Protein 6TZC (pdb70)

Structure (mmCIF, N/CA/C/O backbone):
data_6TZC
#
_entry.id   6TZC
#
_cell.length_a   54.565
_cell.length_b   44.347
_cell.length_c   129.022
_cell.angle_alpha   90.000
_cell.angle_beta   94.532
_cell.angle_gamma   90.000
#
_symmetry.space_group_name_H-M   'P 1 21 1'
#
loop_
_entity.id
_entity.type
_entity.pdbx_description
1 polymer 'Maltose/maltodextrin-binding periplasmic protein'
2 polymer 'Apoptosis regulator Bcl-2 homolog'
3 polymer Beclin-1
4 branched alpha-D-glucopyranose-(1-4)-alpha-D-glucopyranose
5 water water
#
loop_
_atom_site.group_PDB
_atom_site.id
_atom_site.type_symbol
_atom_site.label_atom_id
_atom_site.label_alt_id
_atom_site.label_comp_id
_atom_site.label_asym_id
_atom_site.label_entity_id
_atom_site.label_seq_id
_atom_site.pdbx_PDB_ins_code
_atom_site.Cartn_x
_atom_site.Cartn_y
_atom_site.Cartn_z
_atom_site.occupancy
_atom_site.B_iso_or_equiv
_atom_site.auth_seq_id
_atom_site.auth_comp_id
_atom_site.auth_asym_id
_atom_site.auth_atom_id
_atom_site.pdbx_PDB_model_num
ATOM 1 N N . ILE A 1 3 ? -15.68557 -5.38113 -16.65726 1.000 73.37848 28 ILE A N 1
ATOM 2 C CA . ILE A 1 3 ? -15.76449 -4.19933 -15.80784 1.000 75.13133 28 ILE A CA 1
ATOM 3 C C . ILE A 1 3 ? -16.87901 -4.33381 -14.77423 1.000 75.81938 28 ILE A C 1
ATOM 4 O O . ILE A 1 3 ? -16.79247 -3.75909 -13.68658 1.000 77.27138 28 ILE A O 1
ATOM 19 N N . GLU A 1 4 ? -17.92715 -5.08594 -15.11145 1.000 45.42920 29 GLU A N 1
ATOM 20 C CA . GLU A 1 4 ? -19.08506 -5.23185 -14.23598 1.000 47.34471 29 GLU A CA 1
ATOM 21 C C . GLU A 1 4 ? -19.60839 -6.65808 -14.30436 1.000 41.50339 29 GLU A C 1
ATOM 22 O O . GLU A 1 4 ? -20.03362 -7.11445 -15.36836 1.000 44.48597 29 GLU A O 1
ATOM 34 N N . GLU A 1 5 ? -19.59246 -7.35468 -13.17139 1.000 48.01487 30 GLU A N 1
ATOM 35 C CA . GLU A 1 5 ? -20.17939 -8.68483 -13.11482 1.000 47.56707 30 GLU A CA 1
ATOM 36 C C . GLU A 1 5 ? -21.68452 -8.60151 -13.33492 1.000 51.17782 30 GLU A C 1
ATOM 37 O O . GLU A 1 5 ? -22.36528 -7.72143 -12.79966 1.000 49.96699 30 GLU A O 1
ATOM 49 N N . GLY A 1 6 ? -22.20110 -9.52244 -14.13540 1.000 28.60092 31 GLY A N 1
ATOM 50 C CA . GLY A 1 6 ? -23.59063 -9.48490 -14.51774 1.000 29.15010 31 GLY A CA 1
ATOM 51 C C . GLY A 1 6 ? -23.87269 -8.73929 -15.79861 1.000 28.99735 31 GLY A C 1
ATOM 52 O O . GLY A 1 6 ? -25.04529 -8.53884 -16.12876 1.000 29.71688 31 GLY A O 1
ATOM 56 N N . LYS A 1 7 ? -22.84046 -8.33618 -16.53618 1.000 45.25539 32 LYS A N 1
ATOM 57 C CA . LYS A 1 7 ? -23.00559 -7.54607 -17.74461 1.000 41.76263 32 LYS A CA 1
ATOM 58 C C . LYS A 1 7 ? -21.84819 -7.84800 -18.68134 1.000 39.38474 32 LYS A C 1
ATOM 59 O O . LYS A 1 7 ? -20.72216 -8.08896 -18.24023 1.000 43.06081 32 LYS A O 1
ATOM 78 N N . LEU A 1 8 ? -22.13255 -7.83302 -19.97767 1.000 30.03510 33 LEU A N 1
ATOM 79 C CA . LEU A 1 8 ? -21.12577 -8.07736 -20.99981 1.000 29.58293 33 LEU A CA 1
ATOM 80 C C . LEU A 1 8 ? -20.87994 -6.80912 -21.79901 1.000 34.47985 33 LEU A C 1
ATOM 81 O O . LEU A 1 8 ? -21.82713 -6.17420 -22.27437 1.000 31.67107 33 LEU A O 1
ATOM 97 N N . VAL A 1 9 ? -19.61005 -6.45559 -21.95751 1.000 31.84374 34 VAL A N 1
ATOM 98 C CA . VAL A 1 9 ? -19.19602 -5.35000 -22.80932 1.000 33.34842 34 VAL A CA 1
ATOM 99 C C . VAL A 1 9 ? -18.30330 -5.92256 -23.89940 1.000 32.87574 34 VAL A C 1
ATOM 100 O O . VAL A 1 9 ? -17.34869 -6.65161 -23.60458 1.000 28.13952 34 VAL A O 1
ATOM 113 N N . ILE A 1 10 ? -18.61469 -5.59562 -25.15282 1.000 26.65940 35 ILE A N 1
ATOM 114 C CA . ILE A 1 10 ? -17.95669 -6.18777 -26.30968 1.000 26.10407 35 ILE A CA 1
ATOM 115 C C . ILE A 1 10 ? -17.38747 -5.07507 -27.17636 1.000 27.05432 35 ILE A C 1
ATOM 116 O O . ILE A 1 10 ? -18.06899 -4.08297 -27.45399 1.000 28.27773 35 ILE A O 1
ATOM 132 N N . TRP A 1 11 ? -16.13447 -5.23562 -27.58770 1.000 30.58301 36 TRP A N 1
ATOM 133 C CA . TRP A 1 11 ? -15.46532 -4.29139 -28.46842 1.000 32.27514 36 TRP A CA 1
ATOM 134 C C . TRP A 1 11 ? -15.24500 -4.93981 -29.82664 1.000 31.77693 36 TRP A C 1
ATOM 135 O O . TRP A 1 11 ? -14.71829 -6.05419 -29.90840 1.000 32.43487 36 TRP A O 1
ATOM 156 N N . ILE A 1 12 ? -15.63678 -4.23424 -30.88525 1.000 28.74866 37 ILE A N 1
ATOM 157 C CA . ILE A 1 12 ? -15.38688 -4.66651 -32.25475 1.000 31.08418 37 ILE A CA 1
ATOM 158 C C . ILE A 1 12 ? -15.12065 -3.41869 -33.08725 1.000 32.17030 37 ILE A C 1
ATOM 159 O O . ILE A 1 12 ? -15.62435 -2.33527 -32.78522 1.000 31.80724 37 ILE A O 1
ATOM 175 N N . ASN A 1 13 ? -14.29689 -3.56165 -34.12172 1.000 37.24693 38 ASN A N 1
ATOM 176 C CA . ASN A 1 13 ? -13.89951 -2.39385 -34.89529 1.000 39.14531 38 ASN A CA 1
ATOM 177 C C . ASN A 1 13 ? -15.07973 -1.82333 -35.67582 1.000 41.06249 38 ASN A C 1
ATOM 178 O O . ASN A 1 13 ? -16.00730 -2.53892 -36.06049 1.000 42.31388 38 ASN A O 1
ATOM 189 N N . GLY A 1 14 ? -15.02720 -0.51218 -35.91988 1.000 36.18172 39 GLY A N 1
ATOM 190 C CA . GLY A 1 14 ? -16.18041 0.17964 -36.47054 1.000 37.82240 39 GLY A CA 1
ATOM 191 C C . GLY A 1 14 ? -16.60732 -0.31765 -37.83833 1.000 38.60839 39 GLY A C 1
ATOM 192 O O . GLY A 1 14 ? -17.78412 -0.21916 -38.19557 1.000 39.50423 39 GLY A O 1
ATOM 196 N N . ASP A 1 15 ? -15.67216 -0.85337 -38.62543 1.000 51.36404 40 ASP A N 1
ATOM 197 C CA . ASP A 1 15 ? -15.99950 -1.26139 -39.98926 1.000 49.23575 40 ASP A CA 1
ATOM 198 C C . ASP A 1 15 ? -16.70707 -2.61055 -40.05534 1.000 43.07424 40 ASP A C 1
ATOM 199 O O . ASP A 1 15 ? -16.98692 -3.09374 -41.15801 1.000 47.80962 40 ASP A O 1
ATOM 208 N N . LYS A 1 16 ? -17.00363 -3.22686 -38.91832 1.000 36.64541 41 LYS A N 1
ATOM 209 C CA . LYS A 1 16 ? -17.70284 -4.49921 -38.88813 1.000 35.72791 41 LYS A CA 1
ATOM 210 C C . LYS A 1 16 ? -19.17341 -4.28839 -38.52375 1.000 37.08206 41 LYS A C 1
ATOM 211 O O . LYS A 1 16 ? -19.63516 -3.16531 -38.30406 1.000 37.21417 41 LYS A O 1
ATOM 230 N N . GLY A 1 17 ? -19.91376 -5.39545 -38.45169 1.000 35.95847 42 GLY A N 1
ATOM 231 C CA . GLY A 1 17 ? -21.34065 -5.35191 -38.19063 1.000 36.23708 42 GLY A CA 1
ATOM 232 C C . GLY A 1 17 ? -21.68525 -5.32183 -36.71623 1.000 34.91023 42 GLY A C 1
ATOM 233 O O . GLY A 1 17 ? -22.30113 -6.25690 -36.19671 1.000 34.14692 42 GLY A O 1
ATOM 237 N N . TYR A 1 18 ? -21.30344 -4.24541 -36.02804 1.000 34.85849 43 TYR A N 1
ATOM 238 C CA . TYR A 1 18 ? -21.56527 -4.16460 -34.59617 1.000 33.80832 43 TYR A CA 1
ATOM 239 C C . TYR A 1 18 ? -23.05779 -4.09242 -34.29882 1.000 34.60694 43 TYR A C 1
ATOM 240 O O . TYR A 1 18 ? -23.48895 -4.47483 -33.20321 1.000 33.71772 43 TYR A O 1
ATOM 258 N N . ASN A 1 19 ? -23.86015 -3.60445 -35.24446 1.000 36.55358 44 ASN A N 1
ATOM 259 C CA . ASN A 1 19 ? -25.30286 -3.61911 -35.03495 1.000 37.54360 44 ASN A CA 1
ATOM 260 C C . ASN A 1 19 ? -25.85135 -5.03490 -35.13290 1.000 36.80701 44 ASN A C 1
ATOM 261 O O . ASN A 1 19 ? -26.69220 -5.43799 -34.32231 1.000 36.54767 44 ASN A O 1
ATOM 272 N N . GLY A 1 20 ? -25.38089 -5.80982 -36.10827 1.000 39.55119 45 GLY A N 1
ATOM 273 C CA . GLY A 1 20 ? -25.75440 -7.21225 -36.15216 1.000 40.82309 45 GLY A CA 1
ATOM 274 C C . GLY A 1 20 ? -25.34807 -7.96087 -34.89666 1.000 41.04814 45 GLY A C 1
ATOM 275 O O . GLY A 1 20 ? -26.11100 -8.77663 -34.37477 1.000 39.10275 45 GLY A O 1
ATOM 279 N N . LEU A 1 21 ? -24.13245 -7.70825 -34.40233 1.000 32.99019 46 LEU A N 1
ATOM 280 C CA . LEU A 1 21 ? -23.68954 -8.35690 -33.17316 1.000 31.28503 46 LEU A CA 1
ATOM 281 C C . LEU A 1 21 ? -24.52898 -7.92036 -31.97937 1.000 33.37588 46 LEU A C 1
ATOM 282 O O . LEU A 1 21 ? -24.74098 -8.70595 -31.04866 1.000 30.44885 46 LEU A O 1
ATOM 298 N N . ALA A 1 22 ? -25.00599 -6.67470 -31.98055 1.000 32.39256 47 ALA A N 1
ATOM 299 C CA . ALA A 1 22 ? -25.87832 -6.22035 -30.90400 1.000 32.71561 47 ALA A CA 1
ATOM 300 C C . ALA A 1 22 ? -27.20862 -6.96630 -30.91291 1.000 33.45889 47 ALA A C 1
ATOM 301 O O . ALA A 1 22 ? -27.79037 -7.21335 -29.84798 1.000 33.23618 47 ALA A O 1
ATOM 308 N N . GLU A 1 23 ? -27.69466 -7.34664 -32.09587 1.000 34.96121 48 GLU A N 1
ATOM 309 C CA . GLU A 1 23 ? -28.90785 -8.15078 -32.16549 1.000 36.99558 48 GLU A CA 1
ATOM 310 C C . GLU A 1 23 ? -28.68939 -9.52351 -31.55118 1.000 37.37222 48 GLU A C 1
ATOM 311 O O . GLU A 1 23 ? -29.58518 -10.06221 -30.89142 1.000 40.58647 48 GLU A O 1
ATOM 323 N N . VAL A 1 24 ? -27.50797 -10.10838 -31.76139 1.000 33.11058 49 VAL A N 1
ATOM 324 C CA . VAL A 1 24 ? -27.17222 -11.35421 -31.08039 1.000 35.07758 49 VAL A CA 1
ATOM 325 C C . VAL A 1 24 ? -27.04489 -11.12142 -29.58103 1.000 33.82758 49 VAL A C 1
ATOM 326 O O . VAL A 1 24 ? -27.31656 -12.02485 -28.77895 1.000 33.66872 49 VAL A O 1
ATOM 339 N N . GLY A 1 25 ? -26.63847 -9.91484 -29.17871 1.000 30.54789 50 GLY A N 1
ATOM 340 C CA . GLY A 1 25 ? -26.62175 -9.58072 -27.76605 1.000 29.99000 50 GLY A CA 1
ATOM 341 C C . GLY A 1 25 ? -28.01646 -9.49540 -27.18012 1.000 32.37051 50 GLY A C 1
ATOM 342 O O . GLY A 1 25 ? -28.25246 -9.93688 -26.05267 1.000 31.38338 50 GLY A O 1
ATOM 346 N N . LYS A 1 26 ? -28.96339 -8.93729 -27.93962 1.000 35.18762 51 LYS A N 1
ATOM 347 C CA . LYS A 1 26 ? -30.34511 -8.88560 -27.47278 1.000 33.93933 51 LYS A CA 1
ATOM 348 C C . LYS A 1 26 ? -30.89747 -10.28846 -27.24866 1.000 34.00596 51 LYS A C 1
ATOM 349 O O . LYS A 1 26 ? -31.55682 -10.55029 -26.23555 1.000 34.32850 51 LYS A O 1
ATOM 353 N N . LYS A 1 27 ? -30.62717 -11.21054 -28.17622 1.000 33.90501 52 LYS A N 1
ATOM 354 C CA . LYS A 1 27 ? -31.06674 -12.58722 -27.98344 1.000 34.16908 52 LYS A CA 1
ATOM 355 C C . LYS A 1 27 ? -30.44561 -13.18664 -26.72973 1.000 32.83806 52 LYS A C 1
ATOM 356 O O . LYS A 1 27 ? -31.12093 -13.89219 -25.96927 1.000 33.36605 52 LYS A O 1
ATOM 375 N N . PHE A 1 28 ? -29.15969 -12.91265 -26.49401 1.000 31.29999 53 PHE A N 1
ATOM 376 C CA . PHE A 1 28 ? -28.50276 -13.40703 -25.28732 1.000 30.18444 53 PHE A CA 1
ATOM 377 C C . PHE A 1 28 ? -29.16428 -12.82886 -24.04227 1.000 30.63657 53 PHE A C 1
ATOM 378 O O . PHE A 1 28 ? -29.44470 -13.55021 -23.08047 1.000 30.75236 53 PHE A O 1
ATOM 395 N N . GLU A 1 29 ? -29.42603 -11.52084 -24.04744 1.000 31.10913 54 GLU A N 1
ATOM 396 C CA . GLU A 1 29 ? -30.13795 -10.89660 -22.93657 1.000 32.25060 54 GLU A CA 1
ATOM 397 C C . GLU A 1 29 ? -31.53277 -11.48718 -22.74487 1.000 33.30963 54 GLU A C 1
ATOM 398 O O . GLU A 1 29 ? -32.02159 -11.56638 -21.61207 1.000 33.81453 54 GLU A O 1
ATOM 410 N N . LYS A 1 30 ? -32.19237 -11.89761 -23.82967 1.000 34.19140 55 LYS A N 1
ATOM 411 C CA . LYS A 1 30 ? -33.51867 -12.49331 -23.69605 1.000 35.79791 55 LYS A CA 1
ATOM 412 C C . LYS A 1 30 ? -33.46826 -13.78700 -22.88782 1.000 35.57340 55 LYS A C 1
ATOM 413 O O . LYS A 1 30 ? -34.34097 -14.03470 -22.04658 1.000 36.66409 55 LYS A O 1
ATOM 417 N N . ASP A 1 31 ? -32.44529 -14.62094 -23.12033 1.000 35.44113 56 ASP A N 1
ATOM 418 C CA . ASP A 1 31 ? -32.39276 -15.92880 -22.47243 1.000 36.56181 56 ASP A CA 1
ATOM 419 C C . ASP A 1 31 ? -31.77870 -15.86296 -21.08385 1.000 33.98403 56 ASP A C 1
ATOM 420 O O . ASP A 1 31 ? -32.15234 -16.65257 -20.21169 1.000 37.30253 56 ASP A O 1
ATOM 429 N N . THR A 1 32 ? -30.86782 -14.92534 -20.84700 1.000 32.29759 57 THR A N 1
ATOM 430 C CA . THR A 1 32 ? -30.10152 -14.90289 -19.61325 1.000 31.59445 57 THR A CA 1
ATOM 431 C C . THR A 1 32 ? -30.32592 -13.66734 -18.76205 1.000 31.89573 57 THR A C 1
ATOM 432 O O . THR A 1 32 ? -29.96515 -13.68507 -17.57913 1.000 31.80177 57 THR A O 1
ATOM 443 N N . GLY A 1 33 ? -30.88639 -12.59906 -19.32229 1.000 32.50521 58 GLY A N 1
ATOM 444 C CA . GLY A 1 33 ? -31.00561 -11.35495 -18.59262 1.000 33.01278 58 GLY A CA 1
ATOM 445 C C . GLY A 1 33 ? -29.71494 -10.58703 -18.43774 1.000 32.42182 58 GLY A C 1
ATOM 446 O O . GLY A 1 33 ? -29.66087 -9.64324 -17.64324 1.000 34.07617 58 GLY A O 1
ATOM 450 N N . ILE A 1 34 ? -28.67159 -10.95804 -19.16386 1.000 34.28545 59 ILE A N 1
ATOM 451 C CA A ILE A 1 34 ? -27.38214 -10.28001 -19.10856 0.770 32.84973 59 ILE A CA 1
ATOM 452 C CA B ILE A 1 34 ? -27.39117 -10.26949 -19.10036 0.230 32.86949 59 ILE A CA 1
ATOM 453 C C . ILE A 1 34 ? -27.34142 -9.24792 -20.22556 1.000 30.02620 59 ILE A C 1
ATOM 454 O O . ILE A 1 34 ? -27.38739 -9.60820 -21.40855 1.000 31.49703 59 ILE A O 1
ATOM 485 N N . LYS A 1 35 ? -27.26006 -7.96949 -19.86127 1.000 33.54109 60 LYS A N 1
ATOM 486 C CA . LYS A 1 35 ? -27.14145 -6.91465 -20.86020 1.000 31.71471 60 LYS A CA 1
ATOM 487 C C . LYS A 1 35 ? -25.83907 -7.07669 -21.63192 1.000 32.79428 60 LYS A C 1
ATOM 488 O O . LYS A 1 35 ? -24.78612 -7.35497 -21.05282 1.000 33.52269 60 LYS A O 1
ATOM 507 N N . VAL A 1 36 ? -25.91810 -6.91328 -22.94812 1.000 34.74115 61 VAL A N 1
ATOM 508 C CA . VAL A 1 36 ? -24.77360 -7.04683 -23.83992 1.000 28.90611 61 VAL A CA 1
ATOM 509 C C . VAL A 1 36 ? -24.61385 -5.72062 -24.56378 1.000 29.74029 61 VAL A C 1
ATOM 510 O O . VAL A 1 36 ? -25.45170 -5.36423 -25.40214 1.000 33.48430 61 VAL A O 1
ATOM 523 N N . THR A 1 37 ? -23.54884 -4.98795 -24.24583 1.000 29.58554 62 THR A N 1
ATOM 524 C CA . THR A 1 37 ? -23.27018 -3.70389 -24.87636 1.000 30.64884 62 THR A CA 1
ATOM 525 C C . THR A 1 37 ? -22.13838 -3.87628 -25.88108 1.000 29.96146 62 THR A C 1
ATOM 526 O O . THR A 1 37 ? -21.02601 -4.26475 -25.51051 1.000 28.94198 62 THR A O 1
ATOM 537 N N . VAL A 1 38 ? -22.42211 -3.58388 -27.14257 1.000 30.69613 63 VAL A N 1
ATOM 538 C CA . VAL A 1 38 ? -21.43299 -3.64433 -28.20950 1.000 30.99367 63 VAL A CA 1
ATOM 539 C C . VAL A 1 38 ? -20.93062 -2.23494 -28.48381 1.000 31.71523 63 VAL A C 1
ATOM 540 O O . VAL A 1 38 ? -21.72767 -1.31853 -28.71888 1.000 35.30311 63 VAL A O 1
ATOM 553 N N . GLU A 1 39 ? -19.61305 -2.06001 -28.46123 1.000 46.51431 64 GLU A N 1
ATOM 554 C CA . GLU A 1 39 ? -18.99138 -0.76923 -28.71307 1.000 45.76798 64 GLU A CA 1
ATOM 555 C C . GLU A 1 39 ? -17.93055 -0.92863 -29.78928 1.000 41.18574 64 GLU A C 1
ATOM 556 O O . GLU A 1 39 ? -17.36715 -2.01191 -29.96751 1.000 43.65632 64 GLU A O 1
ATOM 568 N N . HIS A 1 40 ? -17.66465 0.16121 -30.50775 1.000 34.18025 65 HIS A N 1
ATOM 569 C CA . HIS A 1 40 ? -16.63367 0.19625 -31.54572 1.000 34.46064 65 HIS A CA 1
ATOM 570 C C . HIS A 1 40 ? -15.74261 1.41500 -31.34700 1.000 35.89640 65 HIS A C 1
ATOM 571 O O . HIS A 1 40 ? -15.81141 2.38586 -32.11006 1.000 37.77144 65 HIS A O 1
ATOM 585 N N . PRO A 1 41 ? -14.88712 1.39175 -30.32671 1.000 43.66047 66 PRO A N 1
ATOM 586 C CA . PRO A 1 41 ? -14.02360 2.54895 -30.05861 1.000 40.84970 66 PRO A CA 1
ATOM 587 C C . PRO A 1 41 ? -13.02977 2.76884 -31.18417 1.000 43.44417 66 PRO A C 1
ATOM 588 O O . PRO A 1 41 ? -12.76192 1.88269 -31.99771 1.000 45.02232 66 PRO A O 1
ATOM 599 N N . ASP A 1 42 ? -12.47310 3.97677 -31.21132 1.000 53.58103 67 ASP A N 1
ATOM 600 C CA . ASP A 1 42 ? -11.40822 4.31070 -32.14418 1.000 51.37540 67 ASP A CA 1
ATOM 601 C C . ASP A 1 42 ? -10.07322 3.78812 -31.62726 1.000 48.57098 67 ASP A C 1
ATOM 602 O O . ASP A 1 42 ? -9.86776 3.64348 -30.41810 1.000 49.64368 67 ASP A O 1
ATOM 611 N N . LYS A 1 43 ? -9.15660 3.51694 -32.55942 1.000 44.47517 68 LYS A N 1
ATOM 612 C CA . LYS A 1 43 ? -7.85251 2.93678 -32.23370 1.000 42.08438 68 LYS A CA 1
ATOM 613 C C . LYS A 1 43 ? -8.03963 1.74545 -31.29533 1.000 46.47813 68 LYS A C 1
ATOM 614 O O . LYS A 1 43 ? -7.40843 1.63187 -30.24270 1.000 40.46234 68 LYS A O 1
ATOM 618 N N . LEU A 1 44 ? -8.95397 0.85810 -31.68698 1.000 47.10661 69 LEU A N 1
ATOM 619 C CA . LEU A 1 44 ? -9.37794 -0.22613 -30.80734 1.000 44.60365 69 LEU A CA 1
ATOM 620 C C . LEU A 1 44 ? -8.21975 -1.15339 -30.45916 1.000 46.99464 69 LEU A C 1
ATOM 621 O O . LEU A 1 44 ? -7.99288 -1.46793 -29.28473 1.000 42.43328 69 LEU A O 1
ATOM 637 N N . GLU A 1 45 ? -7.48224 -1.61652 -31.46929 1.000 41.25316 70 GLU A N 1
ATOM 638 C CA . GLU A 1 45 ? -6.40051 -2.56164 -31.21672 1.000 40.80318 70 GLU A CA 1
ATOM 639 C C . GLU A 1 45 ? -5.35239 -1.98708 -30.27269 1.000 42.24850 70 GLU A C 1
ATOM 640 O O . GLU A 1 45 ? -4.61830 -2.74912 -29.63420 1.000 39.69432 70 GLU A O 1
ATOM 652 N N . GLU A 1 46 ? -5.27085 -0.66502 -30.16419 1.000 45.96256 71 GLU A N 1
ATOM 653 C CA . GLU A 1 46 ? -4.30665 -0.04186 -29.27076 1.000 49.57795 71 GLU A CA 1
ATOM 654 C C . GLU A 1 46 ? -4.89843 0.26029 -27.90393 1.000 49.60652 71 GLU A C 1
ATOM 655 O O . GLU A 1 46 ? -4.18576 0.18343 -26.89629 1.000 47.75397 71 GLU A O 1
ATOM 667 N N . LYS A 1 47 ? -6.18637 0.60662 -27.84948 1.000 45.77261 72 LYS A N 1
ATOM 668 C CA . LYS A 1 47 ? -6.79173 0.99099 -26.58031 1.000 46.18154 72 LYS A CA 1
ATOM 669 C C . LYS A 1 47 ? -6.92410 -0.20695 -25.65167 1.000 43.05860 72 LYS A C 1
ATOM 670 O O . LYS A 1 47 ? -6.75919 -0.07652 -24.43323 1.000 40.47644 72 LYS A O 1
ATOM 689 N N . PHE A 1 48 ? -7.19763 -1.38588 -26.20654 1.000 36.47857 73 PHE A N 1
ATOM 690 C CA . PHE A 1 48 ? -7.41145 -2.55389 -25.35708 1.000 36.25632 73 PHE A CA 1
ATOM 691 C C . PHE A 1 48 ? -6.19397 -2.87951 -24.51177 1.000 38.00679 73 PHE A C 1
ATOM 692 O O . PHE A 1 48 ? -6.33886 -3.00951 -23.28454 1.000 38.46198 73 PHE A O 1
ATOM 709 N N . PRO A 1 49 ? -4.99332 -3.04070 -25.07256 1.000 38.83415 74 PRO A N 1
ATOM 710 C CA . PRO A 1 49 ? -3.82561 -3.28776 -24.20914 1.000 38.84148 74 PRO A CA 1
ATOM 711 C C . PRO A 1 49 ? -3.59599 -2.19601 -23.17185 1.000 38.66897 74 PRO A C 1
ATOM 712 O O . PRO A 1 49 ? -3.12196 -2.49312 -22.06934 1.000 36.59384 74 PRO A O 1
ATOM 723 N N . GLN A 1 50 ? -3.92927 -0.94226 -23.47425 1.000 48.56910 75 GLN A N 1
ATOM 724 C CA . GLN A 1 50 ? -3.79540 0.11338 -22.47522 1.000 49.49379 75 GLN A CA 1
ATOM 725 C C . GLN A 1 50 ? -4.73336 -0.12603 -21.29561 1.000 49.88514 75 GLN A C 1
ATOM 726 O O . GLN A 1 50 ? -4.29761 -0.24022 -20.14418 1.000 54.61784 75 GLN A O 1
ATOM 740 N N . VAL A 1 51 ? -6.03523 -0.20768 -21.56960 1.000 45.45582 76 VAL A N 1
ATOM 741 C CA . VAL A 1 51 ? -7.01528 -0.29329 -20.49306 1.000 44.68948 76 VAL A CA 1
ATOM 742 C C . VAL A 1 51 ? -7.05458 -1.68879 -19.87823 1.000 45.89829 76 VAL A C 1
ATOM 743 O O . VAL A 1 51 ? -7.29807 -1.83164 -18.67443 1.000 50.74219 76 VAL A O 1
ATOM 756 N N . ALA A 1 52 ? -6.83051 -2.73493 -20.67409 1.000 38.26841 77 ALA A N 1
ATOM 757 C CA . ALA A 1 52 ? -6.81296 -4.08147 -20.11567 1.000 36.65814 77 ALA A CA 1
ATOM 758 C C . ALA A 1 52 ? -5.64021 -4.28411 -19.16042 1.000 41.87739 77 ALA A C 1
ATOM 759 O O . ALA A 1 52 ? -5.76229 -5.03098 -18.18288 1.000 43.00264 77 ALA A O 1
ATOM 766 N N . ALA A 1 53 ? -4.50127 -3.63531 -19.41812 1.000 58.15621 78 ALA A N 1
ATOM 767 C CA . ALA A 1 53 ? -3.34528 -3.81607 -18.54496 1.000 59.02930 78 ALA A CA 1
ATOM 768 C C . ALA A 1 53 ? -3.62687 -3.31097 -17.13689 1.000 59.30626 78 ALA A C 1
ATOM 769 O O . ALA A 1 53 ? -3.01357 -3.78435 -16.17325 1.000 56.42980 78 ALA A O 1
ATOM 776 N N . THR A 1 54 ? -4.54506 -2.35480 -16.99443 1.000 68.82818 79 THR A N 1
ATOM 777 C CA . THR A 1 54 ? -4.93045 -1.83423 -15.69008 1.000 74.43233 79 THR A CA 1
ATOM 778 C C . THR A 1 54 ? -6.23030 -2.44939 -15.17921 1.000 73.93912 79 THR A C 1
ATOM 779 O O . THR A 1 54 ? -6.85006 -1.90001 -14.26150 1.000 79.26796 79 THR A O 1
ATOM 790 N N . GLY A 1 55 ? -6.66233 -3.56489 -15.76364 1.000 48.54853 80 GLY A N 1
ATOM 791 C CA . GLY A 1 55 ? -7.81430 -4.29126 -15.27023 1.000 45.10648 80 GLY A CA 1
ATOM 792 C C . GLY A 1 55 ? -9.15841 -3.81741 -15.77398 1.000 45.45392 80 GLY A C 1
ATOM 793 O O . GLY A 1 55 ? -10.18649 -4.30008 -15.28345 1.000 48.69328 80 GLY A O 1
ATOM 797 N N . ASP A 1 56 ? -9.18909 -2.89353 -16.73178 1.000 54.94918 81 ASP A N 1
ATOM 798 C CA . ASP A 1 56 ? -10.42053 -2.38704 -17.30480 1.000 59.32581 81 ASP A CA 1
ATOM 799 C C . ASP A 1 56 ? -10.57779 -2.91222 -18.73563 1.000 55.97642 81 ASP A C 1
ATOM 800 O O . ASP A 1 56 ? -9.94804 -3.90870 -19.12179 1.000 49.37002 81 ASP A O 1
ATOM 809 N N . GLY A 1 57 ? -11.42360 -2.24914 -19.51617 1.000 44.62156 82 GLY A N 1
ATOM 810 C CA . GLY A 1 57 ? -11.66590 -2.64985 -20.88006 1.000 41.94479 82 GLY A CA 1
ATOM 811 C C . GLY A 1 57 ? -12.89655 -3.52398 -21.02321 1.000 38.67858 82 GLY A C 1
ATOM 812 O O . GLY A 1 57 ? -13.67879 -3.69531 -20.08447 1.000 40.24366 82 GLY A O 1
ATOM 816 N N . PRO A 1 58 ? -13.08480 -4.10467 -22.20445 1.000 32.28413 83 PRO A N 1
ATOM 817 C CA . PRO A 1 58 ? -14.27627 -4.92464 -22.44619 1.000 31.64230 83 PRO A CA 1
ATOM 818 C C . PRO A 1 58 ? -14.13219 -6.33747 -21.89501 1.000 32.03541 83 PRO A C 1
ATOM 819 O O . PRO A 1 58 ? -13.03627 -6.82398 -21.61438 1.000 31.29230 83 PRO A O 1
ATOM 830 N N . ASP A 1 59 ? -15.28229 -6.99702 -21.74006 1.000 24.77172 84 ASP A N 1
ATOM 831 C CA . ASP A 1 59 ? -15.27044 -8.41910 -21.42066 1.000 23.78325 84 ASP A CA 1
ATOM 832 C C . ASP A 1 59 ? -14.77897 -9.22823 -22.61163 1.000 23.01873 84 ASP A C 1
ATOM 833 O O . ASP A 1 59 ? -14.12691 -10.26414 -22.43739 1.000 22.37182 84 ASP A O 1
ATOM 842 N N . ILE A 1 60 ? -15.07859 -8.76133 -23.82231 1.000 30.38602 85 ILE A N 1
ATOM 843 C CA . ILE A 1 60 ? -14.75441 -9.46321 -25.05641 1.000 29.48796 85 ILE A CA 1
ATOM 844 C C . ILE A 1 60 ? -14.19475 -8.45945 -26.05241 1.000 32.72223 85 ILE A C 1
ATOM 845 O O . ILE A 1 60 ? -14.73285 -7.35823 -26.21194 1.000 33.19282 85 ILE A O 1
ATOM 861 N N . ILE A 1 61 ? -13.12423 -8.85398 -26.73601 1.000 25.72748 86 ILE A N 1
ATOM 862 C CA . ILE A 1 61 ? -12.43074 -8.01538 -27.70412 1.000 25.27174 86 ILE A CA 1
ATOM 863 C C . ILE A 1 61 ? -12.41585 -8.74630 -29.04104 1.000 27.22088 86 ILE A C 1
ATOM 864 O O . ILE A 1 61 ? -12.06473 -9.93134 -29.10698 1.000 25.21803 86 ILE A O 1
ATOM 880 N N . PHE A 1 62 ? -12.81487 -8.04211 -30.09579 1.000 29.84977 87 PHE A N 1
ATOM 881 C CA . PHE A 1 62 ? -12.84649 -8.56981 -31.45145 1.000 29.77043 87 PHE A CA 1
ATOM 882 C C . PHE A 1 62 ? -11.75269 -7.90129 -32.26958 1.000 34.11818 87 PHE A C 1
ATOM 883 O O . PHE A 1 62 ? -11.60395 -6.67425 -32.23302 1.000 32.89418 87 PHE A O 1
ATOM 900 N N . TRP A 1 63 ? -10.99340 -8.70599 -33.00566 1.000 27.84589 88 TRP A N 1
ATOM 901 C CA . TRP A 1 63 ? -9.97116 -8.17557 -33.89623 1.000 26.80778 88 TRP A CA 1
ATOM 902 C C . TRP A 1 63 ? -9.37443 -9.32581 -34.68938 1.000 26.72091 88 TRP A C 1
ATOM 903 O O . TRP A 1 63 ? -9.49144 -10.49131 -34.30328 1.000 25.83800 88 TRP A O 1
ATOM 924 N N . ALA A 1 64 ? -8.73513 -8.98243 -35.80542 1.000 27.85750 89 ALA A N 1
ATOM 925 C CA . ALA A 1 64 ? -7.94822 -9.96323 -36.54017 1.000 28.04199 89 ALA A CA 1
ATOM 926 C C . ALA A 1 64 ? -6.97357 -10.66744 -35.60547 1.000 28.52353 89 ALA A C 1
ATOM 927 O O . ALA A 1 64 ? -6.50951 -10.10044 -34.61105 1.000 26.61340 89 ALA A O 1
ATOM 934 N N . HIS A 1 65 ? -6.65664 -11.91939 -35.94300 1.000 27.38705 90 HIS A N 1
ATOM 935 C CA . HIS A 1 65 ? -5.89583 -12.77370 -35.03847 1.000 28.18453 90 HIS A CA 1
ATOM 936 C C . HIS A 1 65 ? -4.48721 -12.25761 -34.77426 1.000 29.51157 90 HIS A C 1
ATOM 937 O O . HIS A 1 65 ? -3.89888 -12.60166 -33.74111 1.000 26.65629 90 HIS A O 1
ATOM 951 N N . ASP A 1 66 ? -3.93523 -11.43451 -35.66780 1.000 31.72665 91 ASP A N 1
ATOM 952 C CA . ASP A 1 66 ? -2.51358 -11.12387 -35.59024 1.000 33.24870 91 ASP A CA 1
ATOM 953 C C . ASP A 1 66 ? -2.13916 -10.39018 -34.31179 1.000 35.53876 91 ASP A C 1
ATOM 954 O O . ASP A 1 66 ? -0.97946 -10.46798 -33.89011 1.000 36.25706 91 ASP A O 1
ATOM 963 N N . ARG A 1 67 ? -3.08529 -9.70144 -33.67444 1.000 38.69260 92 ARG A N 1
ATOM 964 C CA . ARG A 1 67 ? -2.78434 -8.91604 -32.48561 1.000 37.85279 92 ARG A CA 1
ATOM 965 C C . ARG A 1 67 ? -2.94151 -9.69582 -31.18929 1.000 37.13183 92 ARG A C 1
ATOM 966 O O . ARG A 1 67 ? -2.56156 -9.18287 -30.13137 1.000 35.24203 92 ARG A O 1
ATOM 987 N N . PHE A 1 68 ? -3.47948 -10.91563 -31.23721 1.000 34.70896 93 PHE A N 1
ATOM 988 C CA A PHE A 1 68 ? -3.83029 -11.61613 -30.00594 0.810 32.87542 93 PHE A CA 1
ATOM 989 C CA B PHE A 1 68 ? -3.82877 -11.60152 -29.99818 0.190 32.90450 93 PHE A CA 1
ATOM 990 C C . PHE A 1 68 ? -2.61352 -12.24336 -29.34150 1.000 30.07686 93 PHE A C 1
ATOM 991 O O . PHE A 1 68 ? -2.51356 -12.25479 -28.10873 1.000 32.26701 93 PHE A O 1
ATOM 1024 N N . GLY A 1 69 ? -1.68393 -12.77869 -30.13303 1.000 28.50993 94 GLY A N 1
ATOM 1025 C CA . GLY A 1 69 ? -0.46521 -13.30637 -29.54536 1.000 27.34582 94 GLY A CA 1
ATOM 1026 C C . GLY A 1 69 ? 0.20959 -12.28697 -28.65289 1.000 25.49757 94 GLY A C 1
ATOM 1027 O O . GLY A 1 69 ? 0.71131 -12.61989 -27.57761 1.000 27.85643 94 GLY A O 1
ATOM 1031 N N . GLY A 1 70 ? 0.20658 -11.02398 -29.07686 1.000 31.58390 95 GLY A N 1
ATOM 1032 C CA . GLY A 1 70 ? 0.71991 -9.97004 -28.22161 1.000 31.14575 95 GLY A CA 1
ATOM 1033 C C . GLY A 1 70 ? -0.14281 -9.75044 -26.99511 1.000 32.23467 95 GLY A C 1
ATOM 1034 O O . GLY A 1 70 ? 0.36972 -9.58042 -25.88546 1.000 30.09127 95 GLY A O 1
ATOM 1038 N N . TYR A 1 71 ? -1.46333 -9.73941 -27.17455 1.000 25.73753 96 TYR A N 1
ATOM 1039 C CA . TYR A 1 71 ? -2.35246 -9.64278 -26.02462 1.000 25.09628 96 TYR A CA 1
ATOM 1040 C C . TYR A 1 71 ? -2.12067 -10.80035 -25.06050 1.000 24.48541 96 TYR A C 1
ATOM 1041 O O . TYR A 1 71 ? -2.06596 -10.60424 -23.83982 1.000 24.72232 96 TYR A O 1
ATOM 1059 N N . ALA A 1 72 ? -1.97965 -12.01693 -25.59425 1.000 23.92024 97 ALA A N 1
ATOM 1060 C CA . ALA A 1 72 ? -1.78135 -13.18748 -24.74586 1.000 23.53643 97 ALA A CA 1
ATOM 1061 C C . ALA A 1 72 ? -0.48252 -13.07858 -23.95949 1.000 24.40686 97 ALA A C 1
ATOM 1062 O O . ALA A 1 72 ? -0.44953 -13.33488 -22.74900 1.000 24.50939 97 ALA A O 1
ATOM 1069 N N . GLN A 1 73 ? 0.60141 -12.68900 -24.64140 1.000 28.64007 98 GLN A N 1
ATOM 1070 C CA . GLN A 1 73 ? 1.91062 -12.62745 -24.00196 1.000 26.62882 98 GLN A CA 1
ATOM 1071 C C . GLN A 1 73 ? 1.93817 -11.58334 -22.90366 1.000 27.07255 98 GLN A C 1
ATOM 1072 O O . GLN A 1 73 ? 2.66805 -11.74505 -21.92142 1.000 29.62300 98 GLN A O 1
ATOM 1086 N N . SER A 1 74 ? 1.16465 -10.50723 -23.05037 1.000 35.26167 99 SER A N 1
ATOM 1087 C CA . SER A 1 74 ? 1.06603 -9.48123 -22.01710 1.000 38.78936 99 SER A CA 1
ATOM 1088 C C . SER A 1 74 ? 0.15770 -9.88053 -20.86054 1.000 36.61518 99 SER A C 1
ATOM 1089 O O . SER A 1 74 ? -0.07939 -9.05625 -19.96821 1.000 37.45482 99 SER A O 1
ATOM 1097 N N . GLY A 1 75 ? -0.35652 -11.10568 -20.85950 1.000 33.86644 100 GLY A N 1
ATOM 1098 C CA . GLY A 1 75 ? -1.21216 -11.57106 -19.78506 1.000 35.20105 100 GLY A CA 1
ATOM 1099 C C . GLY A 1 75 ? -2.54348 -10.86218 -19.73255 1.000 30.69806 100 GLY A C 1
ATOM 1100 O O . GLY A 1 75 ? -3.06644 -10.61598 -18.63887 1.000 32.95091 100 GLY A O 1
ATOM 1104 N N . LEU A 1 76 ? -3.11211 -10.53433 -20.89025 1.000 28.46745 101 LEU A N 1
ATOM 1105 C CA . LEU A 1 76 ? -4.36952 -9.80747 -20.94979 1.000 26.66710 101 LEU A CA 1
ATOM 1106 C C . LEU A 1 76 ? -5.55422 -10.67612 -21.33530 1.000 28.21685 101 LEU A C 1
ATOM 1107 O O . LEU A 1 76 ? -6.69070 -10.20040 -21.25856 1.000 25.96768 101 LEU A O 1
ATOM 1123 N N . LEU A 1 77 ? -5.32731 -11.92550 -21.73729 1.000 26.91776 102 LEU A N 1
ATOM 1124 C CA . LEU A 1 77 ? -6.38424 -12.79977 -22.22386 1.000 26.64400 102 LEU A CA 1
ATOM 1125 C C . LEU A 1 77 ? -6.55723 -14.00114 -21.30663 1.000 27.75801 102 LEU A C 1
ATOM 1126 O O . LEU A 1 77 ? -5.57587 -14.60595 -20.86539 1.000 29.25999 102 LEU A O 1
ATOM 1142 N N . ALA A 1 78 ? -7.81085 -14.32679 -21.00702 1.000 33.98807 103 ALA A N 1
ATOM 1143 C CA . ALA A 1 78 ? -8.13117 -15.60368 -20.39347 1.000 33.17090 103 ALA A CA 1
ATOM 1144 C C . ALA A 1 78 ? -8.08694 -16.68688 -21.45917 1.000 35.42291 103 ALA A C 1
ATOM 1145 O O . ALA A 1 78 ? -8.31685 -16.42603 -22.64322 1.000 39.55556 103 ALA A O 1
ATOM 1152 N N . GLU A 1 79 ? -7.76158 -17.90403 -21.04402 1.000 35.68236 104 GLU A N 1
ATOM 1153 C CA . GLU A 1 79 ? -7.74695 -19.00884 -21.98719 1.000 37.90938 104 GLU A CA 1
ATOM 1154 C C . GLU A 1 79 ? -9.15547 -19.55639 -22.14445 1.000 34.23764 104 GLU A C 1
ATOM 1155 O O . GLU A 1 79 ? -9.89657 -19.69090 -21.16916 1.000 39.13717 104 GLU A O 1
ATOM 1167 N N . ILE A 1 80 ? -9.52410 -19.85948 -23.37457 1.000 39.10700 105 ILE A N 1
ATOM 1168 C CA . ILE A 1 80 ? -10.84956 -20.37384 -23.66219 1.000 34.49722 105 ILE A CA 1
ATOM 1169 C C . ILE A 1 80 ? -10.83801 -21.88360 -23.48046 1.000 40.15185 105 ILE A C 1
ATOM 1170 O O . ILE A 1 80 ? -9.79199 -22.53577 -23.54740 1.000 39.34016 105 ILE A O 1
ATOM 1186 N N . THR A 1 81 ? -12.02667 -22.44432 -23.23756 1.000 47.71706 106 THR A N 1
ATOM 1187 C CA . THR A 1 81 ? -12.16700 -23.86212 -22.90674 1.000 47.45041 106 THR A CA 1
ATOM 1188 C C . THR A 1 81 ? -13.24575 -24.53664 -23.76005 1.000 47.58249 106 THR A C 1
ATOM 1189 O O . THR A 1 81 ? -14.15674 -25.17072 -23.24023 1.000 45.40060 106 THR A O 1
ATOM 1200 N N . PRO A 1 82 ? -13.15576 -24.41375 -25.08133 1.000 38.26801 107 PRO A N 1
ATOM 1201 C CA . PRO A 1 82 ? -14.10676 -25.13868 -25.93523 1.000 37.09323 107 PRO A CA 1
ATOM 1202 C C . PRO A 1 82 ? -13.76540 -26.61710 -25.97802 1.000 42.32376 107 PRO A C 1
ATOM 1203 O O . PRO A 1 82 ? -12.59770 -26.99745 -26.08461 1.000 41.09751 107 PRO A O 1
ATOM 1214 N N . ASP A 1 83 ? -14.79505 -27.45346 -25.88116 1.000 48.26205 108 ASP A N 1
ATOM 1215 C CA . ASP A 1 83 ? -14.59488 -28.89049 -25.96250 1.000 46.00215 108 ASP A CA 1
ATOM 1216 C C . ASP A 1 83 ? -14.37520 -29.30560 -27.41434 1.000 48.58554 108 ASP A C 1
ATOM 1217 O O . ASP A 1 83 ? -14.68230 -28.56351 -28.35181 1.000 48.94153 108 ASP A O 1
ATOM 1226 N N . LYS A 1 84 ? -13.80004 -30.49983 -27.58933 1.000 56.29751 109 LYS A N 1
ATOM 1227 C CA . LYS A 1 84 ? -13.57516 -31.03020 -28.93231 1.000 59.81177 109 LYS A CA 1
ATOM 1228 C C . LYS A 1 84 ? -14.85558 -30.95918 -29.75641 1.000 55.87203 109 LYS A C 1
ATOM 1229 O O . LYS A 1 84 ? -14.83002 -30.55627 -30.92521 1.000 55.90274 109 LYS A O 1
ATOM 1248 N N . ALA A 1 85 ? -15.99510 -31.29383 -29.14859 1.000 49.37241 110 ALA A N 1
ATOM 1249 C CA . ALA A 1 85 ? -17.26563 -31.19606 -29.85966 1.000 47.32080 110 ALA A CA 1
ATOM 1250 C C . ALA A 1 85 ? -17.41581 -29.83419 -30.53105 1.000 48.51742 110 ALA A C 1
ATOM 1251 O O . ALA A 1 85 ? -17.66749 -29.74726 -31.73817 1.000 45.98592 110 ALA A O 1
ATOM 1258 N N . PHE A 1 86 ? -17.23660 -28.75405 -29.76678 1.000 44.44022 111 PHE A N 1
ATOM 1259 C CA . PHE A 1 86 ? -17.40253 -27.41879 -30.33418 1.000 41.27804 111 PHE A CA 1
ATOM 1260 C C . PHE A 1 86 ? -16.28380 -27.08617 -31.31517 1.000 41.08225 111 PHE A C 1
ATOM 1261 O O . PHE A 1 86 ? -16.52326 -26.43820 -32.34117 1.000 42.47907 111 PHE A O 1
ATOM 1278 N N . GLN A 1 87 ? -15.05305 -27.51020 -31.01684 1.000 49.79775 112 GLN A N 1
ATOM 1279 C CA . GLN A 1 87 ? -13.95117 -27.25149 -31.93684 1.000 46.79421 112 GLN A CA 1
ATOM 1280 C C . GLN A 1 87 ? -14.21897 -27.84751 -33.31002 1.000 49.14174 112 GLN A C 1
ATOM 1281 O O . GLN A 1 87 ? -13.74257 -27.31612 -34.31911 1.000 49.89923 112 GLN A O 1
ATOM 1295 N N . ASP A 1 88 ? -14.97328 -28.94881 -33.37005 1.000 57.44421 113 ASP A N 1
ATOM 1296 C CA . ASP A 1 88 ? -15.23267 -29.61143 -34.64268 1.000 60.60919 113 ASP A CA 1
ATOM 1297 C C . ASP A 1 88 ? -16.14753 -28.80057 -35.54992 1.000 55.54670 113 ASP A C 1
ATOM 1298 O O . ASP A 1 88 ? -16.22378 -29.09162 -36.74771 1.000 55.94262 113 ASP A O 1
ATOM 1307 N N . LYS A 1 89 ? -16.84458 -27.79871 -35.01569 1.000 47.23178 114 LYS A N 1
ATOM 1308 C CA . LYS A 1 89 ? -17.74639 -27.00006 -35.83404 1.000 44.53077 114 LYS A CA 1
ATOM 1309 C C . LYS A 1 89 ? -17.02571 -25.91315 -36.62075 1.000 41.18119 114 LYS A C 1
ATOM 1310 O O . LYS A 1 89 ? -17.61364 -25.35026 -37.54999 1.000 40.46631 114 LYS A O 1
ATOM 1329 N N . LEU A 1 90 ? -15.78021 -25.60572 -36.27826 1.000 43.95937 115 LEU A N 1
ATOM 1330 C CA . LEU A 1 90 ? -14.99178 -24.60659 -36.98008 1.000 42.67560 115 LEU A CA 1
ATOM 1331 C C . LEU A 1 90 ? -13.83091 -25.27126 -37.70742 1.000 42.60019 115 LEU A C 1
ATOM 1332 O O . LEU A 1 90 ? -13.30015 -26.29107 -37.25936 1.000 45.10470 115 LEU A O 1
ATOM 1348 N N . TYR A 1 91 ? -13.44381 -24.68211 -38.83569 1.000 45.41275 116 TYR A N 1
ATOM 1349 C CA . TYR A 1 91 ? -12.37153 -25.24610 -39.64233 1.000 44.79311 116 TYR A CA 1
ATOM 1350 C C . TYR A 1 91 ? -11.07818 -25.28234 -38.83575 1.000 45.76127 116 TYR A C 1
ATOM 1351 O O . TYR A 1 91 ? -10.73344 -24.28788 -38.18246 1.000 42.77944 116 TYR A O 1
ATOM 1369 N N . PRO A 1 92 ? -10.33837 -26.39254 -38.85273 1.000 50.24793 117 PRO A N 1
ATOM 1370 C CA . PRO A 1 92 ? -9.07491 -26.43866 -38.09384 1.000 51.56868 117 PRO A CA 1
ATOM 1371 C C . PRO A 1 92 ? -8.11363 -25.29797 -38.39536 1.000 49.14670 117 PRO A C 1
ATOM 1372 O O . PRO A 1 92 ? -7.45773 -24.80017 -37.47279 1.000 47.43211 117 PRO A O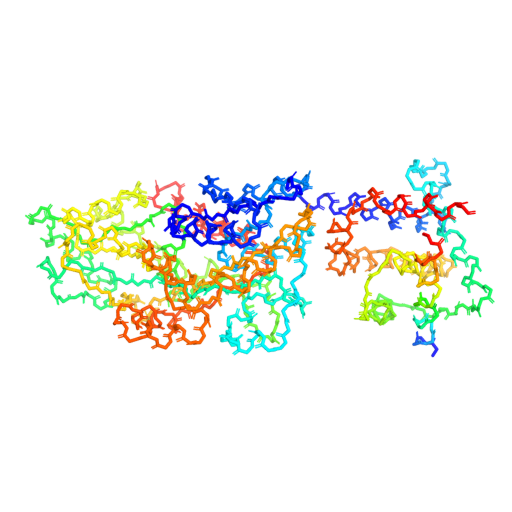 1
ATOM 1383 N N . PHE A 1 93 ? -7.99222 -24.87599 -39.65752 1.000 38.49333 118 PHE A N 1
ATOM 1384 C CA . PHE A 1 93 ? -7.02841 -23.82832 -39.97990 1.000 37.49483 118 PHE A CA 1
ATOM 1385 C C . PHE A 1 93 ? -7.37843 -22.51870 -39.28135 1.000 36.45402 118 PHE A C 1
ATOM 1386 O O . PHE A 1 93 ? -6.49057 -21.69917 -39.01728 1.000 35.32087 118 PHE A O 1
ATOM 1403 N N . THR A 1 94 ? -8.65737 -22.30225 -38.96353 1.000 36.13981 119 THR A N 1
ATOM 1404 C CA . THR A 1 94 ? -9.01811 -21.10345 -38.21719 1.000 32.97294 119 THR A CA 1
ATOM 1405 C C . THR A 1 94 ? -8.63346 -21.23365 -36.75317 1.000 33.27014 119 THR A C 1
ATOM 1406 O O . THR A 1 94 ? -8.28364 -20.23376 -36.11425 1.000 32.25146 119 THR A O 1
ATOM 1417 N N . TRP A 1 95 ? -8.67871 -22.45189 -36.21230 1.000 34.12014 120 TRP A N 1
ATOM 1418 C CA . TRP A 1 95 ? -8.14527 -22.66951 -34.87497 1.000 34.87160 120 TRP A CA 1
ATOM 1419 C C . TRP A 1 95 ? -6.64186 -22.43095 -34.84433 1.000 35.44853 120 TRP A C 1
ATOM 1420 O O . TRP A 1 95 ? -6.10307 -21.99380 -33.82190 1.000 35.30659 120 TRP A O 1
ATOM 1441 N N . ASP A 1 96 ? -5.95503 -22.70232 -35.95835 1.000 38.40629 121 ASP A N 1
ATOM 1442 C CA . ASP A 1 96 ? -4.50629 -22.54602 -35.99716 1.000 42.09280 121 ASP A CA 1
ATOM 1443 C C . ASP A 1 96 ? -4.10294 -21.08457 -35.89856 1.000 38.98474 121 ASP A C 1
ATOM 1444 O O . ASP A 1 96 ? -3.01657 -20.77832 -35.39888 1.000 36.78311 121 ASP A O 1
ATOM 1453 N N . ALA A 1 97 ? -4.96484 -20.17073 -36.35070 1.000 41.01531 122 ALA A N 1
ATOM 1454 C CA . ALA A 1 97 ? -4.63315 -18.75331 -36.28466 1.000 38.79304 122 ALA A CA 1
ATOM 1455 C C . ALA A 1 97 ? -4.75491 -18.20385 -34.87246 1.000 35.31567 122 ALA A C 1
ATOM 1456 O O . ALA A 1 97 ? -4.15827 -17.16481 -34.56862 1.000 36.74712 122 ALA A O 1
ATOM 1463 N N . VAL A 1 98 ? -5.50862 -18.87699 -34.00748 1.000 32.46764 123 VAL A N 1
ATOM 1464 C CA . VAL A 1 98 ? -5.69950 -18.44468 -32.63278 1.000 33.87105 123 VAL A CA 1
ATOM 1465 C C . VAL A 1 98 ? -4.95935 -19.34118 -31.65607 1.000 33.29373 123 VAL A C 1
ATOM 1466 O O . VAL A 1 98 ? -5.20884 -19.26815 -30.45151 1.000 35.08993 123 VAL A O 1
ATOM 1479 N N . ARG A 1 99 ? -4.06770 -20.20307 -32.14609 1.000 45.19298 124 ARG A N 1
ATOM 1480 C CA . ARG A 1 99 ? -3.21755 -21.01593 -31.28568 1.000 47.54378 124 ARG A CA 1
ATOM 1481 C C . ARG A 1 99 ? -1.91177 -20.26998 -31.04352 1.000 45.34956 124 ARG A C 1
ATOM 1482 O O . ARG A 1 99 ? -1.30787 -19.73680 -31.98156 1.000 39.82066 124 ARG A O 1
ATOM 1503 N N . TYR A 1 100 ? -1.49282 -20.21487 -29.78242 1.000 40.21848 125 TYR A N 1
ATOM 1504 C CA . TYR A 1 100 ? -0.31124 -19.45065 -29.40178 1.000 37.95083 125 TYR A CA 1
ATOM 1505 C C . TYR A 1 100 ? 0.35914 -20.14135 -28.22585 1.000 43.14445 125 TYR A C 1
ATOM 1506 O O . TYR A 1 100 ? -0.26958 -20.33315 -27.18082 1.000 42.77310 125 TYR A O 1
ATOM 1524 N N . ASN A 1 101 ? 1.62855 -20.51664 -28.40207 1.000 43.05848 126 ASN A N 1
ATOM 1525 C CA . ASN A 1 101 ? 2.38759 -21.21903 -27.36937 1.000 43.07943 126 ASN A CA 1
ATOM 1526 C C . ASN A 1 101 ? 1.61668 -22.43660 -26.86288 1.000 43.65358 126 ASN A C 1
ATOM 1527 O O . ASN A 1 101 ? 1.53719 -22.70180 -25.66196 1.000 46.29755 126 ASN A O 1
ATOM 1538 N N . GLY A 1 102 ? 1.03222 -23.18168 -27.79720 1.000 44.56356 127 GLY A N 1
ATOM 1539 C CA . GLY A 1 102 ? 0.36329 -24.42224 -27.48703 1.000 49.34626 127 GLY A CA 1
ATOM 1540 C C . GLY A 1 102 ? -1.09443 -24.30698 -27.09134 1.000 54.78221 127 GLY A C 1
ATOM 1541 O O . GLY A 1 102 ? -1.79544 -25.32606 -27.08922 1.000 57.91564 127 GLY A O 1
ATOM 1545 N N . LYS A 1 103 ? -1.58174 -23.11347 -26.76388 1.000 48.26127 128 LYS A N 1
ATOM 1546 C CA . LYS A 1 103 ? -2.91919 -22.95350 -26.21157 1.000 48.82171 128 LYS A CA 1
ATOM 1547 C C . LYS A 1 103 ? -3.78152 -22.08146 -27.11225 1.000 45.41527 128 LYS A C 1
ATOM 1548 O O . LYS A 1 103 ? -3.30732 -21.09653 -27.68795 1.000 41.55229 128 LYS A O 1
ATOM 1567 N N . LEU A 1 104 ? -5.05137 -22.45712 -27.22786 1.000 38.19792 129 LEU A N 1
ATOM 1568 C CA . LEU A 1 104 ? -6.02868 -21.60119 -27.88088 1.000 40.65235 129 LEU A CA 1
ATOM 1569 C C . LEU A 1 104 ? -6.29286 -20.38939 -27.00239 1.000 35.16874 129 LEU A C 1
ATOM 1570 O O . LEU A 1 104 ? -6.60833 -20.52856 -25.81643 1.000 34.64774 129 LEU A O 1
ATOM 1586 N N . ILE A 1 105 ? -6.16763 -19.19643 -27.58229 1.000 35.56156 130 ILE A N 1
ATOM 1587 C CA A ILE A 1 105 ? -6.32540 -17.95500 -26.84256 0.030 41.97755 130 ILE A CA 1
ATOM 1588 C CA B ILE A 1 105 ? -6.30590 -17.94262 -26.86114 0.970 41.75300 130 ILE A CA 1
ATOM 1589 C C . ILE A 1 105 ? -7.48572 -17.11072 -27.34125 1.000 29.09249 130 ILE A C 1
ATOM 1590 O O . ILE A 1 105 ? -7.69949 -16.01185 -26.82880 1.000 27.89189 130 ILE A O 1
ATOM 1621 N N . ALA A 1 106 ? -8.24540 -17.59213 -28.32412 1.000 32.36447 131 ALA A N 1
ATOM 1622 C CA . ALA A 1 106 ? -9.39633 -16.83987 -28.81021 1.000 29.00121 131 ALA A CA 1
ATOM 1623 C C . ALA A 1 106 ? -10.23839 -17.74261 -29.69900 1.000 28.56877 131 ALA A C 1
ATOM 1624 O O . ALA A 1 106 ? -9.76958 -18.77424 -30.18738 1.000 32.49794 131 ALA A O 1
ATOM 1631 N N . TYR A 1 107 ? -11.50539 -17.33231 -29.90185 1.000 31.55735 132 TYR A N 1
ATOM 1632 C CA . TYR A 1 107 ? -12.40727 -18.04481 -30.79861 1.000 32.92757 132 TYR A CA 1
ATOM 1633 C C . TYR A 1 107 ? -12.30116 -17.45105 -32.19697 1.000 32.36630 132 TYR A C 1
ATOM 1634 O O . TYR A 1 107 ? -12.43373 -16.23134 -32.35154 1.000 33.49305 132 TYR A O 1
ATOM 1652 N N . PRO A 1 108 ? -12.05500 -18.25268 -33.23041 1.000 29.37962 133 PRO A N 1
ATOM 1653 C CA . PRO A 1 108 ? -12.04742 -17.70174 -34.59068 1.000 30.03339 133 PRO A CA 1
ATOM 1654 C C . PRO A 1 108 ? -13.46312 -17.45450 -35.08102 1.000 30.43140 133 PRO A C 1
ATOM 1655 O O . PRO A 1 108 ? -14.38850 -18.20768 -34.77337 1.000 30.46069 133 PRO A O 1
ATOM 1666 N N . ILE A 1 109 ? -13.62323 -16.39262 -35.86353 1.000 34.49887 134 ILE A N 1
ATOM 1667 C CA . ILE A 1 109 ? -14.92116 -15.97960 -36.38469 1.000 37.27911 134 ILE A CA 1
ATOM 1668 C C . ILE A 1 109 ? -14.99779 -16.18092 -37.89872 1.000 40.50293 134 ILE A C 1
ATOM 1669 O O . ILE A 1 109 ? -15.84721 -16.91957 -38.39191 1.000 40.22967 134 ILE A O 1
ATOM 1685 N N . ALA A 1 110 ? -14.11162 -15.52363 -38.64534 1.000 32.74147 135 ALA A N 1
ATOM 1686 C CA . ALA A 1 110 ? -14.21044 -15.55951 -40.09948 1.000 33.87542 135 ALA A CA 1
ATOM 1687 C C . ALA A 1 110 ? -12.89271 -15.13240 -40.72956 1.000 34.00664 135 ALA A C 1
ATOM 1688 O O . ALA A 1 110 ? -12.12065 -14.37065 -40.14207 1.000 33.32649 135 ALA A O 1
ATOM 1695 N N . VAL A 1 111 ? -12.65658 -15.63390 -41.94277 1.000 36.74911 136 VAL A N 1
ATOM 1696 C CA . VAL A 1 111 ? -11.44430 -15.34653 -42.70288 1.000 35.41011 136 VAL A CA 1
ATOM 1697 C C . VAL A 1 111 ? -11.67849 -14.11354 -43.56334 1.000 36.01591 136 VAL A C 1
ATOM 1698 O O . VAL A 1 111 ? -12.73617 -13.96695 -44.18814 1.000 39.49530 136 VAL A O 1
ATOM 1711 N N . GLU A 1 112 ? -10.68787 -13.22119 -43.59763 1.000 36.46193 137 GLU A N 1
ATOM 1712 C CA . GLU A 1 112 ? -10.79275 -11.95299 -44.30778 1.000 38.13242 137 GLU A CA 1
ATOM 1713 C C . GLU A 1 112 ? -9.56315 -11.74283 -45.18072 1.000 36.77826 137 GLU A C 1
ATOM 1714 O O . GLU A 1 112 ? -8.43255 -11.94623 -44.72698 1.000 38.84001 137 GLU A O 1
ATOM 1726 N N . ALA A 1 113 ? -9.78571 -11.32362 -46.42535 1.000 37.91213 138 ALA A N 1
ATOM 1727 C CA . ALA A 1 113 ? -8.69868 -11.04249 -47.35133 1.000 38.58890 138 ALA A CA 1
ATOM 1728 C C . ALA A 1 113 ? -9.12459 -9.92108 -48.28603 1.000 39.43705 138 ALA A C 1
ATOM 1729 O O . ALA A 1 113 ? -10.30424 -9.78291 -48.62487 1.000 40.02808 138 ALA A O 1
ATOM 1736 N N . LEU A 1 114 ? -8.15254 -9.11153 -48.68457 1.000 43.84972 139 LEU A N 1
ATOM 1737 C CA . LEU A 1 114 ? -8.41123 -8.02334 -49.61188 1.000 46.05999 139 LEU A CA 1
ATOM 1738 C C . LEU A 1 114 ? -8.55700 -8.55789 -51.03048 1.000 48.66698 139 LEU A C 1
ATOM 1739 O O . LEU A 1 114 ? -7.81120 -9.44324 -51.45915 1.000 46.77431 139 LEU A O 1
ATOM 1755 N N . SER A 1 115 ? -9.52895 -8.01403 -51.75553 1.000 43.01657 140 SER A N 1
ATOM 1756 C CA . SER A 1 115 ? -9.73627 -8.32383 -53.15967 1.000 44.76353 140 SER A CA 1
ATOM 1757 C C . SER A 1 115 ? -9.83596 -7.01945 -53.93309 1.000 45.56285 140 SER A C 1
ATOM 1758 O O . SER A 1 115 ? -9.89722 -5.93073 -53.35551 1.000 44.79682 140 SER A O 1
ATOM 1766 N N . LEU A 1 116 ? -9.85366 -7.13773 -55.25504 1.000 47.24439 141 LEU A N 1
ATOM 1767 C CA . LEU A 1 116 ? -10.04210 -5.98518 -56.12144 1.000 48.28531 141 LEU A CA 1
ATOM 1768 C C . LEU A 1 116 ? -11.52951 -5.80100 -56.38625 1.000 49.25864 141 LEU A C 1
ATOM 1769 O O . LEU A 1 116 ? -12.21220 -6.73922 -56.81080 1.000 50.28801 141 LEU A O 1
ATOM 1785 N N . ILE A 1 117 ? -12.02174 -4.59149 -56.13431 1.000 49.07593 142 ILE A N 1
ATOM 1786 C CA . ILE A 1 117 ? -13.42093 -4.23425 -56.33074 1.000 50.80906 142 ILE A CA 1
ATOM 1787 C C . ILE A 1 117 ? -13.46855 -3.18150 -57.42562 1.000 52.05755 142 ILE A C 1
ATOM 1788 O O . ILE A 1 117 ? -12.74264 -2.18233 -57.35799 1.000 51.79009 142 ILE A O 1
ATOM 1804 N N . TYR A 1 118 ? -14.30501 -3.41222 -58.43930 1.000 54.56704 143 TYR A N 1
ATOM 1805 C CA . TYR A 1 118 ? -14.33230 -2.55982 -59.61995 1.000 57.64113 143 TYR A CA 1
ATOM 1806 C C . TYR A 1 118 ? -15.76860 -2.28287 -60.04869 1.000 57.31958 143 TYR A C 1
ATOM 1807 O O . TYR A 1 118 ? -16.65246 -3.13529 -59.92987 1.000 57.48150 143 TYR A O 1
ATOM 1825 N N . ASN A 1 119 ? -15.98560 -1.06692 -60.54657 1.000 66.71800 144 ASN A N 1
ATOM 1826 C CA . ASN A 1 119 ? -17.26169 -0.67257 -61.13127 1.000 69.50966 144 ASN A CA 1
ATOM 1827 C C . ASN A 1 119 ? -17.37403 -1.27794 -62.52589 1.000 72.55619 144 ASN A C 1
ATOM 1828 O O . ASN A 1 119 ? -16.60235 -0.92604 -63.42370 1.000 69.45329 144 ASN A O 1
ATOM 1839 N N . LYS A 1 120 ? -18.33704 -2.18571 -62.70991 1.000 63.61707 145 LYS A N 1
ATOM 1840 C CA . LYS A 1 120 ? -18.45162 -2.89182 -63.98302 1.000 65.72136 145 LYS A CA 1
ATOM 1841 C C . LYS A 1 120 ? -18.81761 -1.94244 -65.11683 1.000 68.01893 145 LYS A C 1
ATOM 1842 O O . LYS A 1 120 ? -18.28158 -2.05706 -66.22491 1.000 69.49453 145 LYS A O 1
ATOM 1861 N N . ASP A 1 121 ? -19.73166 -1.00291 -64.86539 1.000 71.30729 146 ASP A N 1
ATOM 1862 C CA . ASP A 1 121 ? -20.10705 -0.04610 -65.90225 1.000 71.85440 146 ASP A CA 1
ATOM 1863 C C . ASP A 1 121 ? -18.90669 0.78511 -66.33741 1.000 78.13327 146 ASP A C 1
ATOM 1864 O O . ASP A 1 121 ? -18.62859 0.91737 -67.53486 1.000 81.00496 146 ASP A O 1
ATOM 1873 N N . LEU A 1 122 ? -18.17780 1.35531 -65.37585 1.000 67.80750 147 LEU A N 1
ATOM 1874 C CA . LEU A 1 122 ? -16.99488 2.13013 -65.72862 1.000 67.25504 147 LEU A CA 1
ATOM 1875 C C . LEU A 1 122 ? -15.91721 1.25403 -66.34897 1.000 67.27544 147 LEU A C 1
ATOM 1876 O O . LEU A 1 122 ? -15.11385 1.73768 -67.15556 1.000 67.95340 147 LEU A O 1
ATOM 1892 N N . LEU A 1 123 ? -15.87813 -0.02726 -65.98763 1.000 68.60642 148 LEU A N 1
ATOM 1893 C CA . LEU A 1 123 ? -14.80225 -0.89289 -66.45041 1.000 72.71529 148 LEU A CA 1
ATOM 1894 C C . LEU A 1 123 ? -15.21786 -2.35594 -66.42251 1.000 72.32564 148 LEU A C 1
ATOM 1895 O O . LEU A 1 123 ? -15.20347 -2.99271 -65.36167 1.000 72.24439 148 LEU A O 1
ATOM 1911 N N . PRO A 1 124 ? -15.58896 -2.93143 -67.57324 1.000 69.59599 149 PRO A N 1
ATOM 1912 C CA . PRO A 1 124 ? -16.02780 -4.33057 -67.59185 1.000 71.62762 149 PRO A CA 1
ATOM 1913 C C . PRO A 1 124 ? -14.89415 -5.33710 -67.69769 1.000 74.24251 149 PRO A C 1
ATOM 1914 O O . PRO A 1 124 ? -15.16497 -6.54272 -67.70036 1.000 72.79617 149 PRO A O 1
ATOM 1925 N N . ASN A 1 125 ? -13.64289 -4.88203 -67.78516 1.000 86.28446 150 ASN A N 1
ATOM 1926 C CA . ASN A 1 125 ? -12.48079 -5.76200 -67.90719 1.000 90.41128 150 ASN A CA 1
ATOM 1927 C C . ASN A 1 125 ? -11.40678 -5.28950 -66.93463 1.000 86.05144 150 ASN A C 1
ATOM 1928 O O . ASN A 1 125 ? -10.53384 -4.48774 -67.29390 1.000 84.95031 150 ASN A O 1
ATOM 1939 N N . PRO A 1 126 ? -11.43684 -5.76645 -65.69419 1.000 89.77562 151 PRO A N 1
ATOM 1940 C CA . PRO A 1 126 ? -10.43414 -5.32853 -64.71041 1.000 83.65676 151 PRO A CA 1
ATOM 1941 C C . PRO A 1 126 ? -9.02679 -5.64086 -65.18389 1.000 83.48394 151 PRO A C 1
ATOM 1942 O O . PRO A 1 126 ? -8.77579 -6.71109 -65.76061 1.000 86.45666 151 PRO A O 1
ATOM 1953 N N . PRO A 1 127 ? -8.07349 -4.73283 -64.96378 1.000 77.63471 152 PRO A N 1
ATOM 1954 C CA . PRO A 1 127 ? -6.69173 -4.99709 -65.39375 1.000 73.73607 152 PRO A CA 1
ATOM 1955 C C . PRO A 1 127 ? -6.07205 -6.13895 -64.60048 1.000 71.81719 152 PRO A C 1
ATOM 1956 O O . PRO A 1 127 ? -6.14704 -6.17483 -63.36987 1.000 70.97924 152 PRO A O 1
ATOM 1967 N N . LYS A 1 128 ? -5.44527 -7.07177 -65.32055 1.000 63.41590 153 LYS A N 1
ATOM 1968 C CA . LYS A 1 128 ? -4.83357 -8.21766 -64.66080 1.000 63.12321 153 LYS A CA 1
ATOM 1969 C C . LYS A 1 128 ? -3.57581 -7.81746 -63.90350 1.000 60.01443 153 LYS A C 1
ATOM 1970 O O . LYS A 1 128 ? -3.23645 -8.44649 -62.89557 1.000 57.08210 153 LYS A O 1
ATOM 1974 N N . THR A 1 129 ? -2.88663 -6.77229 -64.35289 1.000 58.68251 154 THR A N 1
ATOM 1975 C CA . THR A 1 129 ? -1.60871 -6.37999 -63.78123 1.000 57.49015 154 THR A CA 1
ATOM 1976 C C . THR A 1 129 ? -1.69297 -4.97902 -63.19444 1.000 56.09601 154 THR A C 1
ATOM 1977 O O . THR A 1 129 ? -2.46756 -4.13782 -63.65704 1.000 56.75983 154 THR A O 1
ATOM 1988 N N . TRP A 1 130 ? -0.87770 -4.73746 -62.16641 1.000 54.46609 155 TRP A N 1
ATOM 1989 C CA . TRP A 1 130 ? -0.74587 -3.39027 -61.62326 1.000 53.33696 155 TRP A CA 1
ATOM 1990 C C . TRP A 1 130 ? -0.17205 -2.42061 -62.65200 1.000 54.54108 155 TRP A C 1
ATOM 1991 O O . TRP A 1 130 ? -0.44043 -1.21442 -62.58922 1.000 54.21944 155 TRP A O 1
ATOM 2012 N N . GLU A 1 131 ? 0.61992 -2.92516 -63.60208 1.000 57.29844 156 GLU A N 1
ATOM 2013 C CA . GLU A 1 131 ? 1.41713 -2.04235 -64.44780 1.000 60.32090 156 GLU A CA 1
ATOM 2014 C C . GLU A 1 131 ? 0.56523 -1.27734 -65.45231 1.000 62.61779 156 GLU A C 1
ATOM 2015 O O . GLU A 1 131 ? 0.95986 -0.19190 -65.89356 1.000 60.53784 156 GLU A O 1
ATOM 2027 N N . GLU A 1 132 ? -0.58604 -1.81854 -65.83781 1.000 64.50283 157 GLU A N 1
ATOM 2028 C CA . GLU A 1 132 ? -1.42863 -1.17913 -66.83657 1.000 62.56516 157 GLU A CA 1
ATOM 2029 C C . GLU A 1 132 ? -2.37577 -0.15739 -66.22837 1.000 59.68425 157 GLU A C 1
ATOM 2030 O O . GLU A 1 132 ? -3.22433 0.38215 -66.94448 1.000 60.84779 157 GLU A O 1
ATOM 2042 N N . ILE A 1 133 ? -2.23894 0.13302 -64.93766 1.000 63.42257 158 ILE A N 1
ATOM 2043 C CA . ILE A 1 133 ? -3.15972 1.03126 -64.24555 1.000 63.05606 158 ILE A CA 1
ATOM 2044 C C . ILE A 1 133 ? -2.85377 2.48029 -64.60627 1.000 64.07218 158 ILE A C 1
ATOM 2045 O O . ILE A 1 133 ? -3.78176 3.23443 -64.93655 1.000 62.74837 158 ILE A O 1
ATOM 2061 N N . PRO A 1 134 ? -1.59308 2.92621 -64.53001 1.000 56.58989 159 PRO A N 1
ATOM 2062 C CA . PRO A 1 134 ? -1.30519 4.33504 -64.85831 1.000 56.96826 159 PRO A CA 1
ATOM 2063 C C . PRO A 1 134 ? -1.91965 4.77865 -66.17338 1.000 58.95385 159 PRO A C 1
ATOM 2064 O O . PRO A 1 134 ? -2.48244 5.87766 -66.25033 1.000 59.22730 159 PRO A O 1
ATOM 2075 N N . ALA A 1 135 ? -1.83538 3.94344 -67.21194 1.000 64.04360 160 ALA A N 1
ATOM 2076 C CA . ALA A 1 135 ? -2.44705 4.28467 -68.49197 1.000 68.37119 160 ALA A CA 1
ATOM 2077 C C . ALA A 1 135 ? -3.96698 4.32000 -68.37855 1.000 68.60210 160 ALA A C 1
ATOM 2078 O O . ALA A 1 135 ? -4.60999 5.29381 -68.78746 1.000 71.46915 160 ALA A O 1
ATOM 2085 N N . LEU A 1 136 ? -4.56083 3.26817 -67.81580 1.000 68.93004 161 LEU A N 1
ATOM 2086 C CA . LEU A 1 136 ? -6.00752 3.24583 -67.64666 1.000 69.78748 161 LEU A CA 1
ATOM 2087 C C . LEU A 1 136 ? -6.50467 4.40331 -66.79458 1.000 69.32598 161 LEU A C 1
ATOM 2088 O O . LEU A 1 136 ? -7.69044 4.74445 -66.86436 1.000 69.43605 161 LEU A O 1
ATOM 2104 N N . ASP A 1 137 ? -5.63246 5.01008 -65.98895 1.000 59.89528 162 ASP A N 1
ATOM 2105 C CA . ASP A 1 137 ? -6.04648 6.15796 -65.19284 1.000 59.00501 162 ASP A CA 1
ATOM 2106 C C . ASP A 1 137 ? -6.14469 7.41686 -66.04451 1.000 61.23914 162 ASP A C 1
ATOM 2107 O O . ASP A 1 137 ? -7.09674 8.19210 -65.89884 1.000 60.83428 162 ASP A O 1
ATOM 2116 N N . LYS A 1 138 ? -5.16929 7.64290 -66.93125 1.000 66.85673 163 LYS A N 1
ATOM 2117 C CA . LYS A 1 138 ? -5.26213 8.78282 -67.83752 1.000 66.33615 163 LYS A CA 1
ATOM 2118 C C . LYS A 1 138 ? -6.44169 8.63171 -68.78382 1.000 64.87444 163 LYS A C 1
ATOM 2119 O O . LYS A 1 138 ? -7.03923 9.63124 -69.19591 1.000 68.56301 163 LYS A O 1
ATOM 2138 N N . GLU A 1 139 ? -6.78620 7.39486 -69.14338 1.000 69.18265 164 GLU A N 1
ATOM 2139 C CA . GLU A 1 139 ? -8.03119 7.14580 -69.85842 1.000 72.58210 164 GLU A CA 1
ATOM 2140 C C . GLU A 1 139 ? -9.21638 7.70294 -69.08096 1.000 75.49214 164 GLU A C 1
ATOM 2141 O O . GLU A 1 139 ? -9.98545 8.52670 -69.58632 1.000 77.04544 164 GLU A O 1
ATOM 2153 N N . LEU A 1 140 ? -9.36993 7.25871 -67.83213 1.000 73.57228 165 LEU A N 1
ATOM 2154 C CA . LEU A 1 140 ? -10.54290 7.63142 -67.05122 1.000 72.87725 165 LEU A CA 1
ATOM 2155 C C . LEU A 1 140 ? -10.52006 9.10252 -66.65685 1.000 71.84127 165 LEU A C 1
ATOM 2156 O O . LEU A 1 140 ? -11.58071 9.73343 -66.57388 1.000 69.38431 165 LEU A O 1
ATOM 2172 N N . LYS A 1 141 ? -9.33524 9.66802 -66.41348 1.000 71.68957 166 LYS A N 1
ATOM 2173 C CA . LYS A 1 141 ? -9.25853 11.06333 -65.99778 1.000 73.15393 166 LYS A CA 1
ATOM 2174 C C . LYS A 1 141 ? -9.62351 12.02194 -67.11958 1.000 75.98791 166 LYS A C 1
ATOM 2175 O O . LYS A 1 141 ? -9.87233 13.19944 -66.84350 1.000 75.91944 166 LYS A O 1
ATOM 2194 N N . ALA A 1 142 ? -9.66838 11.55067 -68.36775 1.000 69.54969 167 ALA A N 1
ATOM 2195 C CA . ALA A 1 142 ? -10.25431 12.34599 -69.44197 1.000 72.84348 167 ALA A CA 1
ATOM 2196 C C . ALA A 1 142 ? -11.77735 12.27927 -69.41810 1.000 70.81763 167 ALA A C 1
ATOM 2197 O O . ALA A 1 142 ? -12.44645 13.22834 -69.84335 1.000 72.52464 167 ALA A O 1
ATOM 2204 N N . LYS A 1 143 ? -12.33481 11.16931 -68.93277 1.000 69.82391 168 LYS A N 1
ATOM 2205 C CA . LYS A 1 143 ? -13.77306 11.03452 -68.75197 1.000 70.80139 168 LYS A CA 1
ATOM 2206 C C . LYS A 1 143 ? -14.28326 11.77962 -67.52839 1.000 69.60846 168 LYS A C 1
ATOM 2207 O O . LYS A 1 143 ? -15.49359 11.99185 -67.41110 1.000 73.31150 168 LYS A O 1
ATOM 2226 N N . GLY A 1 144 ? -13.39667 12.19064 -66.62842 1.000 67.57801 169 GLY A N 1
ATOM 2227 C CA . GLY A 1 144 ? -13.79404 12.79651 -65.37989 1.000 66.39241 169 GLY A CA 1
ATOM 2228 C C . GLY A 1 144 ? -13.65737 11.88545 -64.18583 1.000 64.20806 169 GLY A C 1
ATOM 2229 O O . GLY A 1 144 ? -13.91509 12.32833 -63.06058 1.000 63.13223 169 GLY A O 1
ATOM 2233 N N . LYS A 1 145 ? -13.25052 10.63369 -64.39210 1.000 74.73286 170 LYS A N 1
ATOM 2234 C CA . LYS A 1 145 ? -13.16662 9.63495 -63.33998 1.000 75.85492 170 LYS A CA 1
ATOM 2235 C C . LYS A 1 145 ? -11.70302 9.36447 -62.99887 1.000 73.96256 170 LYS A C 1
ATOM 2236 O O . LYS A 1 145 ? -10.79361 10.05726 -63.46530 1.000 72.78694 170 LYS A O 1
ATOM 2255 N N . SER A 1 146 ? -11.47644 8.34446 -62.17458 1.000 63.16111 171 SER A N 1
ATOM 2256 C CA . SER A 1 146 ? -10.13499 7.87434 -61.86655 1.000 59.65900 171 SER A CA 1
ATOM 2257 C C . SER A 1 146 ? -10.16286 6.35418 -61.83774 1.000 56.61496 171 SER A C 1
ATOM 2258 O O . SER A 1 146 ? -11.22567 5.73089 -61.78409 1.000 58.83990 171 SER A O 1
ATOM 2266 N N . ALA A 1 147 ? -8.97685 5.75374 -61.88652 1.000 55.83507 172 ALA A N 1
ATOM 2267 C CA . ALA A 1 147 ? -8.87967 4.30099 -61.95075 1.000 55.62170 172 ALA A CA 1
ATOM 2268 C C . ALA A 1 147 ? -9.00062 3.63745 -60.58062 1.000 53.76785 172 ALA A C 1
ATOM 2269 O O . ALA A 1 147 ? -9.84867 2.75956 -60.38912 1.000 53.83642 172 ALA A O 1
ATOM 2276 N N . LEU A 1 148 ? -8.16697 4.03969 -59.62171 1.000 53.36610 173 LEU A N 1
ATOM 2277 C CA . LEU A 1 148 ? -8.03693 3.31529 -58.36552 1.000 55.63550 173 LEU A CA 1
ATOM 2278 C C . LEU A 1 148 ? -7.91977 4.27905 -57.19688 1.000 53.81972 173 LEU A C 1
ATOM 2279 O O . LEU A 1 148 ? -7.09658 5.19886 -57.22215 1.000 51.79818 173 LEU A O 1
ATOM 2295 N N . MET A 1 149 ? -8.73470 4.04628 -56.17010 1.000 61.36506 174 MET A N 1
ATOM 2296 C CA . MET A 1 149 ? -8.62515 4.75069 -54.89834 1.000 60.27390 174 MET A CA 1
ATOM 2297 C C . MET A 1 149 ? -8.82566 3.73953 -53.78120 1.000 59.29406 174 MET A C 1
ATOM 2298 O O . MET A 1 149 ? -9.87192 3.08764 -53.71378 1.000 62.04969 174 MET A O 1
ATOM 2312 N N . PHE A 1 150 ? -7.82628 3.60349 -52.91462 1.000 44.77407 175 PHE A N 1
ATOM 2313 C CA . PHE A 1 150 ? -7.93082 2.72261 -51.76169 1.000 43.51552 175 PHE A CA 1
ATOM 2314 C C . PHE A 1 150 ? -7.13435 3.33003 -50.61511 1.000 42.51796 175 PHE A C 1
ATOM 2315 O O . PHE A 1 150 ? -6.33062 4.24637 -50.80443 1.000 42.78509 175 PHE A O 1
ATOM 2332 N N . ASN A 1 151 ? -7.36205 2.79790 -49.41688 1.000 41.52661 176 ASN A N 1
ATOM 2333 C CA . ASN A 1 151 ? -6.80382 3.38932 -48.20591 1.000 42.27244 176 ASN A CA 1
ATOM 2334 C C . ASN A 1 151 ? -5.27732 3.35023 -48.22535 1.000 42.76977 176 ASN A C 1
ATOM 2335 O O . ASN A 1 151 ? -4.66886 2.27642 -48.26234 1.000 41.68442 176 ASN A O 1
ATOM 2346 N N . LEU A 1 152 ? -4.66013 4.53064 -48.19596 1.000 41.12949 177 LEU A N 1
ATOM 2347 C CA . LEU A 1 152 ? -3.21013 4.64838 -48.15922 1.000 40.72172 177 LEU A CA 1
ATOM 2348 C C . LEU A 1 152 ? -2.66884 4.87251 -46.75694 1.000 40.03524 177 LEU A C 1
ATOM 2349 O O . LEU A 1 152 ? -1.45293 4.79252 -46.56190 1.000 40.93205 177 LEU A O 1
ATOM 2365 N N . GLN A 1 153 ? -3.53354 5.14584 -45.78496 1.000 48.32283 178 GLN A N 1
ATOM 2366 C CA . GLN A 1 153 ? -3.10273 5.47041 -44.43322 1.000 48.14743 178 GLN A CA 1
ATOM 2367 C C . GLN A 1 153 ? -2.89557 4.24039 -43.55694 1.000 46.27982 178 GLN A C 1
ATOM 2368 O O . GLN A 1 153 ? -2.41126 4.37895 -42.42901 1.000 43.86957 178 GLN A O 1
ATOM 2382 N N . GLU A 1 154 ? -3.24339 3.04926 -44.04158 1.000 39.17851 179 GLU A N 1
ATOM 2383 C CA . GLU A 1 154 ? -3.06002 1.81730 -43.29183 1.000 37.45368 179 GLU A CA 1
ATOM 2384 C C . GLU A 1 154 ? -2.28456 0.83619 -44.16178 1.000 38.88977 179 GLU A C 1
ATOM 2385 O O . GLU A 1 154 ? -2.70309 0.55244 -45.30045 1.000 40.69074 179 GLU A O 1
ATOM 2397 N N . PRO A 1 155 ? -1.16372 0.29721 -43.67694 1.000 37.52641 180 PRO A N 1
ATOM 2398 C CA . PRO A 1 155 ? -0.33822 -0.55873 -44.54181 1.000 37.39676 180 PRO A CA 1
ATOM 2399 C C . PRO A 1 155 ? -1.03157 -1.83532 -44.95819 1.000 37.19340 180 PRO A C 1
ATOM 2400 O O . PRO A 1 155 ? -0.56625 -2.49248 -45.89641 1.000 37.71664 180 PRO A O 1
ATOM 2411 N N . TYR A 1 156 ? -2.12585 -2.20894 -44.29146 1.000 36.62288 181 TYR A N 1
ATOM 2412 C CA . TYR A 1 156 ? -2.84086 -3.42720 -44.65988 1.000 36.46724 181 TYR A CA 1
ATOM 2413 C C . TYR A 1 156 ? -3.24577 -3.41279 -46.12448 1.000 37.35003 181 TYR A C 1
ATOM 2414 O O . TYR A 1 156 ? -3.23632 -4.45598 -46.78624 1.000 37.70920 181 TYR A O 1
ATOM 2432 N N . PHE A 1 157 ? -3.58708 -2.23812 -46.65389 1.000 40.63625 182 PHE A N 1
ATOM 2433 C CA . PHE A 1 157 ? -4.09362 -2.13238 -48.01395 1.000 42.35388 182 PHE A CA 1
ATOM 2434 C C . PHE A 1 157 ? -2.98951 -1.98486 -49.04550 1.000 45.24406 182 PHE A C 1
ATOM 2435 O O . PHE A 1 157 ? -3.24461 -2.18203 -50.23822 1.000 43.79014 182 PHE A O 1
ATOM 2452 N N . THR A 1 158 ? -1.77486 -1.65084 -48.61865 1.000 42.45102 183 THR A N 1
ATOM 2453 C CA . THR A 1 158 ? -0.64737 -1.54869 -49.53016 1.000 41.64318 183 THR A CA 1
ATOM 2454 C C . THR A 1 158 ? 0.2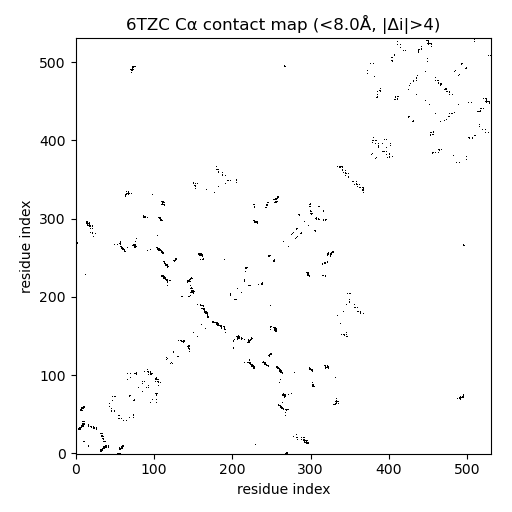4662 -2.77899 -49.51397 1.000 41.70710 183 THR A C 1
ATOM 2455 O O . THR A 1 158 ? 0.99615 -2.99177 -50.47303 1.000 41.24488 183 THR A O 1
ATOM 2466 N N . TRP A 1 159 ? 0.15974 -3.60204 -48.46954 1.000 39.71567 184 TRP A N 1
ATOM 2467 C CA . TRP A 1 159 ? 1.05952 -4.74540 -48.34982 1.000 39.62946 184 TRP A CA 1
ATOM 2468 C C . TRP A 1 159 ? 0.94186 -5.72620 -49.50748 1.000 40.55134 184 TRP A C 1
ATOM 2469 O O . TRP A 1 159 ? 1.98397 -6.23366 -49.95669 1.000 41.28510 184 TRP A O 1
ATOM 2490 N N . PRO A 1 160 ? -0.24599 -6.05569 -50.01593 1.000 46.28438 185 PRO A N 1
ATOM 2491 C CA . PRO A 1 160 ? -0.30339 -7.02972 -51.12219 1.000 48.58817 185 PRO A CA 1
ATOM 2492 C C . PRO A 1 160 ? 0.64069 -6.68892 -52.26502 1.000 50.33867 185 PRO A C 1
ATOM 2493 O O . PRO A 1 160 ? 1.28456 -7.58534 -52.82719 1.000 49.84671 185 PRO A O 1
ATOM 2504 N N . LEU A 1 161 ? 0.73638 -5.40503 -52.62432 1.000 48.70891 186 LEU A N 1
ATOM 2505 C CA . LEU A 1 161 ? 1.66386 -4.98748 -53.67012 1.000 49.07785 186 LEU A CA 1
ATOM 2506 C C . LEU A 1 161 ? 3.10534 -5.02934 -53.18483 1.000 50.67266 186 LEU A C 1
ATOM 2507 O O . LEU A 1 161 ? 4.02358 -5.20054 -53.99282 1.000 54.72888 186 LEU A O 1
ATOM 2523 N N . ILE A 1 162 ? 3.32248 -4.88212 -51.87681 1.000 43.22326 187 ILE A N 1
ATOM 2524 C CA . ILE A 1 162 ? 4.67933 -4.88883 -51.34450 1.000 43.29405 187 ILE A CA 1
ATOM 2525 C C . ILE A 1 162 ? 5.24474 -6.30166 -51.34157 1.000 43.76885 187 ILE A C 1
ATOM 2526 O O . ILE A 1 162 ? 6.41182 -6.51771 -51.69040 1.000 44.69801 187 ILE A O 1
ATOM 2542 N N . ALA A 1 163 ? 4.43261 -7.28498 -50.95035 1.000 43.25201 188 ALA A N 1
ATOM 2543 C CA . ALA A 1 163 ? 4.89634 -8.66451 -50.90593 1.000 43.75697 188 ALA A CA 1
ATOM 2544 C C . ALA A 1 163 ? 4.92023 -9.31498 -52.27924 1.000 45.24449 188 ALA A C 1
ATOM 2545 O O . ALA A 1 163 ? 5.59551 -10.33363 -52.45264 1.000 46.10283 188 ALA A O 1
ATOM 2552 N N . ALA A 1 164 ? 4.21382 -8.74437 -53.25588 1.000 48.66590 189 ALA A N 1
ATOM 2553 C CA . ALA A 1 164 ? 4.11943 -9.36893 -54.57034 1.000 52.68236 189 ALA A CA 1
ATOM 2554 C C . ALA A 1 164 ? 5.48282 -9.83194 -55.07423 1.000 49.80407 189 ALA A C 1
ATOM 2555 O O . ALA A 1 164 ? 5.64920 -10.98864 -55.47987 1.000 51.52970 189 ALA A O 1
ATOM 2562 N N . ASP A 1 165 ? 6.47436 -8.94285 -55.05378 1.000 55.93795 190 ASP A N 1
ATOM 2563 C CA . ASP A 1 165 ? 7.76669 -9.21987 -55.66502 1.000 60.01038 190 ASP A CA 1
ATOM 2564 C C . ASP A 1 165 ? 8.78195 -9.77741 -54.67419 1.000 57.74930 190 ASP A C 1
ATOM 2565 O O . ASP A 1 165 ? 9.98250 -9.79231 -54.96999 1.000 59.81313 190 ASP A O 1
ATOM 2574 N N . GLY A 1 166 ? 8.33401 -10.23197 -53.50858 1.000 51.36142 191 GLY A N 1
ATOM 2575 C CA . GLY A 1 166 ? 9.23175 -10.90016 -52.58676 1.000 48.68743 191 GLY A CA 1
ATOM 2576 C C . GLY A 1 166 ? 9.22509 -10.36658 -51.17012 1.000 47.15854 191 GLY A C 1
ATOM 2577 O O . GLY A 1 166 ? 9.86169 -10.94282 -50.28074 1.000 47.09252 191 GLY A O 1
ATOM 2581 N N . GLY A 1 167 ? 8.52335 -9.26083 -50.94729 1.000 56.80048 192 GLY A N 1
ATOM 2582 C CA . GLY A 1 167 ? 8.46655 -8.70224 -49.60846 1.000 55.92792 192 GLY A CA 1
ATOM 2583 C C . GLY A 1 167 ? 7.83350 -9.67657 -48.63103 1.000 53.27212 192 GLY A C 1
ATOM 2584 O O . GLY A 1 167 ? 6.90248 -10.41225 -48.96818 1.000 58.55646 192 GLY A O 1
ATOM 2588 N N . TYR A 1 168 ? 8.35317 -9.68327 -47.40475 1.000 43.33478 193 TYR A N 1
ATOM 2589 C CA . TYR A 1 168 ? 7.79912 -10.51122 -46.34283 1.000 42.43066 193 TYR A CA 1
ATOM 2590 C C . TYR A 1 168 ? 8.03995 -9.82577 -45.00321 1.000 41.59817 193 TYR A C 1
ATOM 2591 O O . TYR A 1 168 ? 8.81891 -8.87601 -44.89311 1.000 41.93767 193 TYR A O 1
ATOM 2609 N N . ALA A 1 169 ? 7.34287 -10.30977 -43.97869 1.000 40.60018 194 ALA A N 1
ATOM 2610 C CA . ALA A 1 169 ? 7.47336 -9.74322 -42.63185 1.000 39.89652 194 ALA A CA 1
ATOM 2611 C C . ALA A 1 169 ? 8.57088 -10.47023 -41.85603 1.000 40.52749 194 ALA A C 1
ATOM 2612 O O . ALA A 1 169 ? 9.64485 -9.91702 -41.61685 1.000 41.24734 194 ALA A O 1
ATOM 2619 N N . PHE A 1 170 ? 8.29894 -11.70897 -41.45377 1.000 40.36827 195 PHE A N 1
ATOM 2620 C CA . PHE A 1 170 ? 9.25801 -12.52193 -40.71782 1.000 41.06372 195 PHE A CA 1
ATOM 2621 C C . PHE A 1 170 ? 9.39585 -13.86521 -41.41661 1.000 43.59987 195 PHE A C 1
ATOM 2622 O O . PHE A 1 170 ? 8.39268 -14.47687 -41.79698 1.000 43.40111 195 PHE A O 1
ATOM 2639 N N . LYS A 1 171 ? 10.63746 -14.32023 -41.58105 1.000 43.27203 196 LYS A N 1
ATOM 2640 C CA . LYS A 1 171 ? 10.89109 -15.58504 -42.25900 1.000 49.60618 196 LYS A CA 1
ATOM 2641 C C . LYS A 1 171 ? 10.31493 -16.74658 -41.45369 1.000 51.46296 196 LYS A C 1
ATOM 2642 O O . LYS A 1 171 ? 10.52131 -16.84072 -40.23952 1.000 44.49569 196 LYS A O 1
ATOM 2646 N N . TYR A 1 172 ? 9.58388 -17.62584 -42.13483 1.000 87.12669 197 TYR A N 1
ATOM 2647 C CA . TYR A 1 172 ? 8.99379 -18.81936 -41.54089 1.000 86.79863 197 TYR A CA 1
ATOM 2648 C C . TYR A 1 172 ? 9.73529 -20.03027 -42.09078 1.000 88.49881 197 TYR A C 1
ATOM 2649 O O . TYR A 1 172 ? 9.72948 -20.26747 -43.30495 1.000 89.44877 197 TYR A O 1
ATOM 2667 N N . GLU A 1 173 ? 10.37667 -20.78741 -41.20045 1.000 104.04973 198 GLU A N 1
ATOM 2668 C CA . GLU A 1 173 ? 11.19200 -21.91821 -41.62630 1.000 105.87401 198 GLU A CA 1
ATOM 2669 C C . GLU A 1 173 ? 10.71078 -23.24334 -41.04406 1.000 105.85882 198 GLU A C 1
ATOM 2670 O O . GLU A 1 173 ? 9.99693 -23.99365 -41.71684 1.000 106.07959 198 GLU A O 1
ATOM 2682 N N . ASN A 1 174 ? 11.10462 -23.55180 -39.80773 1.000 89.19789 199 ASN A N 1
ATOM 2683 C CA . ASN A 1 174 ? 10.91602 -24.88054 -39.23746 1.000 90.51848 199 ASN A CA 1
ATOM 2684 C C . ASN A 1 174 ? 9.75872 -24.95015 -38.25372 1.000 90.06048 199 ASN A C 1
ATOM 2685 O O . ASN A 1 174 ? 9.60371 -25.96427 -37.56528 1.000 91.23448 199 ASN A O 1
ATOM 2696 N N . GLY A 1 175 ? 8.94027 -23.90705 -38.17670 1.000 89.27369 200 GLY A N 1
ATOM 2697 C CA . GLY A 1 175 ? 7.93863 -23.78844 -37.13858 1.000 88.92561 200 GLY A CA 1
ATOM 2698 C C . GLY A 1 175 ? 8.19195 -22.64708 -36.18702 1.000 88.49172 200 GLY A C 1
ATOM 2699 O O . GLY A 1 175 ? 7.38844 -22.43650 -35.27230 1.000 88.27427 200 GLY A O 1
ATOM 2703 N N . LYS A 1 176 ? 9.28647 -21.91366 -36.36529 1.000 99.20272 201 LYS A N 1
ATOM 2704 C CA . LYS A 1 176 ? 9.60611 -20.74111 -35.56886 1.000 98.82445 201 LYS A CA 1
ATOM 2705 C C . LYS A 1 176 ? 9.74256 -19.54219 -36.49569 1.000 97.46781 201 LYS A C 1
ATOM 2706 O O . LYS A 1 176 ? 10.28163 -19.65736 -37.60108 1.000 97.43997 201 LYS A O 1
ATOM 2710 N N . TYR A 1 177 ? 9.23008 -18.39944 -36.05460 1.000 74.43494 202 TYR A N 1
ATOM 2711 C CA . TYR A 1 177 ? 9.35115 -17.15870 -36.80601 1.000 72.21555 202 TYR A CA 1
ATOM 2712 C C . TYR A 1 177 ? 10.62720 -16.43322 -36.39516 1.000 73.99247 202 TYR A C 1
ATOM 2713 O O . TYR A 1 177 ? 10.91658 -16.29197 -35.20425 1.000 73.52735 202 TYR A O 1
ATOM 2731 N N . ASP A 1 178 ? 11.38385 -15.97389 -37.38166 1.000 71.77444 203 ASP A N 1
ATOM 2732 C CA . ASP A 1 178 ? 12.66980 -15.33044 -37.14170 1.000 69.00300 203 ASP A CA 1
ATOM 2733 C C . ASP A 1 178 ? 12.47206 -13.81887 -37.08285 1.000 60.84378 203 ASP A C 1
ATOM 2734 O O . ASP A 1 178 ? 12.30611 -13.16110 -38.11375 1.000 60.63811 203 ASP A O 1
ATOM 2743 N N . ILE A 1 179 ? 12.53137 -13.25125 -35.87713 1.000 62.70555 204 ILE A N 1
ATOM 2744 C CA . ILE A 1 179 ? 12.32774 -11.81304 -35.72686 1.000 60.89033 204 ILE A CA 1
ATOM 2745 C C . ILE A 1 179 ? 13.60344 -11.07783 -36.11744 1.000 58.05351 204 ILE A C 1
ATOM 2746 O O . ILE A 1 179 ? 13.67253 -9.84465 -36.03511 1.000 56.48872 204 ILE A O 1
ATOM 2762 N N . LYS A 1 180 ? 14.62982 -11.82480 -36.52186 1.000 72.65328 205 LYS A N 1
ATOM 2763 C CA . LYS A 1 180 ? 15.85270 -11.21655 -37.03048 1.000 70.53250 205 LYS A CA 1
ATOM 2764 C C . LYS A 1 180 ? 15.84149 -11.12239 -38.54695 1.000 67.60656 205 LYS A C 1
ATOM 2765 O O . LYS A 1 180 ? 16.36620 -10.15780 -39.10832 1.000 58.29800 205 LYS A O 1
ATOM 2769 N N . ASP A 1 181 ? 15.25713 -12.11130 -39.21709 1.000 64.25484 206 ASP A N 1
ATOM 2770 C CA . ASP A 1 181 ? 15.12396 -12.10709 -40.67087 1.000 60.74330 206 ASP A CA 1
ATOM 2771 C C . ASP A 1 181 ? 13.80311 -11.43289 -41.03092 1.000 60.38546 206 ASP A C 1
ATOM 2772 O O . ASP A 1 181 ? 12.72786 -12.00992 -40.83817 1.000 57.59181 206 ASP A O 1
ATOM 2781 N N . VAL A 1 182 ? 13.88800 -10.21377 -41.55695 1.000 54.76578 207 VAL A N 1
ATOM 2782 C CA . VAL A 1 182 ? 12.72552 -9.41048 -41.90875 1.000 53.38048 207 VAL A CA 1
ATOM 2783 C C . VAL A 1 182 ? 12.85163 -8.98358 -43.36398 1.000 53.02208 207 VAL A C 1
ATOM 2784 O O . VAL A 1 182 ? 13.92067 -8.53583 -43.79570 1.000 53.57862 207 VAL A O 1
ATOM 2797 N N . GLY A 1 183 ? 11.76208 -9.11881 -44.11565 1.000 52.22054 208 GLY A N 1
ATOM 2798 C CA . GLY A 1 183 ? 11.79353 -8.85285 -45.53899 1.000 52.04757 208 GLY A CA 1
ATOM 2799 C C . GLY A 1 183 ? 11.11093 -7.55787 -45.91261 1.000 51.01276 208 GLY A C 1
ATOM 2800 O O . GLY A 1 183 ? 10.47616 -7.46675 -46.96420 1.000 50.61239 208 GLY A O 1
ATOM 2804 N N . VAL A 1 184 ? 11.24147 -6.54635 -45.05744 1.000 50.70123 209 VAL A N 1
ATOM 2805 C CA . VAL A 1 184 ? 10.59293 -5.26705 -45.30000 1.000 49.81960 209 VAL A CA 1
ATOM 2806 C C . VAL A 1 184 ? 11.43650 -4.35365 -46.17675 1.000 50.04465 209 VAL A C 1
ATOM 2807 O O . VAL A 1 184 ? 10.89287 -3.43292 -46.80320 1.000 49.45159 209 VAL A O 1
ATOM 2820 N N . ASP A 1 185 ? 12.74617 -4.57893 -46.24344 1.000 62.92595 210 ASP A N 1
ATOM 2821 C CA . ASP A 1 185 ? 13.64394 -3.71921 -47.00171 1.000 64.62899 210 ASP A CA 1
ATOM 2822 C C . ASP A 1 185 ? 14.43748 -4.51779 -48.03065 1.000 62.11332 210 ASP A C 1
ATOM 2823 O O . ASP A 1 185 ? 15.54460 -4.13163 -48.40600 1.000 58.35011 210 ASP A O 1
ATOM 2832 N N . ASN A 1 186 ? 13.88307 -5.63290 -48.50196 1.000 53.46105 211 ASN A N 1
ATOM 2833 C CA . ASN A 1 186 ? 14.55131 -6.42241 -49.52169 1.000 53.39697 211 ASN A CA 1
ATOM 2834 C C . ASN A 1 186 ? 14.04171 -6.00535 -50.89912 1.000 57.89701 211 ASN A C 1
ATOM 2835 O O . ASN A 1 186 ? 13.11462 -5.20202 -51.03077 1.000 55.83754 211 ASN A O 1
ATOM 2846 N N . ALA A 1 187 ? 14.64340 -6.58519 -51.94012 1.000 54.17533 212 ALA A N 1
ATOM 2847 C CA . ALA A 1 187 ? 14.39992 -6.12858 -53.30482 1.000 54.29349 212 ALA A CA 1
ATOM 2848 C C . ALA A 1 187 ? 12.91224 -5.99035 -53.60012 1.000 53.25423 212 ALA A C 1
ATOM 2849 O O . ALA A 1 187 ? 12.45983 -4.95203 -54.09258 1.000 52.76604 212 ALA A O 1
ATOM 2856 N N . GLY A 1 188 ? 12.13479 -7.03357 -53.31396 1.000 54.71179 213 GLY A N 1
ATOM 2857 C CA . GLY A 1 188 ? 10.72837 -7.01122 -53.68796 1.000 58.61770 213 GLY A CA 1
ATOM 2858 C C . GLY A 1 188 ? 9.95996 -5.87286 -53.04150 1.000 54.38982 213 GLY A C 1
ATOM 2859 O O . GLY A 1 188 ? 9.19104 -5.17190 -53.70295 1.000 53.05760 213 GLY A O 1
ATOM 2863 N N . ALA A 1 189 ? 10.15151 -5.68113 -51.73341 1.000 51.91795 214 ALA A N 1
ATOM 2864 C CA . ALA A 1 189 ? 9.40492 -4.65697 -51.00742 1.000 51.69678 214 ALA A CA 1
ATOM 2865 C C . ALA A 1 189 ? 9.60502 -3.27621 -51.62224 1.000 50.94313 214 ALA A C 1
ATOM 2866 O O . ALA A 1 189 ? 8.63719 -2.54677 -51.86737 1.000 49.44425 214 ALA A O 1
ATOM 2873 N N . LYS A 1 190 ? 10.85703 -2.89461 -51.87848 1.000 51.68119 215 LYS A N 1
ATOM 2874 C CA . LYS A 1 190 ? 11.10885 -1.56031 -52.41476 1.000 51.17581 215 LYS A CA 1
ATOM 2875 C C . LYS A 1 190 ? 10.63252 -1.43867 -53.85847 1.000 53.88227 215 LYS A C 1
ATOM 2876 O O . LYS A 1 190 ? 10.28750 -0.33818 -54.30476 1.000 51.21029 215 LYS A O 1
ATOM 2895 N N . ALA A 1 191 ? 10.57140 -2.55000 -54.59243 1.000 51.07342 216 ALA A N 1
ATOM 2896 C CA . ALA A 1 191 ? 9.97922 -2.51151 -55.92494 1.000 52.53596 216 ALA A CA 1
ATOM 2897 C C . ALA A 1 191 ? 8.48509 -2.22911 -55.84423 1.000 51.19783 216 ALA A C 1
ATOM 2898 O O . ALA A 1 191 ? 7.95940 -1.38441 -56.57875 1.000 52.31535 216 ALA A O 1
ATOM 2905 N N . GLY A 1 192 ? 7.78441 -2.92565 -54.94877 1.000 50.04639 217 GLY A N 1
ATOM 2906 C CA . GLY A 1 192 ? 6.35132 -2.72362 -54.83274 1.000 49.22035 217 GLY A CA 1
ATOM 2907 C C . GLY A 1 192 ? 5.99685 -1.34244 -54.31893 1.000 48.55133 217 GLY A C 1
ATOM 2908 O O . GLY A 1 192 ? 5.08102 -0.69454 -54.83309 1.000 48.38325 217 GLY A O 1
ATOM 2912 N N . LEU A 1 193 ? 6.71066 -0.87230 -53.29598 1.000 48.28369 218 LEU A N 1
ATOM 2913 C CA . LEU A 1 193 ? 6.40058 0.43543 -52.73263 1.000 47.74882 218 LEU A CA 1
ATOM 2914 C C . LEU A 1 193 ? 6.72134 1.54884 -53.71870 1.000 48.13909 218 LEU A C 1
ATOM 2915 O O . LEU A 1 193 ? 5.94765 2.50309 -53.85991 1.000 47.86029 218 LEU A O 1
ATOM 2931 N N . THR A 1 194 ? 7.86477 1.45450 -54.40134 1.000 53.41613 219 THR A N 1
ATOM 2932 C CA . THR A 1 194 ? 8.20523 2.47698 -55.38313 1.000 53.66773 219 THR A CA 1
ATOM 2933 C C . THR A 1 194 ? 7.10376 2.60573 -56.42457 1.000 50.63584 219 THR A C 1
ATOM 2934 O O . THR A 1 194 ? 6.73623 3.71877 -56.81791 1.000 49.59635 219 THR A O 1
ATOM 2945 N N . PHE A 1 195 ? 6.55215 1.47712 -56.87208 1.000 49.70464 220 PHE A N 1
ATOM 2946 C CA . PHE A 1 195 ? 5.47947 1.53943 -57.85584 1.000 49.96229 220 PHE A CA 1
ATOM 2947 C C . PHE A 1 195 ? 4.31057 2.35595 -57.32560 1.000 49.24299 220 PHE A C 1
ATOM 2948 O O . PHE A 1 195 ? 3.66062 3.09039 -58.07956 1.000 49.55441 220 PHE A O 1
ATOM 2965 N N . LEU A 1 196 ? 4.04320 2.25573 -56.02246 1.000 51.84383 221 LEU A N 1
ATOM 2966 C CA . LEU A 1 196 ? 2.97302 3.04281 -55.42184 1.000 49.06083 221 LEU A CA 1
ATOM 2967 C C . LEU A 1 196 ? 3.31968 4.52468 -55.42206 1.000 47.90836 221 LEU A C 1
ATOM 2968 O O . LEU A 1 196 ? 2.51386 5.35889 -55.84569 1.000 48.03972 221 LEU A O 1
ATOM 2984 N N . VAL A 1 197 ? 4.51652 4.87409 -54.94499 1.000 53.40547 222 VAL A N 1
ATOM 2985 C CA . VAL A 1 197 ? 4.92272 6.27751 -54.93202 1.000 55.43266 222 VAL A CA 1
ATOM 2986 C C . VAL A 1 197 ? 4.85504 6.87036 -56.33739 1.000 54.30779 222 VAL A C 1
ATOM 2987 O O . VAL A 1 197 ? 4.34974 7.98230 -56.53408 1.000 52.12857 222 VAL A O 1
ATOM 3000 N N . ASP A 1 198 ? 5.35868 6.14306 -57.33613 1.000 59.69587 223 ASP A N 1
ATOM 3001 C CA . ASP A 1 198 ? 5.30167 6.64503 -58.70651 1.000 64.24771 223 ASP A CA 1
ATOM 3002 C C . ASP A 1 198 ? 3.86049 6.88498 -59.14941 1.000 63.96671 223 ASP A C 1
ATOM 3003 O O . ASP A 1 198 ? 3.57243 7.86452 -59.84925 1.000 59.59456 223 ASP A O 1
ATOM 3012 N N . LEU A 1 199 ? 2.93809 6.00479 -58.74897 1.000 61.39138 224 LEU A N 1
ATOM 3013 C CA . LEU A 1 199 ? 1.52586 6.26291 -59.00927 1.000 59.23997 224 LEU A CA 1
ATOM 3014 C C . LEU A 1 199 ? 1.07067 7.54957 -58.33855 1.000 59.32620 224 LEU A C 1
ATOM 3015 O O . LEU A 1 199 ? 0.20540 8.25464 -58.86930 1.000 59.03881 224 LEU A O 1
ATOM 3031 N N . ILE A 1 200 ? 1.64043 7.87142 -57.17791 1.000 55.80177 225 ILE A N 1
ATOM 3032 C CA . ILE A 1 200 ? 1.30932 9.12153 -56.50400 1.000 59.02697 225 ILE A CA 1
ATOM 3033 C C . ILE A 1 200 ? 1.98504 10.29480 -57.19914 1.000 59.91199 225 ILE A C 1
ATOM 3034 O O . ILE A 1 200 ? 1.33269 11.28259 -57.55958 1.000 61.95221 225 ILE A O 1
ATOM 3050 N N A LYS A 1 201 ? 3.30894 10.21157 -57.35461 0.630 52.58007 226 LYS A N 1
ATOM 3051 N N B LYS A 1 201 ? 3.29375 10.20380 -57.43158 0.370 52.83923 226 LYS A N 1
ATOM 3052 C CA A LYS A 1 201 ? 4.05706 11.25865 -58.03891 0.630 52.89816 226 LYS A CA 1
ATOM 3053 C CA B LYS A 1 201 ? 4.00535 11.34143 -58.00497 0.370 53.00748 226 LYS A CA 1
ATOM 3054 C C A LYS A 1 201 ? 3.38535 11.63063 -59.34908 0.630 51.94953 226 LYS A C 1
ATOM 3055 C C B LYS A 1 201 ? 3.55030 11.63747 -59.43020 0.370 52.25969 226 LYS A C 1
ATOM 3056 O O A LYS A 1 201 ? 3.13757 12.80893 -59.62631 0.630 53.86345 226 LYS A O 1
ATOM 3057 O O B LYS A 1 201 ? 3.63243 12.78828 -59.87330 0.370 54.30127 226 LYS A O 1
ATOM 3094 N N . ASN A 1 202 ? 3.06933 10.62997 -60.15974 1.000 52.75657 227 ASN A N 1
ATOM 3095 C CA . ASN A 1 202 ? 2.49761 10.84293 -61.48534 1.000 54.35670 227 ASN A CA 1
ATOM 3096 C C . ASN A 1 202 ? 1.04198 11.29181 -61.43385 1.000 54.62291 227 ASN A C 1
ATOM 3097 O O . ASN A 1 202 ? 0.37680 11.30756 -62.47652 1.000 55.88841 227 ASN A O 1
ATOM 3109 N N . LYS A 1 203 ? 0.53097 11.64586 -60.25536 1.000 53.60495 228 LYS A N 1
ATOM 3110 C CA . LYS A 1 203 ? -0.77992 12.26421 -60.09040 1.000 54.05613 228 LYS A CA 1
ATOM 3111 C C . LYS A 1 203 ? -1.93505 11.28960 -60.30206 1.000 53.48094 228 LYS A C 1
ATOM 3112 O O . LYS A 1 203 ? -3.07882 11.71650 -60.48567 1.000 54.26768 228 LYS A O 1
ATOM 3116 N N . HIS A 1 204 ? -1.67753 9.98187 -60.26495 1.000 58.68830 229 HIS A N 1
ATOM 3117 C CA . HIS A 1 204 ? -2.76090 9.01979 -60.43675 1.000 58.02546 229 HIS A CA 1
ATOM 3118 C C . HIS A 1 204 ? -3.55079 8.85069 -59.14485 1.000 60.24655 229 HIS A C 1
ATOM 3119 O O . HIS A 1 204 ? -4.78592 8.87495 -59.15694 1.000 63.81870 229 HIS A O 1
ATOM 3133 N N . MET A 1 205 ? -2.85635 8.68336 -58.02415 1.000 63.27785 230 MET A N 1
ATOM 3134 C CA . MET A 1 205 ? -3.48311 8.57148 -56.71702 1.000 58.68219 230 MET A CA 1
ATOM 3135 C C . MET A 1 205 ? -3.05526 9.74220 -55.84087 1.000 59.61694 230 MET A C 1
ATOM 3136 O O . MET A 1 205 ? -2.15381 10.51228 -56.18337 1.000 65.50470 230 MET A O 1
ATOM 3150 N N . ASN A 1 206 ? -3.71340 9.86401 -54.69126 1.000 61.47614 231 ASN A N 1
ATOM 3151 C CA . ASN A 1 206 ? -3.49512 10.96654 -53.76408 1.000 66.77090 231 ASN A CA 1
ATOM 3152 C C . ASN A 1 206 ? -3.00900 10.41291 -52.43310 1.000 67.37562 231 ASN A C 1
ATOM 3153 O O . ASN A 1 206 ? -3.66310 9.54975 -51.83632 1.000 67.28610 231 ASN A O 1
ATOM 3164 N N . ALA A 1 207 ? -1.86355 10.91712 -51.96977 1.000 45.10605 232 ALA A N 1
ATOM 3165 C CA . ALA A 1 207 ? -1.28689 10.42148 -50.72826 1.000 46.81837 232 ALA A CA 1
ATOM 3166 C C . ALA A 1 207 ? -2.20204 10.65081 -49.53492 1.000 43.73839 232 ALA A C 1
ATOM 3167 O O . ALA A 1 207 ? -2.07361 9.94399 -48.53179 1.000 41.71471 232 ALA A O 1
ATOM 3174 N N . ASP A 1 208 ? -3.11419 11.62244 -49.61478 1.000 50.65724 233 ASP A N 1
ATOM 3175 C CA . ASP A 1 208 ? -4.03443 11.88649 -48.51590 1.000 50.13911 233 ASP A CA 1
ATOM 3176 C C . ASP A 1 208 ? -5.16663 10.87228 -48.44171 1.000 49.29516 233 ASP A C 1
ATOM 3177 O O . ASP A 1 208 ? -5.84548 10.79893 -47.41364 1.000 54.06960 233 ASP A O 1
ATOM 3186 N N . THR A 1 209 ? -5.39129 10.10388 -49.50492 1.000 55.19687 234 THR A N 1
ATOM 3187 C CA . THR A 1 209 ? -6.52905 9.19502 -49.55671 1.000 53.49225 234 THR A CA 1
ATOM 3188 C C . THR A 1 209 ? -6.53782 8.25765 -48.35749 1.000 49.13096 234 THR A C 1
ATOM 3189 O O . THR A 1 209 ? -5.54278 7.58789 -48.06774 1.000 48.02385 234 THR A O 1
ATOM 3200 N N . ASP A 1 210 ? -7.67453 8.21671 -47.66073 1.000 44.96553 235 ASP A N 1
ATOM 3201 C CA . ASP A 1 210 ? -7.85215 7.30743 -46.53503 1.000 44.51588 235 ASP A CA 1
ATOM 3202 C C . ASP A 1 210 ? -9.01767 6.36637 -46.81423 1.000 37.92320 235 ASP A C 1
ATOM 3203 O O . ASP A 1 210 ? -9.44457 6.22906 -47.96618 1.000 39.90857 235 ASP A O 1
ATOM 3212 N N . TYR A 1 211 ? -9.54078 5.71984 -45.76755 1.000 39.59649 236 TYR A N 1
ATOM 3213 C CA . TYR A 1 211 ? -10.60886 4.74156 -45.95582 1.000 43.74313 236 TYR A CA 1
ATOM 3214 C C . TYR A 1 211 ? -11.90594 5.41720 -46.38891 1.000 41.54226 236 TYR A C 1
ATOM 3215 O O . TYR A 1 211 ? -12.50498 5.03770 -47.40202 1.000 38.77052 236 TYR A O 1
ATOM 3233 N N . SER A 1 212 ? -12.36056 6.41581 -45.62472 1.000 38.19834 237 SER A N 1
ATOM 3234 C CA A SER A 1 212 ? -13.60659 7.09902 -45.96396 0.590 39.85819 237 SER A CA 1
ATOM 3235 C CA B SER A 1 212 ? -13.60668 7.09674 -45.96433 0.410 39.93061 237 SER A CA 1
ATOM 3236 C C . SER A 1 212 ? -13.52569 7.74810 -47.34103 1.000 41.19070 237 SER A C 1
ATOM 3237 O O . SER A 1 212 ? -14.48252 7.68934 -48.12040 1.000 42.24011 237 SER A O 1
ATOM 3252 N N . ILE A 1 213 ? -12.39211 8.37477 -47.65848 1.000 49.27227 238 ILE A N 1
ATOM 3253 C CA . ILE A 1 213 ? -12.23898 9.02117 -48.96051 1.000 46.58306 238 ILE A CA 1
ATOM 3254 C C . ILE A 1 213 ? -12.40235 8.00350 -50.08529 1.000 44.75988 238 ILE A C 1
ATOM 3255 O O . ILE A 1 213 ? -13.17163 8.21193 -51.03190 1.000 46.73288 238 ILE A O 1
ATOM 3271 N N . ALA A 1 214 ? -11.67649 6.88690 -50.00058 1.000 41.76320 239 ALA A N 1
ATOM 3272 C CA . ALA A 1 214 ? -11.74013 5.88884 -51.06294 1.000 41.93639 239 ALA A CA 1
ATOM 3273 C C . ALA A 1 214 ? -13.11409 5.23390 -51.13392 1.000 42.14279 239 ALA A C 1
ATOM 3274 O O . ALA A 1 214 ? -13.56242 4.85192 -52.22076 1.000 43.18475 239 ALA A O 1
ATOM 3281 N N . GLU A 1 215 ? -13.79959 5.10608 -49.99725 1.000 48.98294 240 GLU A N 1
ATOM 3282 C CA . GLU A 1 215 ? -15.12256 4.48865 -49.99706 1.000 55.15013 240 GLU A CA 1
ATOM 3283 C C . GLU A 1 215 ? -16.13319 5.35242 -50.74177 1.000 52.04278 240 GLU A C 1
ATOM 3284 O O . GLU A 1 215 ? -16.85644 4.86418 -51.61885 1.000 50.59342 240 GLU A O 1
ATOM 3296 N N . ALA A 1 216 ? -16.20615 6.64021 -50.39443 1.000 44.33783 241 ALA A N 1
ATOM 3297 C CA . ALA A 1 216 ? -17.16829 7.52406 -51.04227 1.000 46.94229 241 ALA A CA 1
ATOM 3298 C C . ALA A 1 216 ? -16.87082 7.65536 -52.52725 1.000 47.84448 241 ALA A C 1
ATOM 3299 O O . ALA A 1 216 ? -17.78546 7.61178 -53.35771 1.000 49.38807 241 ALA A O 1
ATOM 3306 N N . ALA A 1 217 ? -15.59362 7.81232 -52.88085 1.000 54.65461 242 ALA A N 1
ATOM 3307 C CA . ALA A 1 217 ? -15.22444 7.95638 -54.28439 1.000 55.06373 242 ALA A CA 1
ATOM 3308 C C . ALA A 1 217 ? -15.75612 6.79395 -55.11197 1.000 50.33755 242 ALA A C 1
ATOM 3309 O O . ALA A 1 217 ? -16.30751 6.98923 -56.20056 1.000 53.42823 242 ALA A O 1
ATOM 3316 N N . PHE A 1 218 ? -15.60042 5.57006 -54.60732 1.000 52.99150 243 PHE A N 1
ATOM 3317 C CA . PHE A 1 218 ? -16.04469 4.40346 -55.35976 1.000 52.83057 243 PHE A CA 1
ATOM 3318 C C . PHE A 1 218 ? -17.56277 4.31064 -55.37065 1.000 59.98715 243 PHE A C 1
ATOM 3319 O O . PHE A 1 218 ? -18.19121 4.28057 -56.43549 1.000 62.55491 243 PHE A O 1
ATOM 3336 N N . ASN A 1 219 ? -18.16980 4.26676 -54.18367 1.000 62.92767 244 ASN A N 1
ATOM 3337 C CA . ASN A 1 219 ? -19.61797 4.13987 -54.09510 1.000 65.48249 244 ASN A CA 1
ATOM 3338 C C . ASN A 1 219 ? -20.32740 5.21520 -54.90319 1.000 66.94088 244 ASN A C 1
ATOM 3339 O O . ASN A 1 219 ? -21.39802 4.96043 -55.46517 1.000 67.92219 244 ASN A O 1
ATOM 3350 N N . LYS A 1 220 ? -19.75161 6.41535 -54.97790 1.000 61.38048 245 LYS A N 1
ATOM 3351 C CA . LYS A 1 220 ? -20.32327 7.50836 -55.75384 1.000 58.12575 245 LYS A CA 1
ATOM 3352 C C . LYS A 1 220 ? -19.92926 7.45005 -57.21674 1.000 60.58293 245 LYS A C 1
ATOM 3353 O O . LYS A 1 220 ? -20.22494 8.38994 -57.95945 1.000 63.90611 245 LYS A O 1
ATOM 3372 N N . GLY A 1 221 ? -19.26263 6.37950 -57.64101 1.000 54.86448 246 GLY A N 1
ATOM 3373 C CA . GLY A 1 221 ? -18.88205 6.24078 -59.03116 1.000 58.35103 246 GLY A CA 1
ATOM 3374 C C . GLY A 1 221 ? -17.84991 7.23113 -59.51635 1.000 59.13663 246 GLY A C 1
ATOM 3375 O O . GLY A 1 221 ? -17.72225 7.43450 -60.72754 1.000 60.97663 246 GLY A O 1
ATOM 3379 N N . GLU A 1 222 ? -17.10838 7.86040 -58.60487 1.000 68.02512 247 GLU A N 1
ATOM 3380 C CA . GLU A 1 222 ? -16.05914 8.78854 -58.99928 1.000 67.10207 247 GLU A CA 1
ATOM 3381 C C . GLU A 1 222 ? -14.78045 8.07299 -59.40908 1.000 66.95609 247 GLU A C 1
ATOM 3382 O O . GLU A 1 222 ? -13.93542 8.67609 -60.07972 1.000 70.06110 247 GLU A O 1
ATOM 3394 N N . THR A 1 223 ? -14.62354 6.80744 -59.02541 1.000 58.41721 248 THR A N 1
ATOM 3395 C CA . THR A 1 223 ? -13.43035 6.03359 -59.33620 1.000 59.59454 248 THR A CA 1
ATOM 3396 C C . THR A 1 223 ? -13.84503 4.62454 -59.73127 1.000 59.98188 248 THR A C 1
ATOM 3397 O O . THR A 1 223 ? -14.88434 4.11975 -59.29661 1.000 57.73350 248 THR A O 1
ATOM 3408 N N . ALA A 1 224 ? -13.01036 3.98906 -60.55164 1.000 55.08108 249 ALA A N 1
ATOM 3409 C CA . ALA A 1 224 ? -13.37328 2.71643 -61.15647 1.000 54.33666 249 ALA A CA 1
ATOM 3410 C C . ALA A 1 224 ? -13.05158 1.52098 -60.27842 1.000 53.20519 249 ALA A C 1
ATOM 3411 O O . ALA A 1 224 ? -13.70543 0.48128 -60.41367 1.000 57.13512 249 ALA A O 1
ATOM 3418 N N . MET A 1 225 ? -12.06669 1.63177 -59.38679 1.000 54.89241 250 MET A N 1
ATOM 3419 C CA . MET A 1 225 ? -11.61905 0.48481 -58.61007 1.000 56.84038 250 MET A CA 1
ATOM 3420 C C . MET A 1 225 ? -11.26784 0.89684 -57.18810 1.000 56.32977 250 MET A C 1
ATOM 3421 O O . MET A 1 225 ? -10.93903 2.05307 -56.91119 1.000 54.10329 250 MET A O 1
ATOM 3435 N N . THR A 1 226 ? -11.33004 -0.08731 -56.29202 1.000 50.85734 251 THR A N 1
ATOM 3436 C CA . THR A 1 226 ? -10.89939 0.05859 -54.91030 1.000 47.05289 251 THR A CA 1
ATOM 3437 C C . THR A 1 226 ? -10.45117 -1.31099 -54.42199 1.000 44.66419 251 THR A C 1
ATOM 3438 O O . THR A 1 226 ? -10.79876 -2.34158 -55.00502 1.000 43.22723 251 THR A O 1
ATOM 3449 N N . ILE A 1 227 ? -9.66493 -1.30963 -53.34903 1.000 39.56384 252 ILE A N 1
ATOM 3450 C CA . ILE A 1 227 ? -9.16119 -2.52617 -52.72395 1.000 38.70149 252 ILE A CA 1
ATOM 3451 C C . ILE A 1 227 ? -9.72601 -2.58178 -51.31256 1.000 40.69961 252 ILE A C 1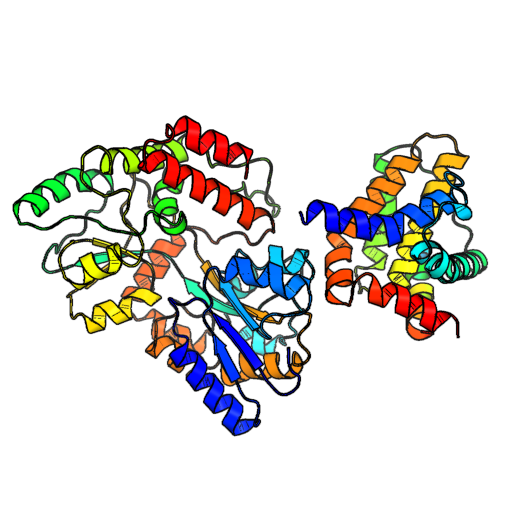
ATOM 3452 O O . ILE A 1 227 ? -9.48493 -1.67201 -50.50896 1.000 44.33496 252 ILE A O 1
ATOM 3468 N N . ASN A 1 228 ? -10.47660 -3.63778 -51.00777 1.000 41.71255 253 ASN A N 1
ATOM 3469 C CA . ASN A 1 228 ? -11.17317 -3.71181 -49.72887 1.000 38.97197 253 ASN A CA 1
ATOM 3470 C C . ASN A 1 228 ? -11.54522 -5.16121 -49.43885 1.000 37.90149 253 ASN A C 1
ATOM 3471 O O . ASN A 1 228 ? -11.31160 -6.06284 -50.25001 1.000 40.17911 253 ASN A O 1
ATOM 3482 N N . GLY A 1 229 ? -12.12420 -5.37358 -48.25744 1.000 46.52195 254 GLY A N 1
ATOM 3483 C CA . GLY A 1 229 ? -12.54878 -6.68286 -47.82448 1.000 48.00530 254 GLY A CA 1
ATOM 3484 C C . GLY A 1 229 ? -14.05837 -6.82199 -47.78010 1.000 45.24442 254 GLY A C 1
ATOM 3485 O O . GLY A 1 229 ? -14.80141 -5.91603 -48.16846 1.000 49.81933 254 GLY A O 1
ATOM 3489 N N . PRO A 1 230 ? -14.54224 -7.97051 -47.29721 1.000 41.58728 255 PRO A N 1
ATOM 3490 C CA . PRO A 1 230 ? -15.99436 -8.23747 -47.37498 1.000 42.68937 255 PRO A CA 1
ATOM 3491 C C . PRO A 1 230 ? -16.86048 -7.24283 -46.61878 1.000 45.16801 255 PRO A C 1
ATOM 3492 O O . PRO A 1 230 ? -17.97806 -6.93896 -47.05652 1.000 44.29684 255 PRO A O 1
ATOM 3503 N N . TRP A 1 231 ? -16.38200 -6.72931 -45.48729 1.000 47.80617 256 TRP A N 1
ATOM 3504 C CA . TRP A 1 231 ? -17.19247 -5.81192 -44.69524 1.000 47.15677 256 TRP A CA 1
ATOM 3505 C C . TRP A 1 231 ? -17.69356 -4.63283 -45.51584 1.000 47.43866 256 TRP A C 1
ATOM 3506 O O . TRP A 1 231 ? -18.74949 -4.06813 -45.21311 1.000 49.16242 256 TRP A O 1
ATOM 3527 N N . ALA A 1 232 ? -16.95631 -4.24389 -46.55258 1.000 38.18016 257 ALA A N 1
ATOM 3528 C CA . ALA A 1 232 ? -17.26533 -3.01776 -47.27478 1.000 42.73160 257 ALA A CA 1
ATOM 3529 C C . ALA A 1 232 ? -18.32283 -3.19673 -48.35454 1.000 38.05542 257 ALA A C 1
ATOM 3530 O O . ALA A 1 232 ? -18.72734 -2.19975 -48.96270 1.000 39.12288 257 ALA A O 1
ATOM 3537 N N . TRP A 1 233 ? -18.77726 -4.42692 -48.60891 1.000 44.08489 258 TRP A N 1
ATOM 3538 C CA . TRP A 1 233 ? -19.71154 -4.65076 -49.70778 1.000 46.66937 258 TRP A CA 1
ATOM 3539 C C . TRP A 1 233 ? -21.08377 -4.05426 -49.42110 1.000 52.10420 258 TRP A C 1
ATOM 3540 O O . TRP A 1 233 ? -21.76237 -3.61101 -50.35330 1.000 53.90536 258 TRP A O 1
ATOM 3561 N N . SER A 1 234 ? -21.50610 -4.02912 -48.15191 1.000 52.77054 259 SER A N 1
ATOM 3562 C CA . SER A 1 234 ? -22.84147 -3.54425 -47.80902 1.000 55.31893 259 SER A CA 1
ATOM 3563 C C . SER A 1 234 ? -23.08464 -2.14819 -48.36591 1.000 53.85572 259 SER A C 1
ATOM 3564 O O . SER A 1 234 ? -24.01158 -1.92896 -49.15195 1.000 52.05130 259 SER A O 1
ATOM 3572 N N . ASN A 1 235 ? -22.25617 -1.18498 -47.95700 1.000 48.15754 260 ASN A N 1
ATOM 3573 C CA . ASN A 1 235 ? -22.42181 0.18470 -48.43042 1.000 49.82486 260 ASN A CA 1
ATOM 3574 C C . ASN A 1 235 ? -22.39421 0.26392 -49.95226 1.000 53.46148 260 ASN A C 1
ATOM 3575 O O . ASN 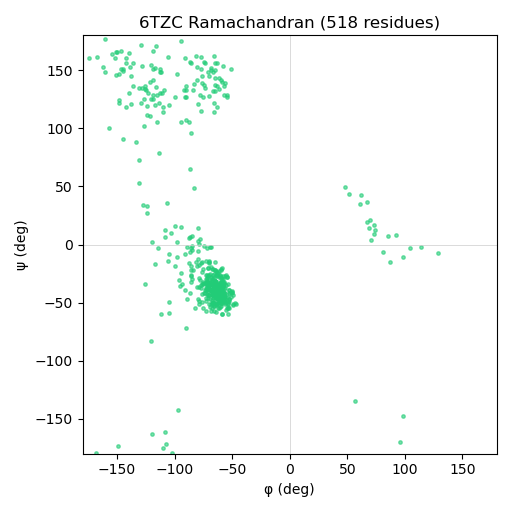A 1 235 ? -22.99584 1.17239 -50.53757 1.000 57.37798 260 ASN A O 1
ATOM 3586 N N . ILE A 1 236 ? -21.71604 -0.67562 -50.61208 1.000 50.51842 261 ILE A N 1
ATOM 3587 C CA . ILE A 1 236 ? -21.72886 -0.69628 -52.07096 1.000 57.20195 261 ILE A CA 1
ATOM 3588 C C . ILE A 1 236 ? -23.07324 -1.19869 -52.58224 1.000 58.87583 261 ILE A C 1
ATOM 3589 O O . ILE A 1 236 ? -23.59421 -0.70182 -53.58818 1.000 59.98603 261 ILE A O 1
ATOM 3605 N N . ASP A 1 237 ? -23.64576 -2.20479 -51.91610 1.000 46.67198 262 ASP A N 1
ATOM 3606 C CA . ASP A 1 237 ? -25.02117 -2.59541 -52.21057 1.000 48.30907 262 ASP A CA 1
ATOM 3607 C C . ASP A 1 237 ? -25.96193 -1.41265 -52.02235 1.000 49.52636 262 ASP A C 1
ATOM 3608 O O . ASP A 1 237 ? -26.79183 -1.11605 -52.88930 1.000 51.72828 262 ASP A O 1
ATOM 3617 N N . THR A 1 238 ? -25.82806 -0.71359 -50.89149 1.000 56.46795 263 THR A N 1
ATOM 3618 C CA . THR A 1 238 ? -26.66407 0.45225 -50.62891 1.000 54.66317 263 THR A CA 1
ATOM 3619 C C . THR A 1 238 ? -26.48819 1.50804 -51.71189 1.000 58.35201 263 THR A C 1
ATOM 3620 O O . THR A 1 238 ? -27.46191 2.13844 -52.13938 1.000 58.47542 263 THR A O 1
ATOM 3631 N N . SER A 1 239 ? -25.25094 1.71655 -52.16932 1.000 60.62284 264 SER A N 1
ATOM 3632 C CA . SER A 1 239 ? -25.00485 2.71018 -53.20644 1.000 58.43653 264 SER A CA 1
ATOM 3633 C C . SER A 1 239 ? -25.55143 2.27880 -54.55790 1.000 57.62051 264 SER A C 1
ATOM 3634 O O . SER A 1 239 ? -25.73442 3.12744 -55.43608 1.000 56.24644 264 SER A O 1
ATOM 3642 N N . LYS A 1 240 ? -25.79314 0.98330 -54.75063 1.000 64.58363 265 LYS A N 1
ATOM 3643 C CA . LYS A 1 240 ? -26.35152 0.41330 -55.97325 1.000 67.13992 265 LYS A CA 1
ATOM 3644 C C . LYS A 1 240 ? -25.36331 0.39018 -57.13424 1.000 73.57866 265 LYS A C 1
ATOM 3645 O O . LYS A 1 240 ? -25.76262 0.08688 -58.26734 1.000 74.19582 265 LYS A O 1
ATOM 3649 N N . VAL A 1 241 ? -24.08671 0.70446 -56.89447 1.000 64.88975 266 VAL A N 1
ATOM 3650 C CA . VAL A 1 241 ? -23.08007 0.56678 -57.93935 1.000 56.88314 266 VAL A CA 1
ATOM 3651 C C . VAL A 1 241 ? -23.02422 -0.88407 -58.39868 1.000 61.11958 266 VAL A C 1
ATOM 3652 O O . VAL A 1 241 ? -23.13427 -1.81845 -57.59422 1.000 63.16457 266 VAL A O 1
ATOM 3665 N N . ASN A 1 242 ? -22.85353 -1.07866 -59.70341 1.000 73.14979 267 ASN A N 1
ATOM 3666 C CA . ASN A 1 242 ? -22.73049 -2.41274 -60.28721 1.000 74.37493 267 ASN A CA 1
ATOM 3667 C C . ASN A 1 242 ? -21.26878 -2.82707 -60.19241 1.000 72.53917 267 ASN A C 1
ATOM 3668 O O . ASN A 1 242 ? -20.45379 -2.47061 -61.04647 1.000 77.47205 267 ASN A O 1
ATOM 3679 N N . TYR A 1 243 ? -20.93519 -3.58748 -59.15202 1.000 56.44792 268 TYR A N 1
ATOM 3680 C CA . TYR A 1 243 ? -19.55541 -3.89940 -58.81907 1.000 53.21119 268 TYR A CA 1
ATOM 3681 C C . TYR A 1 243 ? -19.28101 -5.39695 -58.92131 1.000 53.34020 268 TYR A C 1
ATOM 3682 O O . TYR A 1 243 ? -20.17128 -6.22619 -58.73303 1.000 52.40169 268 TYR A O 1
ATOM 3700 N N . GLY A 1 244 ? -18.02209 -5.71256 -59.21881 1.000 57.30244 269 GLY A N 1
ATOM 3701 C CA . GLY A 1 244 ? -17.54607 -7.07820 -59.16035 1.000 55.27640 269 GLY A CA 1
ATOM 3702 C C . GLY A 1 244 ? -16.38901 -7.18489 -58.16249 1.000 54.81524 269 GLY A C 1
ATOM 3703 O O . GLY A 1 244 ? -15.70585 -6.20274 -57.89825 1.000 56.36514 269 GLY A O 1
ATOM 3707 N N . VAL A 1 245 ? -16.21568 -8.38268 -57.62350 1.000 52.16858 270 VAL A N 1
ATOM 3708 C CA . VAL A 1 245 ? -15.12745 -8.67761 -56.69672 1.000 53.78534 270 VAL A CA 1
ATOM 3709 C C . VAL A 1 245 ? -14.29398 -9.79507 -57.30495 1.000 53.43181 270 VAL A C 1
ATOM 3710 O O . VAL A 1 245 ? -14.82082 -10.86582 -57.62898 1.000 55.33133 270 VAL A O 1
ATOM 3723 N N . THR A 1 246 ? -12.99333 -9.55137 -57.44771 1.000 53.62054 271 THR A N 1
ATOM 3724 C CA . THR A 1 246 ? -12.15877 -10.40968 -58.28124 1.000 57.26245 271 THR A CA 1
ATOM 3725 C C . THR A 1 246 ? -10.73529 -10.44783 -57.72927 1.000 55.45485 271 THR A C 1
ATOM 3726 O O . THR A 1 246 ? -10.44573 -9.92364 -56.64845 1.000 46.61990 271 THR A O 1
ATOM 3737 N N . VAL A 1 247 ? -9.84370 -11.08550 -58.49080 1.000 50.26463 272 VAL A N 1
ATOM 3738 C CA . VAL A 1 247 ? -8.46314 -11.26264 -58.06663 1.000 47.45602 272 VAL A CA 1
ATOM 3739 C C . VAL A 1 247 ? -7.73407 -9.92641 -58.09695 1.000 51.42393 272 VAL A C 1
ATOM 3740 O O . VAL A 1 247 ? -7.98144 -9.07147 -58.95829 1.000 47.87775 272 VAL A O 1
ATOM 3753 N N . LEU A 1 248 ? -6.81756 -9.75003 -57.15012 1.000 46.37373 273 LEU A N 1
ATOM 3754 C CA . LEU A 1 248 ? -5.98531 -8.56307 -57.12816 1.000 47.36068 273 LEU A CA 1
ATOM 3755 C C . LEU A 1 248 ? -5.04610 -8.55591 -58.33428 1.000 47.12706 273 LEU A C 1
ATOM 3756 O O . LEU A 1 248 ? -4.63066 -9.61453 -58.81336 1.000 47.04681 273 LEU A O 1
ATOM 3772 N N . PRO A 1 249 ? -4.69606 -7.37425 -58.84378 1.000 44.85830 274 PRO A N 1
ATOM 3773 C CA . PRO A 1 249 ? -3.76006 -7.31514 -59.97469 1.000 51.40897 274 PRO A CA 1
ATOM 3774 C C . PRO A 1 249 ? -2.39131 -7.84099 -59.57741 1.000 45.79848 274 PRO A C 1
ATOM 3775 O O . PRO A 1 249 ? -1.97604 -7.74141 -58.42170 1.000 46.89281 274 PRO A O 1
ATOM 3786 N N . THR A 1 250 ? -1.68754 -8.39817 -60.55591 1.000 47.58351 275 THR A N 1
ATOM 3787 C CA . THR A 1 250 ? -0.33270 -8.88415 -60.35232 1.000 47.42710 275 THR A CA 1
ATOM 3788 C C . THR A 1 250 ? 0.66178 -7.74697 -60.54860 1.000 47.27676 275 THR A C 1
ATOM 3789 O O . THR A 1 250 ? 0.38284 -6.75795 -61.22886 1.000 47.99071 275 THR A O 1
ATOM 3800 N N . PHE A 1 251 ? 1.83373 -7.89997 -59.93214 1.000 53.06240 276 PHE A N 1
ATOM 3801 C CA . PHE A 1 251 ? 2.92261 -6.93036 -60.02000 1.000 50.79494 276 PHE A CA 1
ATOM 3802 C C . PHE A 1 251 ? 4.15320 -7.66701 -60.53289 1.000 51.71564 276 PHE A C 1
ATOM 3803 O O . PHE A 1 251 ? 4.69924 -8.53271 -59.84015 1.000 47.43377 276 PHE A O 1
ATOM 3820 N N . LYS A 1 252 ? 4.56990 -7.33895 -61.75558 1.000 64.27774 277 LYS A N 1
ATOM 3821 C CA . LYS A 1 252 ? 5.71370 -7.98649 -62.39460 1.000 64.08397 277 LYS A CA 1
ATOM 3822 C C . LYS A 1 252 ? 5.46580 -9.48189 -62.57710 1.000 61.49601 277 LYS A C 1
ATOM 3823 O O . LYS A 1 252 ? 6.34665 -10.31355 -62.35201 1.000 62.13522 277 LYS A O 1
ATOM 3842 N N . GLY A 1 253 ? 4.25068 -9.82615 -62.99555 1.000 62.26498 278 GLY A N 1
ATOM 3843 C CA . GLY A 1 253 ? 3.91243 -11.19309 -63.31452 1.000 67.10522 278 GLY A CA 1
ATOM 3844 C C . GLY A 1 253 ? 3.57502 -12.07722 -62.13763 1.000 65.34299 278 GLY A C 1
ATOM 3845 O O . GLY A 1 253 ? 3.16251 -13.22347 -62.35053 1.000 66.10143 278 GLY A O 1
ATOM 3849 N N . GLN A 1 254 ? 3.73272 -11.59799 -60.91115 1.000 61.67529 279 GLN A N 1
ATOM 3850 C CA . GLN A 1 254 ? 3.43545 -12.40191 -59.73891 1.000 61.20224 279 GLN A CA 1
ATOM 3851 C C . GLN A 1 254 ? 2.21494 -11.85637 -59.00411 1.000 57.35500 279 GLN A C 1
ATOM 3852 O O . GLN A 1 254 ? 1.97907 -10.64376 -58.99756 1.000 54.77790 279 GLN A O 1
ATOM 3866 N N . PRO A 1 255 ? 1.42891 -12.72163 -58.36190 1.000 62.59102 280 PRO A N 1
ATOM 3867 C CA . PRO A 1 255 ? 0.16027 -12.26494 -57.78168 1.000 57.04966 280 PRO A CA 1
ATOM 3868 C C . PRO A 1 255 ? 0.39741 -11.38795 -56.56743 1.000 53.41503 280 PRO A C 1
ATOM 3869 O O . PRO A 1 255 ? 1.37522 -11.55705 -55.83717 1.000 57.64216 280 PRO A O 1
ATOM 3880 N N . SER A 1 256 ? -0.50714 -10.43350 -56.36210 1.000 48.38023 281 SER A N 1
ATOM 3881 C CA . SER A 1 256 ? -0.54149 -9.71638 -55.09747 1.000 50.04612 281 SER A CA 1
ATOM 3882 C C . SER A 1 256 ? -0.70657 -10.71724 -53.96031 1.000 48.98144 281 SER A C 1
ATOM 3883 O O . SER A 1 256 ? -1.48702 -11.66821 -54.05522 1.000 46.08420 281 SER A O 1
ATOM 3891 N N . LYS A 1 257 ? 0.06185 -10.52329 -52.89591 1.000 46.81621 282 LYS A N 1
ATOM 3892 C CA . LYS A 1 257 ? 0.06482 -11.45028 -51.77070 1.000 47.54272 282 LYS A CA 1
ATOM 3893 C C . LYS A 1 257 ? -0.50548 -10.75713 -50.53936 1.000 45.51832 282 LYS A C 1
ATOM 3894 O O . LYS A 1 257 ? 0.24713 -10.30405 -49.66870 1.000 47.26036 282 LYS A O 1
ATOM 3913 N N . PRO A 1 258 ? -1.82612 -10.64150 -50.43813 1.000 36.68633 283 PRO A N 1
ATOM 3914 C CA . PRO A 1 258 ? -2.41714 -9.97810 -49.27113 1.000 38.64275 283 PRO A CA 1
ATOM 3915 C C . PRO A 1 258 ? -2.22329 -10.79241 -48.00137 1.000 33.59462 283 PRO A C 1
ATOM 3916 O O . PRO A 1 258 ? -2.14040 -12.02173 -48.03174 1.000 33.64114 283 PRO A O 1
ATOM 3927 N N . PHE A 1 259 ? -2.13784 -10.08513 -46.87495 1.000 35.52776 284 PHE A N 1
ATOM 3928 C CA . PHE A 1 259 ? -2.07512 -10.72992 -45.56936 1.000 36.47822 284 PHE A CA 1
ATOM 3929 C C . PHE A 1 259 ? -3.48285 -11.15219 -45.16207 1.000 37.05830 284 PHE A C 1
ATOM 3930 O O . PHE A 1 259 ? -4.38770 -10.31750 -45.06768 1.000 36.85682 284 PHE A O 1
ATOM 3947 N N . VAL A 1 260 ? -3.67228 -12.44358 -44.93962 1.000 38.27826 285 VAL A N 1
ATOM 3948 C CA . VAL A 1 260 ? -4.98944 -12.98077 -44.61793 1.000 38.22150 285 VAL A CA 1
ATOM 3949 C C . VAL A 1 260 ? -5.26248 -12.82649 -43.12567 1.000 39.40318 285 VAL A C 1
ATOM 3950 O O . VAL A 1 260 ? -4.42143 -13.16784 -42.28522 1.000 36.06475 285 VAL A O 1
ATOM 3963 N N . GLY A 1 261 ? -6.45502 -12.33669 -42.79066 1.000 38.41589 286 GLY A N 1
ATOM 3964 C CA . GLY A 1 261 ? -6.85206 -12.11703 -41.41235 1.000 38.08416 286 GLY A CA 1
ATOM 3965 C C . GLY A 1 261 ? -7.96878 -13.06002 -41.00892 1.000 39.47908 286 GLY A C 1
ATOM 3966 O O . GLY A 1 261 ? -8.76536 -13.49032 -41.84358 1.000 41.39682 286 GLY A O 1
ATOM 3970 N N . VAL A 1 262 ? -8.01995 -13.38851 -39.72189 1.000 29.90090 287 VAL A N 1
ATOM 3971 C CA . VAL A 1 262 ? -9.06997 -14.22892 -39.15827 1.000 27.13239 287 VAL A CA 1
ATOM 3972 C C . VAL A 1 262 ? -9.65899 -13.46040 -37.98381 1.000 33.98352 287 VAL A C 1
ATOM 3973 O O . VAL A 1 262 ? -9.06109 -13.42361 -36.90185 1.000 26.47726 287 VAL A O 1
ATOM 3986 N N . LEU A 1 263 ? -10.82631 -12.84433 -38.18894 1.000 27.28750 288 LEU A N 1
ATOM 3987 C CA . LEU A 1 263 ? -11.50504 -12.13971 -37.10943 1.000 25.97394 288 LEU A CA 1
ATOM 3988 C C . LEU A 1 263 ? -11.70054 -13.08016 -35.92924 1.000 26.90690 288 LEU A C 1
ATOM 3989 O O . LEU A 1 263 ? -12.19900 -14.19830 -36.08390 1.000 25.58640 288 LEU A O 1
ATOM 4005 N N . SER A 1 264 ? -11.27940 -12.62884 -34.75217 1.000 32.74890 289 SER A N 1
ATOM 4006 C CA . SER A 1 264 ? -11.21860 -13.48125 -33.57765 1.000 32.32962 289 SER A CA 1
ATOM 4007 C C . SER A 1 264 ? -11.77311 -12.72756 -32.37905 1.000 33.11364 289 SER A C 1
ATOM 4008 O O . SER A 1 264 ? -11.78025 -11.49437 -32.33877 1.000 31.71313 289 SER A O 1
ATOM 4016 N N . ALA A 1 265 ? -12.23244 -13.49102 -31.39338 1.000 23.20364 290 ALA A N 1
ATOM 4017 C CA . ALA A 1 265 ? -12.83224 -12.94276 -30.18687 1.000 22.86716 290 ALA A CA 1
ATOM 4018 C C . ALA A 1 265 ? -12.08179 -13.48059 -28.98338 1.000 22.60083 290 ALA A C 1
ATOM 4019 O O . ALA A 1 265 ? -12.05232 -14.69681 -28.75916 1.000 22.68376 290 ALA A O 1
ATOM 4026 N N . GLY A 1 266 ? -11.48906 -12.57532 -28.21306 1.000 22.47825 291 GLY A N 1
ATOM 4027 C CA . GLY A 1 266 ? -10.82053 -12.93640 -26.98282 1.000 22.76682 291 GLY A CA 1
ATOM 4028 C C . GLY A 1 266 ? -11.61266 -12.52821 -25.7602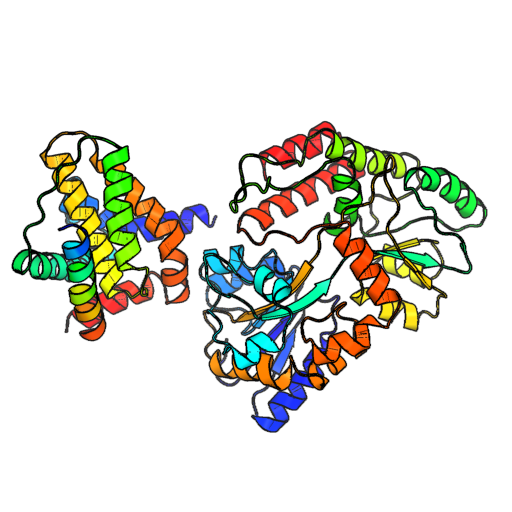4 1.000 25.04076 291 GLY A C 1
ATOM 4029 O O . GLY A 1 266 ? -12.51321 -11.68743 -25.84890 1.000 26.32293 291 GLY A O 1
ATOM 4033 N N . ILE A 1 267 ? -11.30034 -13.12342 -24.61485 1.000 23.48264 292 ILE A N 1
ATOM 4034 C CA . ILE A 1 267 ? -11.97178 -12.82734 -23.35526 1.000 23.63997 292 ILE A CA 1
ATOM 4035 C C . ILE A 1 267 ? -10.95791 -12.15968 -22.44165 1.000 24.05560 292 ILE A C 1
ATOM 4036 O O . ILE A 1 267 ? -9.89489 -12.72999 -22.16126 1.000 26.88684 292 ILE A O 1
ATOM 4052 N N . ASN A 1 268 ? -11.28040 -10.94784 -21.99466 1.000 24.43578 293 ASN A N 1
ATOM 4053 C CA . ASN A 1 268 ? -10.39289 -10.19941 -21.11736 1.000 23.97514 293 ASN A CA 1
ATOM 4054 C C . ASN A 1 268 ? -10.10193 -11.01253 -19.86943 1.000 25.42472 293 ASN A C 1
ATOM 4055 O O . ASN A 1 268 ? -11.02265 -11.49900 -19.20409 1.000 28.13661 293 ASN A O 1
ATOM 4066 N N . ALA A 1 269 ? -8.81098 -11.15790 -19.55708 1.000 26.67398 294 ALA A N 1
ATOM 4067 C CA . ALA A 1 269 ? -8.40848 -11.92595 -18.38485 1.000 27.27130 294 ALA A CA 1
ATOM 4068 C C . ALA A 1 269 ? -8.99002 -11.34241 -17.10885 1.000 28.99160 294 ALA A C 1
ATOM 4069 O O . ALA A 1 269 ? -9.21433 -12.07383 -16.13799 1.000 26.68015 294 ALA A O 1
ATOM 4076 N N . ALA A 1 270 ? -9.24461 -10.03825 -17.08998 1.000 31.89044 295 ALA A N 1
ATOM 4077 C CA . ALA A 1 270 ? -9.81192 -9.37117 -15.92840 1.000 32.11967 295 ALA A CA 1
ATOM 4078 C C . ALA A 1 270 ? -11.33702 -9.40068 -15.90362 1.000 30.64088 295 ALA A C 1
ATOM 4079 O O . ALA A 1 270 ? -11.94058 -8.79057 -15.01531 1.000 34.71946 295 ALA A O 1
ATOM 4086 N N . SER A 1 271 ? -11.97056 -10.10317 -16.82878 1.000 29.72498 296 SER A N 1
ATOM 4087 C CA . SER A 1 271 ? -13.42643 -10.11255 -16.87162 1.000 29.85581 296 SER A CA 1
ATOM 4088 C C . SER A 1 271 ? -13.98631 -10.99262 -15.76244 1.000 31.84290 296 SER A C 1
ATOM 4089 O O . SER A 1 271 ? -13.59919 -12.16292 -15.64614 1.000 31.34768 296 SER A O 1
ATOM 4097 N N . PRO A 1 272 ? -14.90274 -10.48659 -14.93818 1.000 33.09726 297 PRO A N 1
ATOM 4098 C CA . PRO A 1 272 ? -15.63724 -11.35785 -14.01786 1.000 30.04333 297 PRO A CA 1
ATOM 4099 C C . PRO A 1 272 ? -16.78698 -12.11359 -14.66234 1.000 29.94462 297 PRO A C 1
ATOM 4100 O O . PRO A 1 272 ? -17.62334 -12.66416 -13.94296 1.000 33.66837 297 PRO A O 1
ATOM 4111 N N . ASN A 1 273 ? -16.84407 -12.16082 -15.98986 1.000 29.86878 298 ASN A N 1
ATOM 4112 C CA . ASN A 1 273 ? -17.95254 -12.77875 -16.69975 1.000 28.26016 298 ASN A CA 1
ATOM 4113 C C . ASN A 1 273 ? -17.46259 -13.79610 -17.71757 1.000 30.56538 298 ASN A C 1
ATOM 4114 O O . ASN A 1 273 ? -18.07806 -13.96475 -18.77046 1.000 32.37455 298 ASN A O 1
ATOM 4125 N N . LYS A 1 274 ? -16.36246 -14.48939 -17.41792 1.000 28.25383 299 LYS A N 1
ATOM 4126 C CA . LYS A 1 274 ? -15.78474 -15.40329 -18.39782 1.000 33.17961 299 LYS A CA 1
ATOM 4127 C C . LYS A 1 274 ? -16.75661 -16.51987 -18.75888 1.000 28.39547 299 LYS A C 1
ATOM 4128 O O . LYS A 1 274 ? -16.89856 -16.87473 -19.93506 1.000 27.88675 299 LYS A O 1
ATOM 4147 N N . GLU A 1 275 ? -17.42682 -17.09381 -17.75953 1.000 30.34019 300 GLU A N 1
ATOM 4148 C CA . GLU A 1 275 ? -18.32364 -18.21471 -18.02018 1.000 35.88371 300 GLU A CA 1
ATOM 4149 C C . GLU A 1 275 ? -19.47155 -17.80245 -18.93439 1.000 33.83118 300 GLU A C 1
ATOM 4150 O O . GLU A 1 275 ? -19.90355 -18.57909 -19.79487 1.000 32.98487 300 GLU A O 1
ATOM 4162 N N . LEU A 1 276 ? -19.97465 -16.58034 -18.76491 1.000 25.33767 301 LEU A N 1
ATOM 4163 C CA . LEU A 1 276 ? -21.03282 -16.08131 -19.63040 1.000 25.98491 301 LEU A CA 1
ATOM 4164 C C . LEU A 1 276 ? -20.50393 -15.63380 -20.98498 1.000 27.49391 301 LEU A C 1
ATOM 4165 O O . LEU A 1 276 ? -21.23819 -15.70167 -21.97858 1.000 25.28469 301 LEU A O 1
ATOM 4181 N N . ALA A 1 277 ? -19.25802 -15.14321 -21.03472 1.000 24.82691 302 ALA A N 1
ATOM 4182 C CA . ALA A 1 277 ? -18.61989 -14.85466 -22.31477 1.000 23.28570 302 ALA A CA 1
ATOM 4183 C C . ALA A 1 277 ? -18.52993 -16.11210 -23.16879 1.000 23.57358 302 ALA A C 1
ATOM 4184 O O . ALA A 1 277 ? -18.76613 -16.06733 -24.38202 1.000 23.26951 302 ALA A O 1
ATOM 4191 N N . LYS A 1 278 ? -18.19977 -17.24736 -22.54937 1.000 26.57673 303 LYS A N 1
ATOM 4192 C CA . LYS A 1 278 ? -18.15432 -18.50447 -23.28609 1.000 26.63932 303 LYS A CA 1
ATOM 4193 C C . LYS A 1 278 ? -19.52746 -18.84934 -23.84811 1.000 29.80274 303 LYS A C 1
ATOM 4194 O O . LYS A 1 278 ? -19.66047 -19.18378 -25.03115 1.000 28.19753 303 LYS A O 1
ATOM 4213 N N . GLU A 1 279 ? -20.56602 -18.76564 -23.01248 1.000 24.84375 304 GLU A N 1
ATOM 4214 C CA . GLU A 1 279 ? -21.92139 -19.04452 -23.47738 1.000 24.54941 304 GLU A CA 1
ATOM 4215 C C . GLU A 1 279 ? -22.25820 -18.20446 -24.70408 1.000 27.36844 304 GLU A C 1
ATOM 4216 O O . GLU A 1 279 ? -22.64708 -18.73110 -25.75189 1.000 25.42661 304 GLU A O 1
ATOM 4228 N N . PHE A 1 280 ? -22.10478 -16.88286 -24.58611 1.000 26.26837 305 PHE A N 1
ATOM 4229 C CA . PHE A 1 280 ? -22.45389 -15.99056 -25.68488 1.000 26.14433 305 PHE A CA 1
ATOM 4230 C C . PHE A 1 280 ? -21.70811 -16.36709 -26.95670 1.000 25.87129 305 PHE A C 1
ATOM 4231 O O . PHE A 1 280 ? -22.30864 -16.50216 -28.02880 1.000 28.53538 305 PHE A O 1
ATOM 4248 N N . LEU A 1 281 ? -20.39172 -16.54709 -26.85571 1.000 31.14649 306 LEU A N 1
ATOM 4249 C CA . LEU A 1 281 ? -19.58587 -16.74630 -28.05425 1.000 27.29235 306 LEU A CA 1
ATOM 4250 C C . LEU A 1 281 ? -19.84644 -18.10779 -28.68912 1.000 27.30811 306 LEU A C 1
ATOM 4251 O O . LEU A 1 281 ? -19.97701 -18.20983 -29.91357 1.000 30.56599 306 LEU A O 1
ATOM 4267 N N . GLU A 1 282 ? -19.92764 -19.16679 -27.88607 1.000 36.49615 307 GLU A N 1
ATOM 4268 C CA . GLU A 1 282 ? -20.08744 -20.49993 -28.46221 1.000 41.38328 307 GLU A CA 1
ATOM 4269 C C . GLU A 1 282 ? -21.53068 -20.77405 -28.88640 1.000 44.75724 307 GLU A C 1
ATOM 4270 O O . GLU A 1 282 ? -21.78337 -21.22630 -30.00994 1.000 46.18067 307 GLU A O 1
ATOM 4282 N N . ASN A 1 283 ? -22.49140 -20.50543 -28.00551 1.000 33.82121 308 ASN A N 1
ATOM 4283 C CA . ASN A 1 283 ? -23.85906 -20.96831 -28.21261 1.000 36.44910 308 ASN A CA 1
ATOM 4284 C C . ASN A 1 283 ? -24.76736 -19.94793 -28.88990 1.000 32.75996 308 ASN A C 1
ATOM 4285 O O . ASN A 1 283 ? -25.76104 -20.33471 -29.51634 1.000 37.28296 308 ASN A O 1
ATOM 4296 N N . TYR A 1 284 ? -24.46153 -18.66117 -28.78664 1.000 32.38952 309 TYR A N 1
ATOM 4297 C CA . TYR A 1 284 ? -25.25450 -17.62332 -29.43000 1.000 31.41217 309 TYR A CA 1
ATOM 4298 C C . TYR A 1 284 ? -24.58746 -17.03042 -30.66175 1.000 29.84938 309 TYR A C 1
ATOM 4299 O O . TYR A 1 284 ? -25.22039 -16.92762 -31.71377 1.000 30.76008 309 TYR A O 1
ATOM 4317 N N . LEU A 1 285 ? -23.31993 -16.63414 -30.58089 1.000 32.20272 310 LEU A N 1
ATOM 4318 C CA . LEU A 1 285 ? -22.68590 -16.01443 -31.74152 1.000 32.50721 310 LEU A CA 1
ATOM 4319 C C . LEU A 1 285 ? -22.32818 -17.05081 -32.80019 1.000 33.21252 310 LEU A C 1
ATOM 4320 O O . LEU A 1 285 ? -22.71452 -16.92915 -33.96977 1.000 32.68558 310 LEU A O 1
ATOM 4336 N N . LEU A 1 286 ? -21.57838 -18.07628 -32.40833 1.000 37.13769 311 LEU A N 1
ATOM 4337 C CA . LEU A 1 286 ? -21.07374 -19.05194 -33.36372 1.000 35.99389 311 LEU A CA 1
ATOM 4338 C C . LEU A 1 286 ? -22.10800 -20.12247 -33.68257 1.000 36.18582 311 LEU A C 1
ATOM 4339 O O . LEU A 1 286 ? -21.80890 -21.31911 -33.65367 1.000 36.47640 311 LEU A O 1
ATOM 4355 N N . THR A 1 287 ? -23.32356 -19.69714 -33.99396 1.000 50.79497 312 THR A N 1
ATOM 4356 C CA . THR A 1 287 ? -24.34471 -20.55414 -34.56912 1.000 52.49913 312 THR A CA 1
ATOM 4357 C C . THR A 1 287 ? -24.72366 -20.00548 -35.93591 1.000 58.49548 312 THR A C 1
ATOM 4358 O O . THR A 1 287 ? -24.38572 -18.87325 -36.29159 1.000 55.14457 312 THR A O 1
ATOM 4369 N N . ASP A 1 288 ? -25.43562 -20.82767 -36.70813 1.000 42.38974 313 ASP A N 1
ATOM 4370 C CA . ASP A 1 288 ? -25.89762 -20.37868 -38.01496 1.000 41.94509 313 ASP A CA 1
ATOM 4371 C C . ASP A 1 288 ? -26.70651 -19.09286 -37.90522 1.000 40.33959 313 ASP A C 1
ATOM 4372 O O . ASP A 1 288 ? -26.75138 -18.30428 -38.85501 1.000 44.09185 313 ASP A O 1
ATOM 4381 N N . GLU A 1 289 ? -27.33524 -18.85548 -36.75498 1.000 40.82309 314 GLU A N 1
ATOM 4382 C CA . GLU A 1 289 ? -28.18591 -17.68310 -36.59323 1.000 40.18468 314 GLU A CA 1
ATOM 4383 C C . GLU A 1 289 ? -27.38448 -16.46393 -36.16203 1.000 41.83827 314 GLU A C 1
ATOM 4384 O O . GLU A 1 289 ? -27.63378 -15.35204 -36.64058 1.000 40.72680 314 GLU A O 1
ATOM 4396 N N . GLY A 1 290 ? -26.44188 -16.64869 -35.23832 1.000 40.35990 315 GLY A N 1
ATOM 4397 C CA . GLY A 1 290 ? -25.63540 -15.52630 -34.79316 1.000 38.64035 315 GLY A CA 1
ATOM 4398 C C . GLY A 1 290 ? -24.79198 -14.94663 -35.91123 1.000 39.72065 315 GLY A C 1
ATOM 4399 O O . GLY A 1 290 ? -24.72938 -13.72880 -36.09404 1.000 32.77891 315 GLY A O 1
ATOM 4403 N N . LEU A 1 291 ? -24.13296 -15.81586 -36.67941 1.000 34.99865 316 LEU A N 1
ATOM 4404 C CA . LEU A 1 291 ? -23.29999 -15.33114 -37.77440 1.000 37.33336 316 LEU A CA 1
ATOM 4405 C C . LEU A 1 291 ? -24.14205 -14.66009 -38.85097 1.000 37.06381 316 LEU A C 1
ATOM 4406 O O . LEU A 1 291 ? -23.71367 -13.66451 -39.44517 1.000 34.47677 316 LEU A O 1
ATOM 4422 N N . GLU A 1 292 ? -25.34481 -15.18032 -39.11117 1.000 39.66303 317 GLU A N 1
ATOM 4423 C CA . GLU A 1 292 ? -26.22768 -14.53111 -40.07501 1.000 42.68263 317 GLU A CA 1
ATOM 4424 C C . GLU A 1 292 ? -26.57741 -13.11857 -39.62345 1.000 40.86751 317 GLU A C 1
ATOM 4425 O O . GLU A 1 292 ? -26.59482 -12.18263 -40.43275 1.000 40.62919 317 GLU A O 1
ATOM 4437 N N . ALA A 1 293 ? -26.86107 -12.94209 -38.33479 1.000 39.64355 318 ALA A N 1
ATOM 4438 C CA . ALA A 1 293 ? -27.20418 -11.61226 -37.84992 1.000 38.84564 318 ALA A CA 1
ATOM 4439 C C . ALA A 1 293 ? -26.06608 -10.63846 -38.10710 1.000 42.14489 318 ALA A C 1
ATOM 4440 O O . ALA A 1 293 ? -26.28913 -9.50621 -38.55246 1.000 43.30696 318 ALA A O 1
ATOM 4447 N N . VAL A 1 294 ? -24.83377 -11.06870 -37.84550 1.000 39.24859 319 VAL A N 1
ATOM 4448 C CA . VAL A 1 294 ? -23.69501 -10.19417 -38.07553 1.000 41.58229 319 VAL A CA 1
ATOM 4449 C C . VAL A 1 294 ? -23.44075 -10.04323 -39.56659 1.000 41.39148 319 VAL A C 1
ATOM 4450 O O . VAL A 1 294 ? -23.11901 -8.95065 -40.04722 1.000 39.38749 319 VAL A O 1
ATOM 4463 N N . ASN A 1 295 ? -23.59134 -11.13092 -40.32452 1.000 33.09531 320 ASN A N 1
ATOM 4464 C CA . ASN A 1 295 ? -23.29124 -11.07697 -41.74988 1.000 33.86519 320 ASN A CA 1
ATOM 4465 C C . ASN A 1 295 ? -24.27308 -10.18642 -42.49879 1.000 35.33310 320 ASN A C 1
ATOM 4466 O O . ASN A 1 295 ? -23.90421 -9.57986 -43.51091 1.000 36.20766 320 ASN A O 1
ATOM 4477 N N . LYS A 1 296 ? -25.51965 -10.09568 -42.02331 1.000 35.95153 321 LYS A N 1
ATOM 4478 C CA . LYS A 1 296 ? -26.50398 -9.24452 -42.68157 1.000 37.53113 321 LYS A CA 1
ATOM 4479 C C . LYS A 1 296 ? -26.19362 -7.76772 -42.47398 1.000 37.22946 321 LYS A C 1
ATOM 4480 O O . LYS A 1 296 ? -26.55606 -6.93829 -43.31230 1.000 38.53607 321 LYS A O 1
ATOM 4484 N N . ASP A 1 297 ? -25.51800 -7.41768 -41.38019 1.000 39.24345 322 ASP A N 1
ATOM 4485 C CA . ASP A 1 297 ? -25.11431 -6.03045 -41.17109 1.000 37.14348 322 ASP A CA 1
ATOM 4486 C C . ASP A 1 297 ? -23.87919 -5.67436 -41.99730 1.000 41.82449 322 ASP A C 1
ATOM 4487 O O . ASP A 1 297 ? -23.86528 -4.65870 -42.70318 1.000 39.33621 322 ASP A O 1
ATOM 4496 N N . LYS A 1 298 ? -22.82671 -6.49175 -41.90111 1.000 40.41825 323 LYS A N 1
ATOM 4497 C CA . LYS A 1 298 ? -21.59773 -6.33866 -42.67105 1.000 36.90009 323 LYS A CA 1
ATOM 4498 C C . LYS A 1 298 ? -21.01080 -7.72378 -42.93513 1.000 37.12896 323 LYS A C 1
ATOM 4499 O O . LYS A 1 298 ? -20.78767 -8.48271 -41.98209 1.000 37.84844 323 LYS A O 1
ATOM 4518 N N . PRO A 1 299 ? -20.75943 -8.10715 -44.18643 1.000 39.73426 324 PRO A N 1
ATOM 4519 C CA . PRO A 1 299 ? -20.27346 -9.47029 -44.44005 1.000 42.00488 324 PRO A CA 1
ATOM 4520 C C . PRO A 1 299 ? -19.00674 -9.78030 -43.65625 1.000 39.50553 324 PRO A C 1
ATOM 4521 O O . PRO A 1 299 ? -18.10270 -8.95161 -43.53905 1.000 33.71217 324 PRO A O 1
ATOM 4532 N N . LEU A 1 300 ? -18.95285 -10.99872 -43.11997 1.000 42.82487 325 LEU A N 1
ATOM 4533 C CA . LEU A 1 300 ? -17.80685 -11.43264 -42.33621 1.000 41.93536 325 LEU A CA 1
ATOM 4534 C C . LEU A 1 300 ? -16.69076 -12.00039 -43.19729 1.000 43.54551 325 LEU A C 1
ATOM 4535 O O . LEU A 1 300 ? -15.55141 -12.08975 -42.72851 1.000 41.58582 325 LEU A O 1
ATOM 4551 N N . GLY A 1 301 ? -16.99035 -12.38912 -44.43298 1.000 51.41140 326 GLY A N 1
ATOM 4552 C CA . GLY A 1 301 ? -16.04925 -13.14671 -45.23084 1.000 51.96139 326 GLY A CA 1
ATOM 4553 C C . GLY A 1 301 ? -16.36451 -14.62717 -45.17628 1.000 52.65957 326 GLY A C 1
ATOM 4554 O O . GLY A 1 301 ? -17.53458 -15.01075 -45.07507 1.000 54.71932 326 GLY A O 1
ATOM 4558 N N . ALA A 1 302 ? -15.33774 -15.47113 -45.24303 1.000 40.91123 327 ALA A N 1
ATOM 4559 C CA . ALA A 1 302 ? -15.51505 -16.91684 -45.15338 1.000 41.46104 327 ALA A CA 1
ATOM 4560 C C . ALA A 1 302 ? -15.47702 -17.29742 -43.68049 1.000 39.94034 327 ALA A C 1
ATOM 4561 O O . ALA A 1 302 ? -14.40734 -17.30829 -43.06405 1.000 38.45913 327 ALA A O 1
ATOM 4568 N N . VAL A 1 303 ? -16.64101 -17.60696 -43.11676 1.000 38.83676 328 VAL A N 1
ATOM 4569 C CA . VAL A 1 303 ? -16.74365 -17.79022 -41.67566 1.000 39.52934 328 VAL A CA 1
ATOM 4570 C C . VAL A 1 303 ? -16.12869 -19.12555 -41.26977 1.000 37.81368 328 VAL A C 1
ATOM 4571 O O . VAL A 1 303 ? -16.00874 -20.06100 -42.06575 1.000 38.73011 328 VAL A O 1
ATOM 4584 N N . ALA A 1 304 ? -15.73674 -19.20603 -39.99471 1.000 37.10156 329 ALA A N 1
ATOM 4585 C CA . ALA A 1 304 ? -15.13249 -20.42825 -39.47760 1.000 41.26227 329 ALA A CA 1
ATOM 4586 C C . ALA A 1 304 ? -16.15408 -21.54686 -39.32252 1.000 42.19727 329 ALA A C 1
ATOM 4587 O O . ALA A 1 304 ? -15.80128 -22.72347 -39.45103 1.000 42.98665 329 ALA A O 1
ATOM 4594 N N . LEU A 1 305 ? -17.41105 -21.20865 -39.03962 1.000 38.06802 330 LEU A N 1
ATOM 4595 C CA . LEU A 1 305 ? -18.43825 -22.21641 -38.78942 1.000 39.68832 330 LEU A CA 1
ATOM 4596 C C . LEU A 1 305 ? -18.69153 -23.01133 -40.06206 1.000 37.80981 330 LEU A C 1
ATOM 4597 O O . LEU A 1 305 ? -19.19093 -22.46795 -41.05242 1.000 39.98251 330 LEU A O 1
ATOM 4613 N N . LYS A 1 306 ? -18.35832 -24.30245 -40.03311 1.000 48.59788 331 LYS A N 1
ATOM 4614 C CA . LYS A 1 306 ? -18.51056 -25.13779 -41.21938 1.000 51.21353 331 LYS A CA 1
ATOM 4615 C C . LYS A 1 306 ? -19.92784 -25.05821 -41.76992 1.000 50.22848 331 LYS A C 1
ATOM 4616 O O . LYS A 1 306 ? -20.13340 -24.83166 -42.96792 1.000 55.25744 331 LYS A O 1
ATOM 4635 N N . SER A 1 307 ? -20.92232 -25.24533 -40.89951 1.000 48.91562 332 SER A N 1
ATOM 4636 C CA . SER A 1 307 ? -22.30560 -25.32433 -41.35777 1.000 46.63461 332 SER A CA 1
ATOM 4637 C C . SER A 1 307 ? -22.71846 -24.06756 -42.11218 1.000 51.21542 332 SER A C 1
ATOM 4638 O O . SER A 1 307 ? -23.40141 -24.15087 -43.13933 1.000 53.95184 332 SER A O 1
ATOM 4646 N N . TYR A 1 308 ? -22.31465 -22.89444 -41.62394 1.000 51.42509 333 TYR A N 1
ATOM 4647 C CA . TYR A 1 308 ? -22.72505 -21.64241 -42.24590 1.000 52.44500 333 TYR A CA 1
ATOM 4648 C C . TYR A 1 308 ? -21.82275 -21.23858 -43.40322 1.000 50.08187 333 TYR A C 1
ATOM 4649 O O . TYR A 1 308 ? -22.30172 -20.62428 -44.36300 1.000 50.48261 333 TYR A O 1
ATOM 4667 N N . GLU A 1 309 ? -20.53229 -21.57548 -43.34582 1.000 50.60345 334 GLU A N 1
ATOM 4668 C CA . GLU A 1 309 ? -19.64936 -21.28337 -44.47083 1.000 47.32186 334 GLU A CA 1
ATOM 4669 C C . GLU A 1 309 ? -20.07563 -22.03962 -45.72268 1.000 51.54444 334 GLU A C 1
ATOM 4670 O O . GLU A 1 309 ? -19.90040 -21.53773 -46.83961 1.000 50.96588 334 GLU A O 1
ATOM 4682 N N . GLU A 1 310 ? -20.64097 -23.23963 -45.55843 1.000 53.57823 335 GLU A N 1
ATOM 4683 C CA . GLU A 1 310 ? -21.09404 -24.00993 -46.71133 1.000 53.99057 335 GLU A CA 1
ATOM 4684 C C . GLU A 1 310 ? -22.02222 -23.18347 -47.58938 1.000 59.06754 335 GLU A C 1
ATOM 4685 O O . GLU A 1 310 ? -21.93245 -23.22996 -48.82188 1.000 61.09492 335 GLU A O 1
ATOM 4689 N N . GLU A 1 311 ? -22.92160 -22.41698 -46.97149 1.000 62.91306 336 GLU A N 1
ATOM 4690 C CA . GLU A 1 311 ? -23.78864 -21.53158 -47.74031 1.000 63.35421 336 GLU A CA 1
ATOM 4691 C C . GLU A 1 311 ? -22.99887 -20.37011 -48.32824 1.000 65.05793 336 GLU A C 1
ATOM 4692 O O . GLU A 1 311 ? -23.07518 -20.09685 -49.53135 1.000 66.80578 336 GLU A O 1
ATOM 4704 N N . LEU A 1 312 ? -22.22542 -19.67723 -47.49298 1.000 52.12033 337 LEU A N 1
ATOM 4705 C CA . LEU A 1 312 ? -21.56985 -18.45880 -47.95000 1.000 53.13663 337 LEU A CA 1
ATOM 4706 C C . LEU A 1 312 ? -20.55827 -18.73787 -49.05225 1.000 53.52913 337 LEU A C 1
ATOM 4707 O O . LEU A 1 312 ? -20.37857 -17.90532 -49.94849 1.000 48.88601 337 LEU A O 1
ATOM 4723 N N . ALA A 1 313 ? -19.89007 -19.89581 -49.00372 1.000 51.96653 338 ALA A N 1
ATOM 4724 C CA . ALA A 1 313 ? -18.86728 -20.21617 -49.99605 1.000 50.54902 338 ALA A CA 1
ATOM 4725 C C . ALA A 1 313 ? -19.39618 -20.10650 -51.42020 1.000 54.79452 338 ALA A C 1
ATOM 4726 O O . ALA A 1 313 ? -18.62879 -19.83124 -52.34908 1.000 52.87680 338 ALA A O 1
ATOM 4733 N N . LYS A 1 314 ? -20.69863 -20.31643 -51.61458 1.000 65.29725 339 LYS A N 1
ATOM 4734 C CA . LYS A 1 314 ? -21.27349 -20.26075 -52.95332 1.000 63.58217 339 LYS A CA 1
ATOM 4735 C C . LYS A 1 314 ? -21.32546 -18.83972 -53.50270 1.000 63.12427 339 LYS A C 1
ATOM 4736 O O . LYS A 1 314 ? -21.42222 -18.66392 -54.72160 1.000 63.73557 339 LYS A O 1
ATOM 4755 N N . ASP A 1 315 ? -21.26275 -17.83365 -52.63961 1.000 56.73761 340 ASP A N 1
ATOM 4756 C CA . ASP A 1 315 ? -21.26080 -16.44206 -53.07905 1.000 53.81951 340 ASP A CA 1
ATOM 4757 C C . ASP A 1 315 ? -19.98651 -16.15345 -53.86308 1.000 59.45186 340 ASP A C 1
ATOM 4758 O O . ASP A 1 315 ? -18.88478 -16.32818 -53.32142 1.000 53.36042 340 ASP A O 1
ATOM 4767 N N . PRO A 1 316 ? -20.07628 -15.71486 -55.12392 1.000 68.60782 341 PRO A N 1
ATOM 4768 C CA . PRO A 1 316 ? -18.84347 -15.50619 -55.90298 1.000 66.23182 341 PRO A CA 1
ATOM 4769 C C . PRO A 1 316 ? -17.91135 -14.48930 -55.27534 1.000 61.10901 341 PRO A C 1
ATOM 4770 O O . PRO A 1 316 ? -16.68728 -14.63152 -55.38263 1.000 61.42399 341 PRO A O 1
ATOM 4781 N N . ARG A 1 317 ? -18.45505 -13.45337 -54.63373 1.000 59.71821 342 ARG A N 1
ATOM 4782 C CA . ARG A 1 317 ? -17.60548 -12.49533 -53.93718 1.000 58.77753 342 ARG A CA 1
ATOM 4783 C C . ARG A 1 317 ? -16.78669 -13.17919 -52.85142 1.000 58.34437 342 ARG A C 1
ATOM 4784 O O . ARG A 1 317 ? -15.65425 -12.76822 -52.57212 1.000 60.63808 342 ARG A O 1
ATOM 4805 N N . ILE A 1 318 ? -17.34557 -14.21789 -52.22610 1.000 63.71953 343 ILE A N 1
ATOM 4806 C CA . ILE A 1 318 ? -16.61272 -14.96055 -51.20692 1.000 59.23245 343 ILE A CA 1
ATOM 4807 C C . ILE A 1 318 ? -15.52362 -15.80682 -51.84912 1.000 59.95868 343 ILE A C 1
ATOM 4808 O O . ILE A 1 318 ? -14.42782 -15.95595 -51.29563 1.000 56.00506 343 ILE A O 1
ATOM 4824 N N . ALA A 1 319 ? -15.80521 -16.37324 -53.02589 1.000 52.59289 344 ALA A N 1
ATOM 4825 C CA . ALA A 1 319 ? -14.80982 -17.19205 -53.70889 1.000 52.35264 344 ALA A CA 1
ATOM 4826 C C . ALA A 1 319 ? -13.59208 -16.36488 -54.09846 1.000 50.57050 344 ALA A C 1
ATOM 4827 O O . ALA A 1 319 ? -12.45272 -16.82958 -53.97537 1.000 51.59312 344 ALA A O 1
ATOM 4834 N N . ALA A 1 320 ? -13.81212 -15.13745 -54.57882 1.000 56.31938 345 ALA A N 1
ATOM 4835 C CA . ALA A 1 320 ? -12.69150 -14.26953 -54.92679 1.000 60.82448 345 ALA A CA 1
ATOM 4836 C C . ALA A 1 320 ? -11.85072 -13.95210 -53.69770 1.000 57.33606 345 ALA A C 1
ATOM 4837 O O . ALA A 1 320 ? -10.61933 -13.86113 -53.77920 1.000 58.64202 345 ALA A O 1
ATOM 4844 N N . THR A 1 321 ? -12.50205 -13.78150 -52.54733 1.000 46.65863 346 THR A N 1
ATOM 4845 C CA . THR A 1 321 ? -11.76751 -13.56518 -51.30873 1.000 44.31887 346 THR A CA 1
ATOM 4846 C C . THR A 1 321 ? -10.84349 -14.73800 -51.01179 1.000 45.32610 346 THR A C 1
ATOM 4847 O O . THR A 1 321 ? -9.68900 -14.54259 -50.61547 1.000 44.76851 346 THR A O 1
ATOM 4858 N N . MET A 1 322 ? -11.32736 -15.96726 -51.20767 1.000 56.04551 347 MET A N 1
ATOM 4859 C CA . MET A 1 322 ? -10.49130 -17.13299 -50.93772 1.000 57.66236 347 MET A CA 1
ATOM 4860 C C . MET A 1 322 ? -9.41179 -17.30688 -51.99775 1.000 60.12576 347 MET A C 1
ATOM 4861 O O . MET A 1 322 ? -8.33391 -17.83814 -51.70341 1.000 57.79870 347 MET A O 1
ATOM 4875 N N . GLU A 1 323 ? -9.67492 -16.87216 -53.22961 1.000 53.02014 348 GLU A N 1
ATOM 4876 C CA . GLU A 1 323 ? -8.64429 -16.93890 -54.25745 1.000 55.60065 348 GLU A CA 1
ATOM 4877 C C . GLU A 1 323 ? -7.49848 -15.99152 -53.92809 1.000 55.45320 348 GLU A C 1
ATOM 4878 O O . GLU A 1 323 ? -6.32802 -16.38823 -53.93670 1.000 55.90369 348 GLU A O 1
ATOM 4890 N N . ASN A 1 324 ? -7.81860 -14.73142 -53.62813 1.000 56.10801 349 ASN A N 1
ATOM 4891 C CA . ASN A 1 324 ? -6.79888 -13.80392 -53.15815 1.000 55.64774 349 ASN A CA 1
ATOM 4892 C C . ASN A 1 324 ? -6.19317 -14.25368 -51.83859 1.000 54.44129 349 ASN A C 1
ATOM 4893 O O . ASN A 1 324 ? -5.05031 -13.89117 -51.53640 1.000 54.51407 349 ASN A O 1
ATOM 4904 N N . ALA A 1 325 ? -6.92806 -15.04444 -51.05367 1.000 59.99494 350 ALA A N 1
ATOM 4905 C CA . ALA A 1 325 ? -6.39251 -15.53677 -49.78970 1.000 55.90936 350 ALA A CA 1
ATOM 4906 C C . ALA A 1 325 ? -5.33234 -16.60496 -50.02379 1.000 57.12130 350 ALA A C 1
ATOM 4907 O O . ALA A 1 325 ? -4.26571 -16.57623 -49.39969 1.000 58.84451 350 ALA A O 1
ATOM 4914 N N . GLN A 1 326 ? -5.61520 -17.56819 -50.91112 1.000 49.54233 351 GLN A N 1
ATOM 4915 C CA . GLN A 1 326 ? -4.61559 -18.57890 -51.24693 1.000 47.34983 351 GLN A CA 1
ATOM 4916 C C . GLN A 1 326 ? -3.35558 -17.93033 -51.79432 1.000 45.81333 351 GLN A C 1
ATOM 4917 O O . GLN A 1 326 ? -2.23908 -18.33933 -51.45613 1.000 44.00961 351 GLN A O 1
ATOM 4921 N N . LYS A 1 327 ? -3.51481 -16.91564 -52.64589 1.000 47.72034 352 LYS A N 1
ATOM 4922 C CA . LYS A 1 327 ? -2.36777 -16.21083 -53.20210 1.000 50.11505 352 LYS A CA 1
ATOM 4923 C C . LYS A 1 327 ? -1.64705 -15.36176 -52.16321 1.000 52.65701 352 LYS A C 1
ATOM 4924 O O . LYS A 1 327 ? -0.52606 -14.91725 -52.42232 1.000 50.27345 352 LYS A O 1
ATOM 4943 N N . GLY A 1 328 ? -2.25693 -15.12240 -51.01304 1.000 47.14280 353 GLY A N 1
ATOM 4944 C CA . GLY A 1 328 ? -1.65413 -14.36308 -49.93409 1.000 43.90568 353 GLY A CA 1
ATOM 4945 C C . GLY A 1 328 ? -1.03660 -15.27367 -48.89683 1.000 47.79153 353 GLY A C 1
ATOM 4946 O O . GLY A 1 328 ? -0.47271 -16.32379 -49.22356 1.000 49.07158 353 GLY A O 1
ATOM 4950 N N . GLU A 1 329 ? -1.16369 -14.88012 -47.63067 1.000 52.11462 354 GLU A N 1
ATOM 4951 C CA . GLU A 1 329 ? -0.59422 -15.64547 -46.53139 1.000 49.29556 354 GLU A CA 1
ATOM 4952 C C . GLU A 1 329 ? -1.28892 -15.25929 -45.23322 1.000 47.16885 354 GLU A C 1
ATOM 4953 O O . GLU A 1 329 ? -1.71945 -14.11705 -45.05485 1.000 44.69517 354 GLU A O 1
ATOM 4965 N N . ILE A 1 330 ? -1.39175 -16.22855 -44.32831 1.000 36.50926 355 ILE A N 1
ATOM 4966 C CA . ILE A 1 330 ? -2.01159 -15.97511 -43.03773 1.000 37.47299 355 ILE A CA 1
ATOM 4967 C C . ILE A 1 330 ? -1.05498 -15.15483 -42.18709 1.000 40.17667 355 ILE A C 1
ATOM 4968 O O . ILE A 1 330 ? 0.14575 -15.44609 -42.12043 1.000 46.48379 355 ILE A O 1
ATOM 4984 N N . MET A 1 331 ? -1.57749 -14.12137 -41.54164 1.000 33.65782 356 MET A N 1
ATOM 4985 C CA . MET A 1 331 ? -0.73807 -13.28544 -40.70536 1.000 32.47449 356 MET A CA 1
ATOM 4986 C C . MET A 1 331 ? -0.21481 -14.09056 -39.51917 1.000 38.54471 356 MET A C 1
ATOM 4987 O O . MET A 1 331 ? -0.92776 -14.94702 -38.98441 1.000 34.28397 356 MET A O 1
ATOM 5001 N N . PRO A 1 332 ? 1.02273 -13.85399 -39.09229 1.000 45.80470 357 PRO A N 1
ATOM 5002 C CA . PRO A 1 332 ? 1.47664 -14.41937 -37.82121 1.000 43.23832 357 PRO A CA 1
ATOM 5003 C C . PRO A 1 332 ? 0.83273 -13.67385 -36.66460 1.000 41.91701 357 PRO A C 1
ATOM 5004 O O . PRO A 1 332 ? 0.41655 -12.52025 -36.78963 1.000 41.11299 357 PRO A O 1
ATOM 5015 N N . ASN A 1 333 ? 0.75418 -14.34923 -35.52044 1.000 39.37620 358 ASN A N 1
ATOM 5016 C CA . ASN A 1 333 ? 0.17872 -13.75545 -34.32192 1.000 36.07363 358 ASN A CA 1
ATOM 5017 C C . ASN A 1 333 ? 1.22453 -13.43356 -33.26339 1.000 39.64515 358 ASN A C 1
ATOM 5018 O O . ASN A 1 333 ? 0.85963 -13.03056 -32.15880 1.000 38.52220 358 ASN A O 1
ATOM 5029 N N . ILE A 1 334 ? 2.50880 -13.58123 -33.57263 1.000 36.47365 359 ILE A N 1
ATOM 5030 C CA . ILE A 1 334 ? 3.55936 -13.37880 -32.57723 1.000 38.08836 359 ILE A CA 1
ATOM 5031 C C . ILE A 1 334 ? 3.45010 -11.96233 -32.02344 1.000 36.58833 359 ILE A C 1
ATOM 5032 O O . ILE A 1 334 ? 2.93221 -11.06949 -32.71104 1.000 35.49867 359 ILE A O 1
ATOM 5048 N N . PRO A 1 335 ? 3.91294 -11.71299 -30.79285 1.000 44.43552 360 PRO A N 1
ATOM 5049 C CA . PRO A 1 335 ? 3.78333 -10.35933 -30.22537 1.000 45.30908 360 PRO A CA 1
ATOM 5050 C C . PRO A 1 335 ? 4.44391 -9.27932 -31.05853 1.000 45.06308 360 PRO A C 1
ATOM 5051 O O . PRO A 1 335 ? 4.01379 -8.12184 -31.00308 1.000 45.33534 360 PRO A O 1
ATOM 5062 N N . GLN A 1 336 ? 5.47392 -9.61373 -31.83314 1.000 44.77809 361 GLN A N 1
ATOM 5063 C CA . GLN A 1 336 ? 6.18326 -8.59885 -32.60151 1.000 44.83727 361 GLN A CA 1
ATOM 5064 C C . GLN A 1 336 ? 5.38292 -8.06720 -33.78272 1.000 43.35845 361 GLN A C 1
ATOM 5065 O O . GLN A 1 336 ? 5.86615 -7.15819 -34.46275 1.000 43.48906 361 GLN A O 1
ATOM 5079 N N . MET A 1 337 ? 4.18236 -8.58841 -34.04115 1.000 42.17019 362 MET A N 1
ATOM 5080 C CA . MET A 1 337 ? 3.41937 -8.14951 -35.20693 1.000 40.94366 362 MET A CA 1
ATOM 5081 C C . MET A 1 337 ? 3.01436 -6.68269 -35.10381 1.000 41.45528 362 MET A C 1
ATOM 5082 O O . MET A 1 337 ? 2.90960 -5.99444 -36.12446 1.000 40.98183 362 MET A O 1
ATOM 5096 N N . SER A 1 338 ? 2.79012 -6.18027 -33.89147 1.000 42.66606 363 SER A N 1
ATOM 5097 C CA . SER A 1 338 ? 2.43590 -4.77361 -33.74102 1.000 43.53060 363 SER A CA 1
ATOM 5098 C C . SER A 1 338 ? 3.56788 -3.86668 -34.21441 1.000 44.26914 363 SER A C 1
ATOM 5099 O O . SER A 1 338 ? 3.35011 -2.94609 -35.01142 1.000 44.15160 363 SER A O 1
ATOM 5107 N N . ALA A 1 339 ? 4.78789 -4.10849 -33.72459 1.000 45.24366 364 ALA A N 1
ATOM 5108 C CA . ALA A 1 339 ? 5.92283 -3.28337 -34.12788 1.000 46.21259 364 ALA A CA 1
ATOM 5109 C C . ALA A 1 339 ? 6.12107 -3.31882 -35.63791 1.000 45.00778 364 ALA A C 1
ATOM 5110 O O . ALA A 1 339 ? 6.49731 -2.31102 -36.24679 1.000 45.59354 364 ALA A O 1
ATOM 5117 N N . PHE A 1 340 ? 5.87344 -4.47305 -36.25902 1.000 43.55816 365 PHE A N 1
ATOM 5118 C CA . PHE A 1 340 ? 5.98925 -4.57920 -37.70969 1.000 42.62818 365 PHE A CA 1
ATOM 5119 C C . PHE A 1 340 ? 4.99622 -3.65650 -38.41159 1.000 42.14995 365 PHE A C 1
ATOM 5120 O O . PHE A 1 340 ? 5.36326 -2.93068 -39.34205 1.000 42.43217 365 PHE A O 1
ATOM 5137 N N . TRP A 1 341 ? 3.73276 -3.66145 -37.97351 1.000 41.64107 366 TRP A N 1
ATOM 5138 C CA . TRP A 1 341 ? 2.72487 -2.81000 -38.60464 1.000 41.39156 366 TRP A CA 1
ATOM 5139 C C . TRP A 1 341 ? 3.03019 -1.33164 -38.38630 1.000 42.87911 366 TRP A C 1
ATOM 5140 O O . TRP A 1 341 ? 3.01511 -0.53948 -39.33530 1.000 43.06584 366 TRP A O 1
ATOM 5161 N N . TYR A 1 342 ? 3.27516 -0.93733 -37.13282 1.000 44.17896 367 TYR A N 1
ATOM 5162 C CA . TYR A 1 342 ? 3.68224 0.43461 -36.83552 1.000 45.97140 367 TYR A CA 1
ATOM 5163 C C . TYR A 1 342 ? 4.79842 0.88352 -37.77696 1.000 46.37846 367 TYR A C 1
ATOM 5164 O O . TYR A 1 342 ? 4.71567 1.94911 -38.39924 1.000 47.09783 367 TYR A O 1
ATOM 5182 N N . ALA A 1 343 ? 5.84488 0.06726 -37.90746 1.000 46.11447 368 ALA A N 1
ATOM 5183 C CA . ALA A 1 343 ? 6.97617 0.44220 -38.74816 1.000 46.78763 368 ALA A CA 1
ATOM 5184 C C . ALA A 1 343 ? 6.55452 0.56831 -40.20697 1.000 45.86112 368 ALA A C 1
ATOM 5185 O O . ALA A 1 343 ? 6.90461 1.54153 -40.88658 1.000 46.83242 368 ALA A O 1
ATOM 5192 N N . VAL A 1 344 ? 5.78957 -0.40658 -40.70518 1.000 44.19326 369 VAL A N 1
ATOM 5193 C CA . VAL A 1 344 ? 5.35379 -0.35164 -42.09690 1.000 43.51086 369 VAL A CA 1
ATOM 5194 C C . VAL A 1 344 ? 4.33679 0.76392 -42.29218 1.000 43.86724 369 VAL A C 1
ATOM 5195 O O . VAL A 1 344 ? 4.25779 1.35418 -43.37425 1.000 44.18009 369 VAL A O 1
ATOM 5208 N N . ARG A 1 345 ? 3.55052 1.08067 -41.26152 1.000 44.07454 370 ARG A N 1
ATOM 5209 C CA . ARG A 1 345 ? 2.63382 2.21374 -41.36304 1.000 44.82418 370 ARG A CA 1
ATOM 5210 C C . ARG A 1 345 ? 3.39996 3.51812 -41.55643 1.000 46.64408 370 ARG A C 1
ATOM 5211 O O . ARG A 1 345 ? 3.02343 4.35579 -42.38487 1.000 47.23006 370 ARG A O 1
ATOM 5232 N N . THR A 1 346 ? 4.49204 3.69767 -40.81081 1.000 47.74901 371 THR A N 1
ATOM 5233 C CA . THR A 1 346 ? 5.26680 4.92967 -40.91233 1.000 49.75597 371 THR A CA 1
ATOM 5234 C C . THR A 1 346 ? 5.99054 5.02578 -42.24864 1.000 49.82340 371 THR A C 1
ATOM 5235 O O . THR A 1 346 ? 6.11476 6.11789 -42.81549 1.000 51.21816 371 THR A O 1
ATOM 5246 N N . ALA A 1 347 ? 6.47164 3.89669 -42.76995 1.000 48.57219 372 ALA A N 1
ATOM 5247 C CA . ALA A 1 347 ? 7.26238 3.93591 -43.99495 1.000 48.97145 372 ALA A CA 1
ATOM 5248 C C . ALA A 1 347 ? 6.39065 4.25821 -45.20043 1.000 48.59512 372 ALA A C 1
ATOM 5249 O O . ALA A 1 347 ? 6.75719 5.09256 -46.03738 1.000 49.88737 372 ALA A O 1
ATOM 5256 N N . VAL A 1 348 ? 5.23173 3.60107 -45.30740 1.000 47.02629 373 VAL A N 1
ATOM 5257 C CA . VAL A 1 348 ? 4.33506 3.85147 -46.43234 1.000 46.80060 373 VAL A CA 1
ATOM 5258 C C . VAL A 1 348 ? 3.86257 5.29669 -46.41744 1.000 48.30542 373 VAL A C 1
ATOM 5259 O O . VAL A 1 348 ? 3.77378 5.94626 -47.46478 1.000 49.19952 373 VAL A O 1
ATOM 5272 N N . ILE A 1 349 ? 3.55825 5.82452 -45.23008 1.000 48.86186 374 ILE A N 1
ATOM 5273 C CA . ILE A 1 349 ? 3.10357 7.20725 -45.12036 1.000 50.60951 374 ILE A CA 1
ATOM 5274 C C . ILE A 1 349 ? 4.21019 8.17423 -45.52778 1.000 52.57216 374 ILE A C 1
ATOM 5275 O O . ILE A 1 349 ? 3.94541 9.22387 -46.12630 1.000 54.04896 374 ILE A O 1
ATOM 5291 N N . ASN A 1 350 ? 5.46393 7.84316 -45.21048 1.000 52.82571 375 ASN A N 1
ATOM 5292 C CA . ASN A 1 350 ? 6.56251 8.76083 -45.49274 1.000 54.94163 375 ASN A CA 1
ATOM 5293 C C . ASN A 1 350 ? 6.97346 8.71417 -46.95952 1.000 55.13990 375 ASN A C 1
ATOM 5294 O O . ASN A 1 350 ? 7.31055 9.74958 -47.54496 1.000 57.06434 375 ASN A O 1
ATOM 5305 N N . ALA A 1 351 ? 6.94457 7.53109 -47.57386 1.000 53.42149 376 ALA A N 1
ATOM 5306 C CA . ALA A 1 351 ? 7.28238 7.44313 -48.98938 1.000 53.84018 376 ALA A CA 1
ATOM 5307 C C . ALA A 1 351 ? 6.24162 8.15271 -49.84366 1.000 54.32478 376 ALA A C 1
ATOM 5308 O O . ALA A 1 351 ? 6.58811 8.85738 -50.79882 1.000 55.95812 376 ALA A O 1
ATOM 5315 N N . ALA A 1 352 ? 4.95968 7.98349 -49.50943 1.000 53.13074 377 ALA A N 1
ATOM 5316 C CA . ALA A 1 352 ? 3.89907 8.61368 -50.28837 1.000 53.70163 377 ALA A CA 1
ATOM 5317 C C . ALA A 1 352 ? 3.96306 10.13076 -50.17656 1.000 56.05744 377 ALA A C 1
ATOM 5318 O O . ALA A 1 352 ? 3.84860 10.84058 -51.18320 1.000 57.51863 377 ALA A O 1
ATOM 5325 N N . SER A 1 353 ? 4.16218 10.64515 -48.96445 1.000 56.70508 378 SER A N 1
ATOM 5326 C CA . SER A 1 353 ? 4.22838 12.08486 -48.75387 1.000 59.21460 378 SER A CA 1
ATOM 5327 C C . SER A 1 353 ? 5.53461 12.69489 -49.23756 1.000 61.15013 378 SER A C 1
ATOM 5328 O O . SER A 1 353 ? 5.70025 13.91700 -49.14412 1.000 63.54408 378 SER A O 1
ATOM 5336 N N . GLY A 1 354 ? 6.45604 11.89120 -49.75809 1.000 60.42671 379 GLY A N 1
ATOM 5337 C CA . GLY A 1 354 ? 7.76271 12.39144 -50.11345 1.000 62.37694 379 GLY A CA 1
ATOM 5338 C C . GLY A 1 354 ? 8.64400 12.74435 -48.93874 1.000 63.46283 379 GLY A C 1
ATOM 5339 O O . GLY A 1 354 ? 9.75476 13.24594 -49.14963 1.000 65.82555 379 GLY A O 1
ATOM 5343 N N . ARG A 1 355 ? 8.18435 12.50384 -47.70828 1.000 71.27861 380 ARG A N 1
ATOM 5344 C CA . ARG A 1 355 ? 8.98485 12.79472 -46.52645 1.000 73.04575 380 ARG A CA 1
ATOM 5345 C C . ARG A 1 355 ? 10.21680 11.90713 -46.44144 1.000 72.63790 380 ARG A C 1
ATOM 5346 O O . ARG A 1 355 ? 11.17725 12.26701 -45.75471 1.000 78.14176 380 ARG A O 1
ATOM 5367 N N . GLN A 1 356 ? 10.21238 10.76373 -47.12373 1.000 61.21596 381 GLN A N 1
ATOM 5368 C CA . GLN A 1 356 ? 11.36724 9.88067 -47.16621 1.000 60.94482 381 GLN A CA 1
ATOM 5369 C C . GLN A 1 356 ? 11.41831 9.19837 -48.52297 1.000 60.13341 381 GLN A C 1
ATOM 5370 O O . GLN A 1 356 ? 10.38679 8.97688 -49.16318 1.000 58.88119 381 GLN A O 1
ATOM 5384 N N . THR A 1 357 ? 12.63194 8.87010 -48.95329 1.000 61.11313 382 THR A N 1
ATOM 5385 C CA . THR A 1 357 ? 12.80044 7.94866 -50.06282 1.000 60.36673 382 THR A CA 1
ATOM 5386 C C . THR A 1 357 ? 12.23924 6.57818 -49.69519 1.000 57.75167 382 THR A C 1
ATOM 5387 O O . THR A 1 357 ? 12.11292 6.22163 -48.51938 1.000 56.77301 382 THR A O 1
ATOM 5398 N N . VAL A 1 358 ? 11.88201 5.80682 -50.72408 1.000 56.83259 383 VAL A N 1
ATOM 5399 C CA . VAL A 1 358 ? 11.48576 4.41951 -50.49659 1.000 54.69469 383 VAL A CA 1
ATOM 5400 C C . VAL A 1 358 ? 12.57121 3.69903 -49.70896 1.000 54.84386 383 VAL A C 1
ATOM 5401 O O . VAL A 1 358 ? 12.31900 3.11432 -48.64976 1.000 53.53875 383 VAL A O 1
ATOM 5414 N N . ASP A 1 359 ? 13.80452 3.74758 -50.21518 1.000 56.67782 384 ASP A N 1
ATOM 5415 C CA . ASP A 1 359 ? 14.89739 3.03487 -49.56419 1.000 57.14653 384 ASP A CA 1
ATOM 5416 C C . ASP A 1 359 ? 15.10019 3.52284 -48.13691 1.000 57.38235 384 ASP A C 1
ATOM 5417 O O . ASP A 1 359 ? 15.45472 2.73967 -47.24886 1.000 57.60661 384 ASP A O 1
ATOM 5426 N N . GLU A 1 360 ? 14.88782 4.81506 -47.89596 1.000 58.41740 385 GLU A N 1
ATOM 5427 C CA . GLU A 1 360 ? 14.95741 5.32878 -46.53328 1.000 58.86198 385 GLU A CA 1
ATOM 5428 C C . GLU A 1 360 ? 13.80841 4.78563 -45.69224 1.000 56.63498 385 GLU A C 1
ATOM 5429 O O . GLU A 1 360 ? 14.02324 4.19184 -44.62928 1.000 56.22230 385 GLU A O 1
ATOM 5441 N N . ALA A 1 361 ? 12.57428 4.97976 -46.16215 1.000 55.37606 386 ALA A N 1
ATOM 5442 C CA . ALA A 1 361 ? 11.40478 4.54848 -45.40267 1.000 53.49908 386 ALA A CA 1
ATOM 5443 C C . ALA A 1 361 ? 11.50804 3.08098 -45.00601 1.000 51.95887 386 ALA A C 1
ATOM 5444 O O . ALA A 1 361 ? 11.26260 2.71733 -43.85083 1.000 51.36709 386 ALA A O 1
ATOM 5451 N N . LEU A 1 362 ? 11.87458 2.21974 -45.95542 1.000 51.53742 387 LEU A N 1
ATOM 5452 C CA . LEU A 1 362 ? 11.89356 0.78931 -45.67428 1.000 50.21346 387 LEU A CA 1
ATOM 5453 C C . LEU A 1 362 ? 13.08980 0.38997 -44.81960 1.000 51.25860 387 LEU A C 1
ATOM 5454 O O . LEU A 1 362 ? 12.98173 -0.53145 -44.00266 1.000 50.37758 387 LEU A O 1
ATOM 5470 N N . LYS A 1 363 ? 14.23346 1.05256 -44.99310 1.000 53.31004 388 LYS A N 1
ATOM 5471 C CA . LYS A 1 363 ? 15.37145 0.77169 -44.12554 1.000 54.61841 388 LYS A CA 1
ATOM 5472 C C . LYS A 1 363 ? 15.02245 1.06349 -42.67323 1.000 54.53415 388 LYS A C 1
ATOM 5473 O O . LYS A 1 363 ? 15.40549 0.31075 -41.76953 1.000 54.58022 388 LYS A O 1
ATOM 5492 N N . ASP A 1 364 ? 14.29566 2.15570 -42.42808 1.000 54.66092 389 ASP A N 1
ATOM 5493 C CA . ASP A 1 364 ? 13.85012 2.44820 -41.07090 1.000 54.77664 389 ASP A CA 1
ATOM 5494 C C . ASP A 1 364 ? 12.88177 1.38360 -40.57787 1.000 52.65857 389 ASP A C 1
ATOM 5495 O O . ASP A 1 364 ? 12.91699 0.99353 -39.40568 1.000 52.82478 389 ASP A O 1
ATOM 5504 N N . ALA A 1 365 ? 12.01324 0.89656 -41.46443 1.000 50.86124 390 ALA A N 1
ATOM 5505 C CA . ALA A 1 365 ? 11.03439 -0.10680 -41.06678 1.000 48.97659 390 ALA A CA 1
ATOM 5506 C C . ALA A 1 365 ? 11.70281 -1.44566 -40.77440 1.000 48.70911 390 ALA A C 1
ATOM 5507 O O . ALA A 1 365 ? 11.36462 -2.10968 -39.78684 1.000 48.18735 390 ALA A O 1
ATOM 5514 N N . GLN A 1 366 ? 12.64105 -1.86574 -41.62951 1.000 60.67007 391 GLN A N 1
ATOM 5515 C CA . GLN A 1 366 ? 13.43871 -3.05519 -41.33908 1.000 59.95458 391 GLN A CA 1
ATOM 5516 C C . GLN A 1 366 ? 14.07481 -2.95092 -39.95859 1.000 59.59701 391 GLN A C 1
ATOM 5517 O O . GLN A 1 366 ? 14.06691 -3.91372 -39.18172 1.000 55.44744 391 GLN A O 1
ATOM 5531 N N . THR A 1 367 ? 14.60477 -1.77400 -39.62545 1.000 52.49337 392 THR A N 1
ATOM 5532 C CA . THR A 1 367 ? 15.29219 -1.60376 -38.35096 1.000 54.16175 392 THR A CA 1
ATOM 5533 C C . THR A 1 367 ? 14.31718 -1.70646 -37.18432 1.000 53.44065 392 THR A C 1
ATOM 5534 O O . THR A 1 367 ? 14.57308 -2.41802 -36.20519 1.000 53.89704 392 THR A O 1
ATOM 5545 N N . ASN A 1 368 ? 13.19368 -1.00298 -37.27143 1.000 52.53498 393 ASN A N 1
ATOM 5546 C CA . ASN A 1 368 ? 12.27067 -0.86956 -36.15434 1.000 52.34292 393 ASN A CA 1
ATOM 5547 C C . ASN A 1 368 ? 11.26192 -2.00732 -36.05800 1.000 50.31709 393 ASN A C 1
ATOM 5548 O O . ASN A 1 368 ? 10.47119 -2.03041 -35.10984 1.000 50.22685 393 ASN A O 1
ATOM 5559 N N . SER A 1 369 ? 11.26469 -2.94714 -36.99500 1.000 53.58871 394 SER A N 1
ATOM 5560 C CA . SER A 1 369 ? 10.33395 -4.06790 -36.93268 1.000 54.48563 394 SER A CA 1
ATOM 5561 C C . SER A 1 369 ? 10.48867 -4.84425 -35.63073 1.000 54.86765 394 SER A C 1
ATOM 5562 O O . SER A 1 369 ? 11.40292 -5.65766 -35.49178 1.000 59.60066 394 SER A O 1
ATOM 5570 N N . GLY B 2 3 ? 8.67650 1.03981 -22.06307 1.000 89.00306 3 GLY B N 1
ATOM 5571 C CA . GLY B 2 3 ? 7.27363 0.67446 -22.07427 1.000 84.87567 3 GLY B CA 1
ATOM 5572 C C . GLY B 2 3 ? 6.98834 -0.61720 -21.33595 1.000 75.96261 3 GLY B C 1
ATOM 5573 O O . GLY B 2 3 ? 7.13198 -0.68929 -20.11130 1.000 70.22707 3 GLY B O 1
ATOM 5577 N N . GLU B 2 4 ? 6.57442 -1.64203 -22.08238 1.000 109.30798 4 GLU B N 1
ATOM 5578 C CA . GLU B 2 4 ? 6.23922 -2.92416 -21.47807 1.000 107.72738 4 GLU B CA 1
ATOM 5579 C C . GLU B 2 4 ? 7.46255 -3.80528 -21.26703 1.000 101.41056 4 GLU B C 1
ATOM 5580 O O . GLU B 2 4 ? 7.41898 -4.71404 -20.42948 1.000 96.72853 4 GLU B O 1
ATOM 5592 N N . GLU B 2 5 ? 8.54490 -3.56697 -22.01160 1.000 101.90184 5 GLU B N 1
ATOM 5593 C CA . GLU B 2 5 ? 9.79472 -4.26635 -21.73513 1.000 92.73619 5 GLU B CA 1
ATOM 5594 C C . GLU B 2 5 ? 10.26915 -3.99770 -20.31328 1.000 87.14062 5 GLU B C 1
ATOM 5595 O O . GLU B 2 5 ? 10.91062 -4.85688 -19.69758 1.000 83.56075 5 GLU B O 1
ATOM 5607 N N . LEU B 2 6 ? 9.95609 -2.81852 -19.77515 1.000 70.03779 6 LEU B N 1
ATOM 5608 C CA . LEU B 2 6 ? 10.36494 -2.45026 -18.42674 1.000 70.07924 6 LEU B CA 1
ATOM 5609 C C . LEU B 2 6 ? 9.38648 -2.93562 -17.36719 1.000 67.97375 6 LEU B C 1
ATOM 5610 O O . LEU B 2 6 ? 9.78944 -3.15067 -16.21676 1.000 62.99945 6 LEU B O 1
ATOM 5626 N N . ILE B 2 7 ? 8.10872 -3.10166 -17.72200 1.000 69.69593 7 ILE B N 1
ATOM 5627 C CA . ILE B 2 7 ? 7.15554 -3.69613 -16.78872 1.000 66.85035 7 ILE B CA 1
ATOM 5628 C C . ILE B 2 7 ? 7.55975 -5.13068 -16.48237 1.000 58.59025 7 ILE B C 1
ATOM 5629 O O . ILE B 2 7 ? 7.54719 -5.56547 -15.32530 1.000 57.75241 7 ILE B O 1
ATOM 5645 N N . TYR B 2 8 ? 7.92513 -5.88856 -17.52072 1.000 59.55101 8 TYR B N 1
ATOM 5646 C CA . TYR B 2 8 ? 8.37768 -7.26009 -17.31040 1.000 57.24290 8 TYR B CA 1
ATOM 5647 C C . TYR B 2 8 ? 9.62321 -7.29035 -16.43430 1.000 57.32024 8 TYR B C 1
ATOM 5648 O O . TYR B 2 8 ? 9.78270 -8.18131 -15.59167 1.000 54.66288 8 TYR B O 1
ATOM 5666 N N . HIS B 2 9 ? 10.51396 -6.31504 -16.61011 1.000 60.70289 9 HIS B N 1
ATOM 5667 C CA . HIS B 2 9 ? 11.75017 -6.29814 -15.83741 1.000 60.94495 9 HIS B CA 1
ATOM 5668 C C . HIS B 2 9 ? 11.46791 -6.12374 -14.34893 1.000 58.41117 9 HIS B C 1
ATOM 5669 O O . HIS B 2 9 ? 11.96975 -6.88550 -13.51376 1.000 51.19144 9 HIS B O 1
ATOM 5683 N N . ASN B 2 10 ? 10.66634 -5.11885 -13.99652 1.000 53.21404 10 ASN B N 1
ATOM 5684 C CA . ASN B 2 10 ? 10.43988 -4.82693 -12.58592 1.000 50.91925 10 ASN B CA 1
ATOM 5685 C C . ASN B 2 10 ? 9.69136 -5.96174 -11.89756 1.000 46.78986 10 ASN B C 1
ATOM 5686 O O . ASN B 2 10 ? 9.95827 -6.26845 -10.73018 1.000 42.56228 10 ASN B O 1
ATOM 5697 N N . ILE B 2 11 ? 8.75192 -6.59737 -12.59892 1.000 35.12515 11 ILE B N 1
ATOM 5698 C CA . ILE B 2 11 ? 8.03051 -7.72666 -12.01394 1.000 33.12554 11 ILE B CA 1
ATOM 5699 C C . ILE B 2 11 ? 8.99580 -8.86317 -11.69507 1.000 31.18330 11 ILE B C 1
ATOM 5700 O O . ILE B 2 11 ? 9.05877 -9.35414 -10.56114 1.000 29.53756 11 ILE B O 1
ATOM 5716 N N . ILE B 2 12 ? 9.75601 -9.30308 -12.70184 1.000 31.74354 12 ILE B N 1
ATOM 5717 C CA . ILE B 2 12 ? 10.66823 -10.42851 -12.51692 1.000 31.62260 12 ILE B CA 1
ATOM 5718 C C . ILE B 2 12 ? 11.68272 -10.11705 -11.42420 1.000 29.33715 12 ILE B C 1
ATOM 5719 O O . ILE B 2 12 ? 11.99401 -10.97212 -10.58623 1.000 28.48335 12 ILE B O 1
ATOM 5735 N N . ASN B 2 13 ? 12.18904 -8.88110 -11.39580 1.000 34.51983 13 ASN B N 1
ATOM 5736 C CA . ASN B 2 13 ? 13.18784 -8.51201 -10.39709 1.000 36.78583 13 ASN B CA 1
ATOM 5737 C C . ASN B 2 13 ? 12.60916 -8.55378 -8.98952 1.000 33.50876 13 ASN B C 1
ATOM 5738 O O . ASN B 2 13 ? 13.28534 -8.98149 -8.04761 1.000 33.58957 13 ASN B O 1
ATOM 5749 N N . GLU B 2 14 ? 11.36443 -8.11112 -8.81998 1.000 35.10218 14 GLU B N 1
ATOM 5750 C CA . GLU B 2 14 ? 10.76714 -8.13106 -7.48968 1.000 30.22485 14 GLU B CA 1
ATOM 5751 C C . GLU B 2 14 ? 10.50843 -9.55767 -7.02646 1.000 30.73288 14 GLU B C 1
ATOM 5752 O O . GLU B 2 14 ? 10.71451 -9.88590 -5.85231 1.000 33.74471 14 GLU B O 1
ATOM 5764 N N . ILE B 2 15 ? 10.07252 -10.41974 -7.93655 1.000 26.48473 15 ILE B N 1
ATOM 5765 C CA . ILE B 2 15 ? 9.64048 -11.75946 -7.56621 1.000 27.87318 15 ILE B CA 1
ATOM 5766 C C . ILE B 2 15 ? 10.78660 -12.75911 -7.63078 1.000 24.54620 15 ILE B C 1
ATOM 5767 O O . ILE B 2 15 ? 10.89569 -13.63469 -6.76865 1.000 23.78190 15 ILE B O 1
ATOM 5783 N N . LEU B 2 16 ? 11.65858 -12.64520 -8.63396 1.000 25.04913 16 LEU B N 1
ATOM 5784 C CA . LEU B 2 16 ? 12.67723 -13.66017 -8.88853 1.000 24.70726 16 LEU B CA 1
ATOM 5785 C C . LEU B 2 16 ? 14.07201 -13.22048 -8.45637 1.000 24.76487 16 LEU B C 1
ATOM 5786 O O . LEU B 2 16 ? 14.70456 -13.87994 -7.62770 1.000 24.09577 16 LEU B O 1
ATOM 5802 N N . VAL B 2 17 ? 14.56709 -12.11843 -9.01845 1.000 25.92682 17 VAL B N 1
ATOM 5803 C CA . VAL B 2 17 ? 15.98397 -11.79618 -8.90218 1.000 26.55500 17 VAL B CA 1
ATOM 5804 C C . VAL B 2 17 ? 16.33408 -11.40472 -7.47287 1.000 26.11053 17 VAL B C 1
ATOM 5805 O O . VAL B 2 17 ? 17.33345 -11.86929 -6.91437 1.000 25.94639 17 VAL B O 1
ATOM 5818 N N . GLY B 2 18 ? 15.52901 -10.53083 -6.86709 1.000 26.29980 18 GLY B N 1
ATOM 5819 C CA . GLY B 2 18 ? 15.83120 -10.07649 -5.51968 1.000 26.47397 18 GLY B CA 1
ATOM 5820 C C . GLY B 2 18 ? 16.09190 -11.22287 -4.56625 1.000 25.36216 18 GLY B C 1
ATOM 5821 O O . GLY B 2 18 ? 17.05196 -11.20113 -3.79386 1.000 25.78958 18 GLY B O 1
ATOM 5825 N N . TYR B 2 19 ? 15.24971 -12.25475 -4.61538 1.000 24.28706 19 TYR B N 1
ATOM 5826 C CA . TYR B 2 19 ? 15.42430 -13.37150 -3.69361 1.000 23.67286 19 TYR B CA 1
ATOM 5827 C C . TYR B 2 19 ? 16.71282 -14.13100 -3.99004 1.000 23.67922 19 TYR B C 1
ATOM 5828 O O . TYR B 2 19 ? 17.44107 -14.52833 -3.06919 1.000 23.89858 19 TYR B O 1
ATOM 5846 N N . ILE B 2 20 ? 17.00259 -14.36521 -5.26764 1.000 23.79458 20 ILE B N 1
ATOM 5847 C CA . ILE B 2 20 ? 18.21518 -15.09728 -5.61294 1.000 24.20398 20 ILE B CA 1
ATOM 5848 C C . ILE B 2 20 ? 19.43808 -14.35783 -5.08390 1.000 25.10588 20 ILE B C 1
ATOM 5849 O O . ILE B 2 20 ? 20.34194 -14.95630 -4.48855 1.000 25.42202 20 ILE B O 1
ATOM 5865 N N . LYS B 2 21 ? 19.47470 -13.03916 -5.28418 1.000 25.88958 21 LYS B N 1
ATOM 5866 C CA . LYS B 2 21 ? 20.64503 -12.26494 -4.89159 1.000 28.29281 21 LYS B CA 1
ATOM 5867 C C . LYS B 2 21 ? 20.80519 -12.23324 -3.38019 1.000 30.14171 21 LYS B C 1
ATOM 5868 O O . LYS B 2 21 ? 21.93128 -12.15441 -2.87695 1.000 30.85780 21 LYS B O 1
ATOM 5887 N N . TYR B 2 22 ? 19.70380 -12.32301 -2.64029 1.000 34.83684 22 TYR B N 1
ATOM 5888 C CA . TYR B 2 22 ? 19.81738 -12.45433 -1.19538 1.000 31.66178 22 TYR B CA 1
ATOM 5889 C C . TYR B 2 22 ? 20.30387 -13.84698 -0.82293 1.000 26.89300 22 TYR B C 1
ATOM 5890 O O . TYR B 2 22 ? 21.24002 -13.99791 -0.02994 1.000 30.19946 22 TYR B O 1
ATOM 5908 N N . TYR B 2 23 ? 19.68407 -14.87835 -1.40041 1.000 25.55664 23 TYR B N 1
ATOM 5909 C CA . TYR B 2 23 ? 20.08926 -16.25104 -1.11423 1.000 26.16353 23 TYR B CA 1
ATOM 5910 C C . TYR B 2 23 ? 21.55194 -16.48429 -1.45853 1.000 29.56948 23 TYR B C 1
ATOM 5911 O O . TYR B 2 23 ? 22.23208 -17.26818 -0.78806 1.000 29.12162 23 TYR B O 1
ATOM 5929 N N . ILE B 2 24 ? 22.05457 -15.80423 -2.49026 1.000 36.55855 24 ILE B N 1
ATOM 5930 C CA . ILE B 2 24 ? 23.45405 -15.92525 -2.88705 1.000 36.69948 24 ILE B CA 1
ATOM 5931 C C . ILE B 2 24 ? 24.38866 -15.10588 -2.01964 1.000 42.32751 24 ILE B C 1
ATOM 5932 O O . ILE B 2 24 ? 25.60746 -15.30942 -2.07884 1.000 49.27097 24 ILE B O 1
ATOM 5948 N N . ASN B 2 25 ? 23.85425 -14.20067 -1.20612 1.000 33.10350 25 ASN B N 1
ATOM 5949 C CA . ASN B 2 25 ? 24.63320 -13.22621 -0.45525 1.000 37.41200 25 ASN B CA 1
ATOM 5950 C C . ASN B 2 25 ? 25.26194 -12.16770 -1.35055 1.000 34.49098 25 ASN B C 1
ATOM 5951 O O . ASN B 2 25 ? 26.23593 -11.53061 -0.95120 1.000 35.91668 25 ASN B O 1
ATOM 5962 N N . ASP B 2 26 ? 24.73547 -11.96663 -2.56302 1.000 31.76898 26 ASP B N 1
ATOM 5963 C CA . ASP B 2 26 ? 25.10694 -10.78686 -3.33841 1.000 33.38006 26 ASP B CA 1
ATOM 5964 C C . ASP B 2 26 ? 24.55938 -9.50756 -2.71235 1.000 34.25239 26 ASP B C 1
ATOM 5965 O O . ASP B 2 26 ? 25.11461 -8.42463 -2.92862 1.000 36.46089 26 ASP B O 1
ATOM 5974 N N . ILE B 2 27 ? 23.47164 -9.60476 -1.94730 1.000 33.03023 27 ILE B N 1
ATOM 5975 C CA . ILE B 2 27 ? 22.89249 -8.45980 -1.25754 1.000 34.11384 27 ILE B CA 1
ATOM 5976 C C . ILE B 2 27 ? 22.39869 -8.92062 0.10492 1.000 34.50894 27 ILE B C 1
ATOM 5977 O O . ILE B 2 27 ? 22.18307 -10.11063 0.34277 1.000 35.88851 27 ILE B O 1
ATOM 5993 N N . SER B 2 28 ? 22.21830 -7.95902 1.00246 1.000 35.51239 28 SER B N 1
ATOM 5994 C CA . SER B 2 28 ? 21.72749 -8.25078 2.33834 1.000 35.82110 28 SER B CA 1
ATOM 5995 C C . SER B 2 28 ? 20.20833 -8.16766 2.37099 1.000 34.72993 28 SER B C 1
ATOM 5996 O O . SER B 2 28 ? 19.57799 -7.54948 1.51058 1.000 34.35862 28 SER B O 1
ATOM 6004 N N . GLU B 2 29 ? 19.62428 -8.80151 3.39111 1.000 42.20762 29 GLU B N 1
ATOM 6005 C CA . GLU B 2 29 ? 18.18477 -8.70387 3.59823 1.000 44.66614 29 GLU B CA 1
ATOM 6006 C C . GLU B 2 29 ? 17.72639 -7.25212 3.60842 1.000 48.41786 29 GLU B C 1
ATOM 6007 O O . GLU B 2 29 ? 16.67797 -6.92026 3.04400 1.000 46.97832 29 GLU B O 1
ATOM 6019 N N . HIS B 2 30 ? 18.50282 -6.37062 4.24252 1.000 38.78552 30 HIS B N 1
ATOM 6020 C CA . HIS B 2 30 ? 18.09414 -4.97648 4.35481 1.000 41.27902 30 HIS B CA 1
ATOM 6021 C C . HIS B 2 30 ? 17.92118 -4.33188 2.98875 1.000 40.65983 30 HIS B C 1
ATOM 6022 O O . HIS B 2 30 ? 17.14382 -3.38215 2.84261 1.000 42.07540 30 HIS B O 1
ATOM 6036 N N . GLU B 2 31 ? 18.62837 -4.82665 1.98051 1.000 38.95836 31 GLU B N 1
ATOM 6037 C CA . GLU B 2 31 ? 18.51464 -4.27569 0.63880 1.000 38.74583 31 GLU B CA 1
ATOM 6038 C C . GLU B 2 31 ? 17.28465 -4.76676 -0.10910 1.000 36.47572 31 GLU B C 1
ATOM 6039 O O . GLU B 2 31 ? 17.04303 -4.30795 -1.22941 1.000 37.82131 31 GLU B O 1
ATOM 6051 N N . LEU B 2 32 ? 16.52070 -5.69454 0.45759 1.000 34.82569 32 LEU B N 1
ATOM 6052 C CA . LEU B 2 32 ? 15.30779 -6.16768 -0.18819 1.000 33.75620 32 LEU B CA 1
ATOM 6053 C C . LEU B 2 32 ? 14.16484 -5.19176 0.05708 1.000 34.70701 32 LEU B C 1
ATOM 6054 O O . LEU B 2 32 ? 14.04248 -4.61859 1.14221 1.000 36.71201 32 LEU B O 1
ATOM 6070 N N . SER B 2 33 ? 13.33718 -4.99389 -0.96590 1.000 34.21725 33 SER B N 1
ATOM 6071 C CA . SER B 2 33 ? 12.14977 -4.16982 -0.82410 1.000 35.80059 33 SER B CA 1
ATOM 6072 C C . SER B 2 33 ? 11.16428 -4.81022 0.15025 1.000 35.42080 33 SER B C 1
ATOM 6073 O O . SER B 2 33 ? 11.16569 -6.02750 0.33578 1.000 33.47502 33 SER B O 1
ATOM 6081 N N . PRO B 2 34 ? 10.28635 -4.01205 0.76101 1.000 37.64850 34 PRO B N 1
ATOM 6082 C CA . PRO B 2 34 ? 9.23461 -4.60681 1.61333 1.000 37.74375 34 PRO B CA 1
ATOM 6083 C C . PRO B 2 34 ? 8.47751 -5.73860 0.93522 1.000 35.35758 34 PRO B C 1
ATOM 6084 O O . PRO B 2 34 ? 8.17140 -6.75648 1.57024 1.000 34.60724 34 PRO B O 1
ATOM 6095 N N . TYR B 2 35 ? 8.17292 -5.58677 -0.35250 1.000 34.55421 35 TYR B N 1
ATOM 6096 C CA . TYR B 2 35 ? 7.58250 -6.68603 -1.10576 1.000 32.56128 35 TYR B CA 1
ATOM 6097 C C . TYR B 2 35 ? 8.46729 -7.92397 -1.04453 1.000 30.45980 35 TYR B C 1
ATOM 6098 O O . TYR B 2 35 ? 7.99641 -9.02638 -0.74000 1.000 29.59442 35 TYR B O 1
ATOM 6116 N N . GLN B 2 36 ? 9.75828 -7.75902 -1.34995 1.000 34.22542 36 GLN B N 1
ATOM 6117 C CA . GLN B 2 36 ? 10.67270 -8.89669 -1.38917 1.000 28.56983 36 GLN B CA 1
ATOM 6118 C C . GLN B 2 36 ? 10.84438 -9.52035 -0.01063 1.000 29.39872 36 GLN B C 1
ATOM 6119 O O . GLN B 2 36 ? 10.96116 -10.74540 0.10955 1.000 29.80078 36 GLN B O 1
ATOM 6133 N N . GLN B 2 37 ? 10.86260 -8.69489 1.04192 1.000 30.39366 37 GLN B N 1
ATOM 6134 C CA . GLN B 2 37 ? 10.97995 -9.22744 2.39604 1.000 31.22212 37 GLN B CA 1
ATOM 6135 C C . GLN B 2 37 ? 9.78180 -10.09275 2.76628 1.000 31.17701 37 GLN B C 1
ATOM 6136 O O . GLN B 2 37 ? 9.93545 -11.08836 3.47906 1.000 31.15427 37 GLN B O 1
ATOM 6150 N N . GLN B 2 38 ? 8.58600 -9.73828 2.29623 1.000 31.51685 38 GLN B N 1
ATOM 6151 C CA . GLN B 2 38 ? 7.40712 -10.53817 2.60873 1.000 31.87041 38 GLN B CA 1
ATOM 6152 C C . GLN B 2 38 ? 7.46748 -11.89585 1.91820 1.000 29.92818 38 GLN B C 1
ATOM 6153 O O . GLN B 2 38 ? 7.40480 -12.94293 2.57289 1.000 30.16466 38 GLN B O 1
ATOM 6167 N N . ILE B 2 39 ? 7.59015 -11.90020 0.58752 1.000 28.42692 39 ILE B N 1
ATOM 6168 C CA . ILE B 2 39 ? 7.57345 -13.16500 -0.13479 1.000 27.66571 39 ILE B CA 1
ATOM 6169 C C . ILE B 2 39 ? 8.77108 -14.02351 0.23779 1.000 26.86706 39 ILE B C 1
ATOM 6170 O O . ILE B 2 39 ? 8.73771 -15.24206 0.04494 1.000 26.83622 39 ILE B O 1
ATOM 6186 N N . LYS B 2 40 ? 9.84374 -13.41464 0.75430 1.000 30.73867 40 LYS B N 1
ATOM 6187 C CA . LYS B 2 40 ? 10.99845 -14.19854 1.18289 1.000 31.01498 40 LYS B CA 1
ATOM 6188 C C . LYS B 2 40 ? 10.61239 -15.23972 2.22284 1.000 33.89805 40 LYS B C 1
ATOM 6189 O O . LYS B 2 40 ? 11.20858 -16.32146 2.26641 1.000 34.08834 40 LYS B O 1
ATOM 6208 N N . LYS B 2 41 ? 9.62698 -14.93331 3.06900 1.000 28.68920 41 LYS B N 1
ATOM 6209 C CA . LYS B 2 41 ? 9.22748 -15.87165 4.11201 1.000 30.22396 41 LYS B CA 1
ATOM 6210 C C . LYS B 2 41 ? 8.67283 -17.15891 3.51359 1.000 29.75066 41 LYS B C 1
ATOM 6211 O O . LYS B 2 41 ? 9.09702 -18.25932 3.88208 1.000 30.22361 41 LYS B O 1
ATOM 6230 N N . ILE B 2 42 ? 7.70956 -17.04497 2.59655 1.000 29.21521 42 ILE B N 1
ATOM 6231 C CA . ILE B 2 42 ? 7.14646 -18.24703 1.99218 1.000 29.21759 42 ILE B CA 1
ATOM 6232 C C . ILE B 2 42 ? 8.20008 -18.95323 1.15031 1.000 27.76949 42 ILE B C 1
ATOM 6233 O O . ILE B 2 42 ? 8.22783 -20.18798 1.08293 1.000 28.33787 42 ILE B O 1
ATOM 6249 N N . LEU B 2 43 ? 9.08830 -18.19070 0.50879 1.000 28.20728 43 LEU B N 1
ATOM 6250 C CA . LEU B 2 43 ? 10.17344 -18.80030 -0.25178 1.000 26.61346 43 LEU B CA 1
ATOM 6251 C C . LEU B 2 43 ? 11.16010 -19.49873 0.67323 1.000 25.92986 43 LEU B C 1
ATOM 6252 O O . LEU B 2 43 ? 11.63520 -20.59624 0.36668 1.000 26.10486 43 LEU B O 1
ATOM 6268 N N . THR B 2 44 ? 11.46540 -18.88844 1.81933 1.000 28.89089 44 THR B N 1
ATOM 6269 C CA . THR B 2 44 ? 12.33853 -19.54232 2.78730 1.000 29.95538 44 THR B CA 1
ATOM 6270 C C . THR B 2 44 ? 11.73005 -20.84975 3.28551 1.000 34.52143 44 THR B C 1
ATOM 6271 O O . THR B 2 44 ? 12.43044 -21.86213 3.41532 1.000 32.11907 44 THR B O 1
ATOM 6282 N N . TYR B 2 45 ? 10.42836 -20.85222 3.57420 1.000 32.79387 45 TYR B N 1
ATOM 6283 C CA . TYR B 2 45 ? 9.80995 -22.07347 4.07354 1.000 35.35360 45 TYR B CA 1
ATOM 6284 C C . TYR B 2 45 ? 9.79400 -23.15256 3.00136 1.000 31.89063 45 TYR B C 1
ATOM 6285 O O . TYR B 2 45 ? 10.01461 -24.33226 3.29489 1.000 33.47057 45 TYR B O 1
ATOM 6303 N N . TYR B 2 46 ? 9.54007 -22.77250 1.75163 1.000 30.22493 46 TYR B N 1
ATOM 6304 C CA . TYR B 2 46 ? 9.63708 -23.74744 0.67336 1.000 30.18677 46 TYR B CA 1
ATOM 6305 C C . TYR B 2 46 ? 11.03100 -24.35928 0.62679 1.000 30.09902 46 TYR B C 1
ATOM 6306 O O . TYR B 2 46 ? 11.18060 -25.58068 0.48474 1.000 31.53507 46 TYR B O 1
ATOM 6324 N N . ASP B 2 47 ? 12.06284 -23.51666 0.74462 1.000 28.77620 47 ASP B N 1
ATOM 6325 C CA . ASP B 2 47 ? 13.44049 -23.99531 0.75601 1.000 28.90797 47 ASP B CA 1
ATOM 6326 C C . ASP B 2 47 ? 13.67230 -24.98562 1.89505 1.000 31.07998 47 ASP B C 1
ATOM 6327 O O . ASP B 2 47 ? 14.25270 -26.05654 1.69065 1.000 32.21673 47 ASP B O 1
ATOM 6336 N N . GLU B 2 48 ? 13.21274 -24.65398 3.10268 1.000 32.11011 48 GLU B N 1
ATOM 6337 C CA . GLU B 2 48 ? 13.30097 -25.60417 4.20888 1.000 34.74309 48 GLU B CA 1
ATOM 6338 C C . GLU B 2 48 ? 12.55012 -26.89626 3.89428 1.000 36.51543 48 GLU B C 1
ATOM 6339 O O . GLU B 2 48 ? 13.08839 -27.99598 4.06317 1.000 38.35872 48 GLU B O 1
ATOM 6351 N N . CYS B 2 49 ? 11.29093 -26.78478 3.45738 1.000 39.84518 49 CYS B N 1
ATOM 6352 C CA . CYS B 2 49 ? 10.51816 -27.98396 3.14136 1.000 45.21657 49 CYS B CA 1
ATOM 6353 C C . CYS B 2 49 ? 11.23458 -28.82584 2.09217 1.000 40.84465 49 CYS B C 1
ATOM 6354 O O . CYS B 2 49 ? 11.24484 -30.05957 2.17095 1.000 43.86087 49 CYS B O 1
ATOM 6362 N N . LEU B 2 50 ? 11.86483 -28.17464 1.11487 1.000 35.93771 50 LEU B N 1
ATOM 6363 C CA . LEU B 2 50 ? 12.55971 -28.91937 0.07093 1.000 36.21441 50 LEU B CA 1
ATOM 6364 C C . LEU B 2 50 ? 13.81971 -29.58526 0.60945 1.000 37.48961 50 LEU B C 1
ATOM 6365 O O . LEU B 2 50 ? 14.12195 -30.73083 0.25535 1.000 39.55605 50 LEU B O 1
ATOM 6381 N N . ASN B 2 51 ? 14.56529 -28.88614 1.46912 1.000 36.65464 51 ASN B N 1
ATOM 6382 C CA . ASN B 2 51 ? 15.79718 -29.45650 2.00331 1.000 38.05820 51 ASN B CA 1
ATOM 6383 C C . ASN B 2 51 ? 15.52722 -30.71694 2.80690 1.000 41.48180 51 ASN B C 1
ATOM 6384 O O . ASN B 2 51 ? 16.34662 -31.64266 2.79686 1.000 43.42304 51 ASN B O 1
ATOM 6395 N N . LYS B 2 52 ? 14.39074 -30.76993 3.50930 1.000 42.64825 52 LYS B N 1
ATOM 6396 C CA . LYS B 2 52 ? 14.04430 -31.95163 4.28628 1.000 46.42238 52 LYS B CA 1
ATOM 6397 C C . LYS B 2 52 ? 13.74202 -33.14304 3.39576 1.000 48.33160 52 LYS B C 1
ATOM 6398 O O . LYS B 2 52 ? 13.84685 -34.28415 3.85011 1.000 51.85621 52 LYS B O 1
ATOM 6417 N N . GLN B 2 53 ? 13.39865 -32.90976 2.13451 1.000 46.50063 53 GLN B N 1
ATOM 6418 C CA . GLN B 2 53 ? 13.13140 -34.01322 1.22441 1.000 48.66958 53 GLN B CA 1
ATOM 6419 C C . GLN B 2 53 ? 14.38852 -34.48576 0.50237 1.000 48.94733 53 GLN B C 1
ATOM 6420 O O . GLN B 2 53 ? 14.64188 -35.69227 0.42027 1.000 54.44531 53 GLN B O 1
ATOM 6434 N N . VAL B 2 54 ? 15.17143 -33.54709 -0.03742 1.000 48.66415 54 VAL B N 1
ATOM 6435 C CA . VAL B 2 54 ? 16.25303 -33.86568 -0.96025 1.000 51.77963 54 VAL B CA 1
ATOM 6436 C C . VAL B 2 54 ? 17.42203 -32.91700 -0.74546 1.000 51.58412 54 VAL B C 1
ATOM 6437 O O . VAL B 2 54 ? 17.25427 -31.77224 -0.31543 1.000 48.20463 54 VAL B O 1
ATOM 6450 N N . THR B 2 55 ? 18.61745 -33.41412 -1.04474 1.000 42.18698 55 THR B N 1
ATOM 6451 C CA . THR B 2 55 ? 19.83734 -32.61645 -1.07300 1.000 42.82335 55 THR B CA 1
ATOM 6452 C C . THR B 2 55 ? 20.32417 -32.61018 -2.51699 1.000 42.56228 55 THR B C 1
ATOM 6453 O O . THR B 2 55 ? 20.85225 -33.61666 -3.00073 1.000 43.14211 55 THR B O 1
ATOM 6464 N N . ILE B 2 56 ? 20.13602 -31.48687 -3.20580 1.000 39.24970 56 ILE B N 1
ATOM 6465 C CA . ILE B 2 56 ? 20.45412 -31.39667 -4.62887 1.000 36.07784 56 ILE B CA 1
ATOM 6466 C C . ILE B 2 56 ? 21.95952 -31.24010 -4.80824 1.000 36.53755 56 ILE B C 1
ATOM 6467 O O . ILE B 2 56 ? 22.58435 -30.36121 -4.20348 1.000 35.47261 56 ILE B O 1
ATOM 6483 N N . THR B 2 57 ? 22.54496 -32.08543 -5.64881 1.000 45.30428 57 THR B N 1
ATOM 6484 C CA . THR B 2 57 ? 23.97023 -32.03456 -5.95456 1.000 45.06747 57 THR B CA 1
ATOM 6485 C C . THR B 2 57 ? 24.10588 -31.54924 -7.39084 1.000 44.67715 57 THR B C 1
ATOM 6486 O O . THR B 2 57 ? 23.68056 -32.23558 -8.32463 1.000 48.90411 57 THR B O 1
ATOM 6497 N N . PHE B 2 58 ? 24.67892 -30.36574 -7.56413 1.000 40.87944 58 PHE B N 1
ATOM 6498 C CA . PHE B 2 58 ? 24.83048 -29.75171 -8.87309 1.000 42.89701 58 PHE B CA 1
ATOM 6499 C C . PHE B 2 58 ? 26.23188 -30.00328 -9.41819 1.000 44.82683 58 PHE B C 1
ATOM 6500 O O . PHE B 2 58 ? 27.20638 -30.06571 -8.66511 1.000 43.35885 58 PHE B O 1
ATOM 6517 N N . SER B 2 59 ? 26.32468 -30.13709 -10.74566 1.000 40.04626 59 SER B N 1
ATOM 6518 C CA . SER B 2 59 ? 27.61710 -30.25433 -11.42998 1.000 37.25557 59 SER B CA 1
ATOM 6519 C C . SER B 2 59 ? 27.47845 -29.54007 -12.77520 1.000 37.83287 59 SER B C 1
ATOM 6520 O O . SER B 2 59 ? 27.08396 -30.14303 -13.77507 1.000 45.40566 59 SER B O 1
ATOM 6528 N N . LEU B 2 60 ? 27.80654 -28.25433 -12.78242 1.000 41.35634 60 LEU B N 1
ATOM 6529 C CA . LEU B 2 60 ? 27.63582 -27.40519 -13.95193 1.000 42.79104 60 LEU B CA 1
ATOM 6530 C C . LEU B 2 60 ? 28.95093 -26.69111 -14.19323 1.000 40.68975 60 LEU B C 1
ATOM 6531 O O . LEU B 2 60 ? 29.44491 -25.98543 -13.30767 1.000 41.34963 60 LEU B O 1
ATOM 6547 N N . THR B 2 61 ? 29.51869 -26.87586 -15.37944 1.000 32.18423 61 THR B N 1
ATOM 6548 C CA . THR B 2 61 ? 30.78830 -26.25483 -15.70936 1.000 33.51612 61 THR B CA 1
ATOM 6549 C C . THR B 2 61 ? 30.71260 -25.32469 -16.90448 1.000 32.14443 61 THR B C 1
ATOM 6550 O O . THR B 2 61 ? 31.74806 -24.78526 -17.30629 1.000 34.31110 61 THR B O 1
ATOM 6561 N N . SER B 2 62 ? 29.53812 -25.12176 -17.49370 1.000 30.64984 62 SER B N 1
ATOM 6562 C CA . SER B 2 62 ? 29.46842 -24.29518 -18.68755 1.000 26.45610 62 SER B CA 1
ATOM 6563 C C . SER B 2 62 ? 28.11428 -23.61401 -18.79071 1.000 28.95549 62 SER B C 1
ATOM 6564 O O . SER B 2 62 ? 27.15051 -23.97700 -18.10982 1.000 27.29483 62 SER B O 1
ATOM 6572 N N . VAL B 2 63 ? 28.05923 -22.61461 -19.67173 1.000 28.40188 63 VAL B N 1
ATOM 6573 C CA . VAL B 2 63 ? 26.79672 -21.94748 -19.96460 1.000 25.33048 63 VAL B CA 1
ATOM 6574 C C . VAL B 2 63 ? 25.77469 -22.95375 -20.47137 1.000 29.67594 63 VAL B C 1
ATOM 6575 O O . VAL B 2 63 ? 24.61238 -22.95577 -20.04798 1.000 29.12028 63 VAL B O 1
ATOM 6588 N N . GLN B 2 64 ? 26.18981 -23.82173 -21.39277 1.000 29.92016 64 GLN B N 1
ATOM 6589 C CA . GLN B 2 64 ? 25.24167 -24.71731 -22.04345 1.000 31.05697 64 GLN B CA 1
ATOM 6590 C C . GLN B 2 64 ? 24.67641 -25.73414 -21.06283 1.000 29.96536 64 GLN B C 1
ATOM 6591 O O . GLN B 2 64 ? 23.47896 -26.04403 -21.09621 1.000 31.17705 64 GLN B O 1
ATOM 6605 N N . GLU B 2 65 ? 25.51919 -26.27222 -20.18792 1.000 25.76582 65 GLU B N 1
ATOM 6606 C CA . GLU B 2 65 ? 25.01623 -27.20622 -19.19216 1.000 27.23849 65 GLU B CA 1
ATOM 6607 C C . GLU B 2 65 ? 23.95277 -26.55140 -18.32645 1.000 27.47114 65 GLU B C 1
ATOM 6608 O O . GLU B 2 65 ? 22.94974 -27.18194 -17.97373 1.000 25.00911 65 GLU B O 1
ATOM 6620 N N . ILE B 2 66 ? 24.14216 -25.27889 -17.98595 1.000 27.30828 66 ILE B N 1
ATOM 6621 C CA . ILE B 2 66 ? 23.14449 -24.58736 -17.18219 1.000 26.46999 66 ILE B CA 1
ATOM 6622 C C . ILE B 2 66 ? 21.83171 -24.47776 -17.94875 1.000 26.97249 66 ILE B C 1
ATOM 6623 O O . ILE B 2 66 ? 20.76529 -24.84055 -17.44345 1.000 26.28412 66 ILE B O 1
ATOM 6639 N N . LYS B 2 67 ? 21.88979 -23.97395 -19.18029 1.000 34.02922 67 LYS B N 1
ATOM 6640 C CA . LYS B 2 67 ? 20.68075 -23.85342 -19.98442 1.000 35.19809 67 LYS B CA 1
ATOM 6641 C C . LYS B 2 67 ? 19.95329 -25.18736 -20.08976 1.000 38.21249 67 LYS B C 1
ATOM 6642 O O . LYS B 2 67 ? 18.76301 -25.29139 -19.77136 1.000 37.41176 67 LYS B O 1
ATOM 6661 N N . THR B 2 68 ? 20.66123 -26.22572 -20.53042 1.000 28.91218 68 THR B N 1
ATOM 6662 C CA . THR B 2 68 ? 20.01775 -27.51576 -20.74400 1.000 28.50382 68 THR B CA 1
ATOM 6663 C C . THR B 2 68 ? 19.40411 -28.04928 -19.45775 1.000 27.06180 68 THR B C 1
ATOM 6664 O O . THR B 2 68 ? 18.22186 -28.40546 -19.42401 1.000 27.21398 68 THR B O 1
ATOM 6675 N N . GLN B 2 69 ? 20.19496 -28.11974 -18.38730 1.000 38.69870 69 GLN B N 1
ATOM 6676 C CA . GLN B 2 69 ? 19.70125 -28.71569 -17.15178 1.000 37.55540 69 GLN B CA 1
ATOM 6677 C C . GLN B 2 69 ? 18.58780 -27.87716 -16.54469 1.000 40.95929 69 GLN B C 1
ATOM 6678 O O . GLN B 2 69 ? 17.52567 -28.40039 -16.18926 1.000 37.71187 69 GLN B O 1
ATOM 6692 N N . PHE B 2 70 ? 18.80889 -26.57202 -16.41032 1.000 25.49161 70 PHE B N 1
ATOM 6693 C CA . PHE B 2 70 ? 17.76793 -25.72315 -15.84793 1.000 26.10168 70 PHE B CA 1
ATOM 6694 C C . PHE B 2 70 ? 16.48316 -25.83146 -16.66101 1.000 29.57603 70 PHE B C 1
ATOM 6695 O O . PHE B 2 70 ? 15.39738 -26.02802 -16.10430 1.000 24.19179 70 PHE B O 1
ATOM 6712 N N . THR B 2 71 ? 16.59199 -25.72215 -17.98818 1.000 32.07152 71 THR B N 1
ATOM 6713 C CA . THR B 2 71 ? 15.40117 -25.75650 -18.83041 1.000 31.00717 71 THR B CA 1
ATOM 6714 C C . THR B 2 71 ? 14.67342 -27.08585 -18.69926 1.000 32.56437 71 THR B C 1
ATOM 6715 O O . THR B 2 71 ? 13.43758 -27.12944 -18.67951 1.000 32.28644 71 THR B O 1
ATOM 6726 N N . GLY B 2 72 ? 15.42099 -28.18348 -18.61457 1.000 30.99857 72 GLY B N 1
ATOM 6727 C CA . GLY B 2 72 ? 14.78174 -29.48021 -18.49036 1.000 30.34408 72 GLY B CA 1
ATOM 6728 C C . GLY B 2 72 ? 13.96563 -29.60277 -17.21905 1.000 32.47661 72 GLY B C 1
ATOM 6729 O O . GLY B 2 72 ? 12.84556 -30.12174 -17.23302 1.000 28.03253 72 GLY B O 1
ATOM 6733 N N . VAL B 2 73 ? 14.51130 -29.11825 -16.10386 1.000 28.59725 73 VAL B N 1
ATOM 6734 C CA . VAL B 2 73 ? 13.81803 -29.24925 -14.82877 1.000 26.72640 73 VAL B CA 1
ATOM 6735 C C . VAL B 2 73 ? 12.53609 -28.43474 -14.84218 1.000 27.47458 73 VAL B C 1
ATOM 6736 O O . VAL B 2 73 ? 11.44891 -28.95264 -14.56281 1.000 24.22773 73 VAL B O 1
ATOM 6749 N N . VAL B 2 74 ? 12.64407 -27.15069 -15.18886 1.000 29.66783 74 VAL B N 1
ATOM 6750 C CA . VAL B 2 74 ? 11.51852 -26.24366 -15.02610 1.000 27.27235 74 VAL B CA 1
ATOM 6751 C C . VAL B 2 74 ? 10.45550 -26.43740 -16.09539 1.000 31.67526 74 VAL B C 1
ATOM 6752 O O . VAL B 2 74 ? 9.29723 -26.08364 -15.85849 1.000 32.11073 74 VAL B O 1
ATOM 6765 N N . THR B 2 75 ? 10.80906 -26.97785 -17.26697 1.000 33.92973 75 THR B N 1
ATOM 6766 C CA . THR B 2 75 ? 9.79356 -27.27328 -18.27426 1.000 31.10942 75 THR B CA 1
ATOM 6767 C C . THR B 2 75 ? 8.89539 -28.41717 -17.82368 1.000 34.10336 75 THR B C 1
ATOM 6768 O O . THR B 2 75 ? 7.68237 -28.39637 -18.06508 1.000 34.27166 75 THR B O 1
ATOM 6779 N N . GLU B 2 76 ? 9.47664 -29.43168 -17.18214 1.000 33.81027 76 GLU B N 1
ATOM 6780 C CA . GLU B 2 76 ? 8.66704 -30.48259 -16.57937 1.000 38.13967 76 GLU B CA 1
ATOM 6781 C C . GLU B 2 76 ? 7.84395 -29.94296 -15.41732 1.000 37.56688 76 GLU B C 1
ATOM 6782 O O . GLU B 2 76 ? 6.70813 -30.37892 -15.20832 1.000 37.41592 76 GLU B O 1
ATOM 6794 N N . LEU B 2 77 ? 8.38810 -28.98231 -14.66785 1.000 31.84567 77 LEU B N 1
ATOM 6795 C CA . LEU B 2 77 ? 7.66255 -28.41966 -13.53368 1.000 30.34978 77 LEU B CA 1
ATOM 6796 C C . LEU B 2 77 ? 6.34818 -27.77916 -13.96727 1.000 30.81667 77 LEU B C 1
ATOM 6797 O O . LEU B 2 77 ? 5.35061 -27.83235 -13.23663 1.000 27.97228 77 LEU B O 1
ATOM 6813 N N . PHE B 2 78 ? 6.32744 -27.16172 -15.14595 1.000 25.39880 78 PHE B N 1
ATOM 6814 C CA . PHE B 2 78 ? 5.16649 -26.40948 -15.59389 1.000 25.64231 78 PHE B CA 1
ATOM 6815 C C . PHE B 2 78 ? 4.47055 -26.99851 -16.81603 1.000 28.66646 78 PHE B C 1
ATOM 6816 O O . PHE B 2 78 ? 3.44780 -26.45119 -17.24527 1.000 34.06614 78 PHE B O 1
ATOM 6833 N N . LYS B 2 79 ? 4.98348 -28.08255 -17.39957 1.000 33.90565 79 LYS B N 1
ATOM 6834 C CA . LYS B 2 79 ? 4.28396 -28.69298 -18.52559 1.000 36.81309 79 LYS B CA 1
ATOM 6835 C C . LYS B 2 79 ? 2.85820 -29.04782 -18.13312 1.000 34.20738 79 LYS B C 1
ATOM 6836 O O . LYS B 2 79 ? 1.90907 -28.79230 -18.88169 1.000 34.06126 79 LYS B O 1
ATOM 6855 N N . ASP B 2 80 ? 2.69871 -29.63562 -16.94704 1.000 56.31748 80 ASP B N 1
ATOM 6856 C CA . ASP B 2 80 ? 1.37890 -29.97341 -16.42831 1.000 53.72778 80 ASP B CA 1
ATOM 6857 C C . ASP B 2 80 ? 0.50312 -28.73182 -16.31983 1.000 52.32368 80 ASP B C 1
ATOM 6858 O O . ASP B 2 80 ? -0.55490 -28.64017 -16.95186 1.000 54.32087 80 ASP B O 1
ATOM 6867 N N . LEU B 2 81 ? 0.93756 -27.75626 -15.53247 1.000 41.66522 81 LEU B N 1
ATOM 6868 C CA . LEU B 2 81 ? 0.14358 -26.55933 -15.28657 1.000 38.99318 81 LEU B CA 1
ATOM 6869 C C . LEU B 2 81 ? 1.03088 -25.52935 -14.60249 1.000 35.87372 81 LEU B C 1
ATOM 6870 O O . LEU B 2 81 ? 2.21486 -25.76851 -14.34824 1.000 33.76180 81 LEU B O 1
ATOM 6886 N N . ILE B 2 82 ? 0.44086 -24.37757 -14.29744 1.000 29.10019 82 ILE B N 1
ATOM 6887 C CA . ILE B 2 82 ? 1.11511 -23.31043 -13.57081 1.000 23.48562 82 ILE B CA 1
ATOM 6888 C C . ILE B 2 82 ? 0.27536 -22.93086 -12.35749 1.000 23.50062 82 ILE B C 1
ATOM 6889 O O . ILE B 2 82 ? -0.94781 -22.79433 -12.45974 1.000 30.27932 82 ILE B O 1
ATOM 6905 N N . ASN B 2 83 ? 0.93207 -22.74106 -11.21413 1.000 27.40790 83 ASN B N 1
ATOM 6906 C CA . ASN B 2 83 ? 0.27650 -22.14515 -10.05510 1.000 25.55176 83 ASN B CA 1
ATOM 6907 C C . ASN B 2 83 ? 1.34556 -21.49193 -9.18899 1.000 26.31842 83 ASN B C 1
ATOM 6908 O O . ASN B 2 83 ? 2.53945 -21.74807 -9.35484 1.000 25.80701 83 ASN B O 1
ATOM 6919 N N . TRP B 2 84 ? 0.90461 -20.62872 -8.27023 1.000 18.01220 84 TRP B N 1
ATOM 6920 C CA . TRP B 2 84 ? 1.85271 -19.82489 -7.50190 1.000 18.69000 84 TRP B CA 1
ATOM 6921 C C . TRP B 2 84 ? 2.79253 -20.69985 -6.67723 1.000 19.49220 84 TRP B C 1
ATOM 6922 O O . TRP B 2 84 ? 3.98207 -20.38504 -6.52740 1.000 16.54573 84 TRP B O 1
ATOM 6943 N N . GLY B 2 85 ? 2.27500 -21.78904 -6.11276 1.000 25.54672 85 GLY B N 1
ATOM 6944 C CA . GLY B 2 85 ? 3.13042 -22.67358 -5.34312 1.000 26.90989 85 GLY B CA 1
ATOM 6945 C C . GLY B 2 85 ? 4.29912 -23.17959 -6.16181 1.000 24.95515 85 GLY B C 1
ATOM 6946 O O . GLY B 2 85 ? 5.43066 -23.25348 -5.67802 1.000 22.48940 85 GLY B O 1
ATOM 6950 N N . ARG B 2 86 ? 4.04101 -23.52729 -7.41680 1.000 20.77436 86 ARG B N 1
ATOM 6951 C CA . ARG B 2 86 ? 5.10339 -24.02028 -8.27369 1.000 24.31750 86 ARG B CA 1
ATOM 6952 C C . ARG B 2 86 ? 6.07343 -22.91106 -8.64434 1.000 26.14943 86 ARG B C 1
ATOM 6953 O O . ARG B 2 86 ? 7.27614 -23.16135 -8.77702 1.000 25.17176 86 ARG B O 1
ATOM 6974 N N . ILE B 2 87 ? 5.57988 -21.68489 -8.81003 1.000 20.70294 87 ILE B N 1
ATOM 6975 C CA . ILE B 2 87 ? 6.48631 -20.56060 -9.01178 1.000 19.86405 87 ILE B CA 1
ATOM 6976 C C . ILE B 2 87 ? 7.42319 -20.41104 -7.81802 1.000 20.33986 87 ILE B C 1
ATOM 6977 O O . ILE B 2 87 ? 8.60692 -20.09251 -7.97750 1.000 19.86697 87 ILE B O 1
ATOM 6993 N N . CYS B 2 88 ? 6.91542 -20.63261 -6.60431 1.000 20.10931 88 CYS B N 1
ATOM 6994 C CA . CYS B 2 88 ? 7.80642 -20.67684 -5.44862 1.000 21.13428 88 CYS B CA 1
ATOM 6995 C C . CYS B 2 88 ? 8.94369 -21.66456 -5.68322 1.000 19.93457 88 CYS B C 1
ATOM 6996 O O . CYS B 2 88 ? 10.11294 -21.35037 -5.43861 1.000 17.57070 88 CYS B O 1
ATOM 7004 N N . GLY B 2 89 ? 8.60751 -22.87674 -6.14202 1.000 21.19434 89 GLY B N 1
ATOM 7005 C CA . GLY B 2 89 ? 9.63072 -23.86780 -6.44370 1.000 23.71212 89 GLY B CA 1
ATOM 7006 C C . GLY B 2 89 ? 10.56817 -23.42889 -7.55287 1.000 19.85098 89 GLY B C 1
ATOM 7007 O O . GLY B 2 89 ? 11.78111 -23.61544 -7.46040 1.000 22.88701 89 GLY B O 1
ATOM 7011 N N . PHE B 2 90 ? 10.02104 -22.83390 -8.61157 1.000 17.32289 90 PHE B N 1
ATOM 7012 C CA . PHE B 2 90 ? 10.86485 -22.25669 -9.65242 1.000 21.33303 90 PHE B CA 1
ATOM 7013 C C . PHE B 2 90 ? 11.87943 -21.28743 -9.06089 1.000 20.72017 90 PHE B C 1
ATOM 7014 O O . PHE B 2 90 ? 13.08140 -21.38275 -9.33104 1.000 20.77422 90 PHE B O 1
ATOM 7031 N N . ILE B 2 91 ? 11.40180 -20.34107 -8.25152 1.000 20.76078 91 ILE B N 1
ATOM 7032 C CA . ILE B 2 91 ? 12.27488 -19.33716 -7.65069 1.000 18.73797 91 ILE B CA 1
ATOM 7033 C C . ILE B 2 91 ? 13.35100 -19.99871 -6.80135 1.000 20.68463 91 ILE B C 1
ATOM 7034 O O . ILE B 2 91 ? 14.54205 -19.68433 -6.91814 1.000 21.03862 91 ILE B O 1
ATOM 7050 N N . VAL B 2 92 ? 12.94540 -20.90841 -5.91456 1.000 24.03490 92 VAL B N 1
ATOM 7051 C CA . VAL B 2 92 ? 13.90219 -21.54201 -5.01298 1.000 23.48643 92 VAL B CA 1
ATOM 7052 C C . VAL B 2 92 ? 14.89502 -22.39505 -5.79497 1.000 21.70370 92 VAL B C 1
ATOM 7053 O O . VAL B 2 92 ? 16.10020 -22.37413 -5.52147 1.000 21.39683 92 VAL B O 1
ATOM 7066 N N . PHE B 2 93 ? 14.41065 -23.16437 -6.77019 1.000 17.98628 93 PHE B N 1
ATOM 7067 C CA . PHE B 2 93 ? 15.31623 -23.94819 -7.60278 1.000 21.20613 93 PHE B CA 1
ATOM 7068 C C . PHE B 2 93 ? 16.35746 -23.05842 -8.26577 1.000 22.78638 93 PHE B C 1
ATOM 7069 O O . PHE B 2 93 ? 17.55150 -23.38120 -8.27170 1.000 20.49253 93 PHE B O 1
ATOM 7086 N N . SER B 2 94 ? 15.91802 -21.93479 -8.84298 1.000 26.97563 94 SER B N 1
ATOM 7087 C CA . SER B 2 94 ? 16.85611 -21.01518 -9.47944 1.000 27.10445 94 SER B CA 1
ATOM 7088 C C . SER B 2 94 ? 17.89532 -20.52640 -8.48212 1.000 29.10897 94 SER B C 1
ATOM 7089 O O . SER B 2 94 ? 19.07339 -20.37455 -8.82491 1.000 25.79135 94 SER B O 1
ATOM 7097 N N . ALA B 2 95 ? 17.47770 -20.29494 -7.23358 1.000 16.04141 95 ALA B N 1
ATOM 7098 C CA . ALA B 2 95 ? 18.38713 -19.76598 -6.22551 1.000 14.47480 95 ALA B CA 1
ATOM 7099 C C . ALA B 2 95 ? 19.42080 -20.79789 -5.80570 1.000 17.51769 95 ALA B C 1
ATOM 7100 O O . ALA B 2 95 ? 20.56498 -20.44060 -5.50391 1.000 16.06091 95 ALA B O 1
ATOM 7107 N N . LYS B 2 96 ? 19.03736 -22.07446 -5.75480 1.000 17.08433 96 LYS B N 1
ATOM 7108 C CA . LYS B 2 96 ? 19.98702 -23.10761 -5.35359 1.000 18.52972 96 LYS B CA 1
ATOM 7109 C C . LYS B 2 96 ? 21.04821 -23.32831 -6.42580 1.000 17.53543 96 LYS B C 1
ATOM 7110 O O . LYS B 2 96 ? 22.23691 -23.45430 -6.11157 1.000 20.82742 96 LYS B O 1
ATOM 7129 N N . MET B 2 97 ? 20.64507 -23.38388 -7.69639 1.000 24.32230 97 MET B N 1
ATOM 7130 C CA . MET B 2 97 ? 21.63074 -23.52922 -8.76220 1.000 23.25060 97 MET B CA 1
ATOM 7131 C C . MET B 2 97 ? 22.55907 -22.32506 -8.79935 1.000 27.25867 97 MET B C 1
ATOM 7132 O O . MET B 2 97 ? 23.75511 -22.45346 -9.08508 1.000 25.54056 97 MET B O 1
ATOM 7146 N N . ALA B 2 98 ? 22.02742 -21.14185 -8.50312 1.000 23.16284 98 ALA B N 1
ATOM 7147 C CA . ALA B 2 98 ? 22.86553 -19.95371 -8.55197 1.000 23.23922 98 ALA B CA 1
ATOM 7148 C C . ALA B 2 98 ? 23.85647 -19.91649 -7.39724 1.000 22.65062 98 ALA B C 1
ATOM 7149 O O . ALA B 2 98 ? 24.97119 -19.40740 -7.55646 1.000 21.33853 98 ALA B O 1
ATOM 7156 N N . LYS B 2 99 ? 23.46472 -20.41473 -6.22300 1.000 25.85893 99 LYS B N 1
ATOM 7157 C CA . LYS B 2 99 ? 24.39300 -20.43019 -5.09922 1.000 27.23792 99 LYS B CA 1
ATOM 7158 C C . LYS B 2 99 ? 25.47254 -21.48475 -5.29464 1.000 27.45369 99 LYS B C 1
ATOM 7159 O O . LYS B 2 99 ? 26.61066 -21.30289 -4.84617 1.000 25.72817 99 LYS B O 1
ATOM 7178 N N . TYR B 2 100 ? 25.13492 -22.59783 -5.94402 1.000 26.37849 100 TYR B N 1
ATOM 7179 C CA . TYR B 2 100 ? 26.16541 -23.56355 -6.30063 1.000 27.34819 100 TYR B CA 1
ATOM 7180 C C . TYR B 2 100 ? 27.23366 -22.91213 -7.16187 1.000 25.07705 100 TYR B C 1
ATOM 7181 O O . TYR B 2 100 ? 28.43324 -23.13599 -6.95975 1.000 28.26022 100 TYR B O 1
ATOM 7199 N N . CYS B 2 101 ? 26.81373 -22.10029 -8.12965 1.000 19.82743 101 CYS B N 1
ATOM 7200 C CA . CYS B 2 101 ? 27.76499 -21.47897 -9.03800 1.000 23.37779 101 CYS B CA 1
ATOM 7201 C C . CYS B 2 101 ? 28.65129 -20.48717 -8.30385 1.000 24.90719 101 CYS B C 1
ATOM 7202 O O . CYS B 2 101 ? 29.88233 -20.55141 -8.40381 1.000 27.55698 101 CYS B O 1
ATOM 7210 N N . LYS B 2 102 ? 28.04984 -19.56412 -7.55175 1.000 30.49774 102 LYS B N 1
ATOM 7211 C CA . LYS B 2 102 ? 28.86560 -18.59139 -6.83422 1.000 33.70863 102 LYS B CA 1
ATOM 7212 C C . LYS B 2 102 ? 29.78024 -19.27970 -5.83282 1.000 31.98211 102 LYS B C 1
ATOM 7213 O O . LYS B 2 102 ? 30.93242 -18.87321 -5.65726 1.000 35.79301 102 LYS B O 1
ATOM 7232 N N . ASP B 2 103 ? 29.28527 -20.31753 -5.15861 1.000 34.69443 103 ASP B N 1
ATOM 7233 C CA . ASP B 2 103 ? 30.11476 -21.01652 -4.18331 1.000 33.48948 103 ASP B CA 1
ATOM 7234 C C . ASP B 2 103 ? 31.20587 -21.83962 -4.85858 1.000 37.14639 103 ASP B C 1
ATOM 7235 O O . ASP B 2 103 ? 32.29655 -22.00191 -4.29940 1.000 36.78959 103 ASP B O 1
ATOM 7244 N N . ALA B 2 104 ? 30.93164 -22.36822 -6.05066 1.000 23.01134 104 ALA B N 1
ATOM 7245 C CA . ALA B 2 104 ? 31.95804 -23.03532 -6.83585 1.000 23.56226 104 ALA B CA 1
ATOM 7246 C C . ALA B 2 104 ? 32.95320 -22.05712 -7.44081 1.000 25.13343 104 ALA B C 1
ATOM 7247 O O . ALA B 2 104 ? 34.01942 -22.48616 -7.89885 1.000 25.34173 104 ALA B O 1
ATOM 7254 N N . ASN B 2 105 ? 32.63028 -20.76338 -7.44708 1.000 30.45605 105 ASN B N 1
ATOM 7255 C CA . ASN B 2 105 ? 33.49001 -19.73506 -8.02284 1.000 33.09051 105 ASN B CA 1
ATOM 7256 C C . ASN B 2 105 ? 33.72038 -19.97274 -9.51043 1.000 35.00321 105 ASN B C 1
ATOM 7257 O O . ASN B 2 105 ? 34.80187 -19.68671 -10.03031 1.000 33.84750 105 ASN B O 1
ATOM 7268 N N . ASN B 2 106 ? 32.70713 -20.49728 -10.20460 1.000 25.64384 106 ASN B N 1
ATOM 7269 C CA . ASN B 2 106 ? 32.78770 -20.73800 -11.64070 1.000 23.79600 106 ASN B CA 1
ATOM 7270 C C . ASN B 2 106 ? 32.34151 -19.54094 -12.47157 1.000 24.19663 106 ASN B C 1
ATOM 7271 O O . ASN B 2 106 ? 32.38421 -19.60988 -13.70525 1.000 26.08146 106 ASN B O 1
ATOM 7282 N N . HIS B 2 107 ? 31.90133 -18.45766 -11.83295 1.000 29.98895 107 HIS B N 1
ATOM 7283 C CA . HIS B 2 107 ? 31.50964 -17.21345 -12.49070 1.000 32.32013 107 HIS B CA 1
ATOM 7284 C C . HIS B 2 107 ? 30.23374 -17.34986 -13.31358 1.000 27.48368 107 HIS B C 1
ATOM 7285 O O . HIS B 2 107 ? 29.91912 -16.46003 -14.11619 1.000 28.70607 107 HIS B O 1
ATOM 7299 N N . LEU B 2 108 ? 29.48040 -18.42696 -13.13564 1.000 23.77133 108 LEU B N 1
ATOM 7300 C CA . LEU B 2 108 ? 28.29484 -18.67839 -13.94012 1.000 27.36397 108 LEU B CA 1
ATOM 7301 C C . LEU B 2 108 ? 26.98570 -18.26629 -13.27090 1.000 24.99732 108 LEU B C 1
ATOM 7302 O O . LEU B 2 108 ? 25.91928 -18.48443 -13.85841 1.000 24.94043 108 LEU B O 1
ATOM 7318 N N . GLU B 2 109 ? 27.02351 -17.68329 -12.06770 1.000 25.28590 109 GLU B N 1
ATOM 7319 C CA . GLU B 2 109 ? 25.77247 -17.39148 -11.36846 1.000 25.97080 109 GLU B CA 1
ATOM 7320 C C . GLU B 2 109 ? 24.90521 -16.41397 -12.16014 1.000 25.86966 109 GLU B C 1
ATOM 7321 O O . GLU B 2 109 ? 23.67684 -16.54668 -12.18751 1.000 26.89632 109 GLU B O 1
ATOM 7333 N N . SER B 2 110 ? 25.52094 -15.43209 -12.82100 1.000 23.93201 110 SER B N 1
ATOM 7334 C CA . SER B 2 110 ? 24.74071 -14.50828 -13.63249 1.000 21.26637 110 SER B CA 1
ATOM 7335 C C . SER B 2 110 ? 24.08551 -15.21364 -14.80622 1.000 23.89014 110 SER B C 1
ATOM 7336 O O . SER B 2 110 ? 23.09598 -14.71096 -15.34628 1.000 26.56157 110 SER B O 1
ATOM 7344 N N . THR B 2 111 ? 24.61440 -16.36713 -15.21160 1.000 21.14258 111 THR B N 1
ATOM 7345 C CA . THR B 2 111 ? 23.98902 -17.13342 -16.28068 1.000 24.16795 111 THR B CA 1
ATOM 7346 C C . THR B 2 111 ? 22.76492 -17.88245 -15.77850 1.000 21.18682 111 THR B C 1
ATOM 7347 O O . THR B 2 111 ? 21.79248 -18.04078 -16.52412 1.000 20.78694 111 THR B O 1
ATOM 7358 N N . VAL B 2 112 ? 22.79507 -18.35422 -14.53056 1.000 23.94342 112 VAL B N 1
ATOM 7359 C CA . VAL B 2 112 ? 21.60900 -18.97127 -13.94745 1.000 23.08851 112 VAL B CA 1
ATOM 7360 C C . VAL B 2 112 ? 20.49887 -17.93861 -13.79588 1.000 18.76705 112 VAL B C 1
ATOM 7361 O O . VAL B 2 112 ? 19.37378 -18.14288 -14.25807 1.000 19.52393 112 VAL B O 1
ATOM 7374 N N . ILE B 2 113 ? 20.80093 -16.81328 -13.14752 1.000 26.10723 113 ILE B N 1
ATOM 7375 C CA . ILE B 2 113 ? 19.80203 -15.76028 -12.98302 1.000 22.08839 113 ILE B CA 1
ATOM 7376 C C . ILE B 2 113 ? 19.20240 -15.39349 -14.33261 1.000 27.41614 113 ILE B C 1
ATOM 7377 O O . ILE B 2 113 ? 17.98080 -15.43342 -14.52719 1.000 25.13459 113 ILE B O 1
ATOM 7393 N N . THR B 2 114 ? 20.05979 -15.04025 -15.29026 1.000 19.28987 114 THR B N 1
ATOM 7394 C CA . THR B 2 114 ? 19.57807 -14.66957 -16.61430 1.000 19.56808 114 THR B CA 1
ATOM 7395 C C . THR B 2 114 ? 18.74312 -15.78052 -17.23104 1.000 20.05434 114 THR B C 1
ATOM 7396 O O . THR B 2 114 ? 17.70911 -15.51613 -17.85379 1.000 22.07667 114 THR B O 1
ATOM 7407 N N . THR B 2 115 ? 19.17756 -17.03040 -17.07871 1.000 21.35340 115 THR B N 1
ATOM 7408 C CA . THR B 2 115 ? 18.42532 -18.13677 -17.65673 1.000 25.28893 115 THR B CA 1
ATOM 7409 C C . THR B 2 115 ? 17.03483 -18.23252 -17.03810 1.000 24.23330 115 THR B C 1
ATOM 7410 O O . THR B 2 115 ? 16.04571 -18.47356 -17.74238 1.000 23.19698 115 THR B O 1
ATOM 7421 N N . ALA B 2 116 ? 16.94142 -18.05614 -15.71700 1.000 20.27696 116 ALA B N 1
ATOM 7422 C CA . ALA B 2 116 ? 15.64311 -18.09165 -15.05228 1.000 19.68388 116 ALA B CA 1
ATOM 7423 C C . ALA B 2 116 ? 14.82204 -16.84877 -15.38658 1.000 23.08597 116 ALA B C 1
ATOM 7424 O O . ALA B 2 116 ? 13.60149 -16.93275 -15.57392 1.000 19.60670 116 ALA B O 1
ATOM 7431 N N . TYR B 2 117 ? 15.47786 -15.68813 -15.46535 1.000 22.80668 117 TYR B N 1
ATOM 7432 C CA . TYR B 2 117 ? 14.80663 -14.47100 -15.90614 1.000 22.82767 117 TYR B CA 1
ATOM 7433 C C . TYR B 2 117 ? 14.12261 -14.69252 -17.24866 1.000 23.85266 117 TYR B C 1
ATOM 7434 O O . TYR B 2 117 ? 12.93857 -14.38435 -17.41764 1.000 22.43838 117 TYR B O 1
ATOM 7452 N N . ASN B 2 118 ? 14.85058 -15.26088 -18.21036 1.000 18.67741 118 ASN B N 1
ATOM 7453 C CA . ASN B 2 118 ? 14.29234 -15.41374 -19.54851 1.000 22.61145 118 ASN B CA 1
ATOM 7454 C C . ASN B 2 118 ? 13.14107 -16.40774 -19.55577 1.000 20.50671 118 ASN B C 1
ATOM 7455 O O . ASN B 2 118 ? 12.13166 -16.18794 -20.23320 1.000 22.59474 118 ASN B O 1
ATOM 7466 N N . PHE B 2 119 ? 13.26986 -17.51304 -18.82501 1.000 23.06034 119 PHE B N 1
ATOM 7467 C CA . PHE B 2 119 ? 12.19375 -18.49416 -18.83797 1.000 21.70484 119 PHE B CA 1
ATOM 7468 C C . PHE B 2 119 ? 10.93659 -17.93338 -18.18835 1.000 24.58336 119 PHE B C 1
ATOM 7469 O O . PHE B 2 119 ? 9.82612 -18.12318 -18.70074 1.000 24.58681 119 PHE B O 1
ATOM 7486 N N . MET B 2 120 ? 11.08756 -17.24423 -17.05619 1.000 23.67152 120 MET B N 1
ATOM 7487 C CA . MET B 2 120 ? 9.92415 -16.63676 -16.42641 1.000 21.54456 120 MET B CA 1
ATOM 7488 C C . MET B 2 120 ? 9.29482 -15.61063 -17.35450 1.000 25.34707 120 MET B C 1
ATOM 7489 O O . MET B 2 120 ? 8.06509 -15.52936 -17.46334 1.000 23.70270 120 MET B O 1
ATOM 7503 N N . LYS B 2 121 ? 10.12200 -14.84556 -18.06686 1.000 27.99306 121 LYS B N 1
ATOM 7504 C CA . LYS B 2 121 ? 9.58762 -13.77179 -18.89410 1.000 30.76921 121 LYS B CA 1
ATOM 7505 C C . LYS B 2 121 ? 8.64804 -14.31696 -19.95720 1.000 30.78314 121 LYS B C 1
ATOM 7506 O O . LYS B 2 121 ? 7.56467 -13.76740 -20.18733 1.000 34.62189 121 LYS B O 1
ATOM 7525 N N . HIS B 2 122 ? 9.05136 -15.39095 -20.62817 1.000 30.01881 122 HIS B N 1
ATOM 7526 C CA . HIS B 2 122 ? 8.30924 -15.87570 -21.78134 1.000 33.03872 122 HIS B CA 1
ATOM 7527 C C . HIS B 2 122 ? 7.33882 -16.99359 -21.44706 1.000 36.15978 122 HIS B C 1
ATOM 7528 O O . HIS B 2 122 ? 6.30395 -17.11268 -22.10874 1.000 41.26863 122 HIS B O 1
ATOM 7542 N N . ASN B 2 123 ? 7.63647 -17.81426 -20.44186 1.000 27.03793 123 ASN B N 1
ATOM 7543 C CA . ASN B 2 123 ? 6.84567 -19.00419 -20.17438 1.000 24.84517 123 ASN B CA 1
ATOM 7544 C C . ASN B 2 123 ? 5.94305 -18.88685 -18.95429 1.000 26.41202 123 ASN B C 1
ATOM 7545 O O . ASN B 2 123 ? 5.03707 -19.71396 -18.79288 1.000 24.66129 123 ASN B O 1
ATOM 7556 N N . LEU B 2 124 ? 6.14462 -17.88507 -18.10645 1.000 29.07974 124 LEU B N 1
ATOM 7557 C CA . LEU B 2 124 ? 5.35152 -17.78518 -16.89070 1.000 27.83268 124 LEU B CA 1
ATOM 7558 C C . LEU B 2 124 ? 4.66044 -16.43743 -16.75502 1.000 24.96475 124 LEU B C 1
ATOM 7559 O O . LEU B 2 124 ? 3.56084 -16.34936 -16.20121 1.000 27.72728 124 LEU B O 1
ATOM 7575 N N . LEU B 2 125 ? 5.29472 -15.37657 -17.23241 1.000 23.18208 125 LEU B N 1
ATOM 7576 C CA . LEU B 2 125 ? 4.75478 -14.04675 -16.98105 1.000 23.71242 125 LEU B CA 1
ATOM 7577 C C . LEU B 2 125 ? 3.35000 -13.86480 -17.54183 1.000 26.33456 125 LEU B C 1
ATOM 7578 O O . LEU B 2 125 ? 2.51997 -13.24560 -16.85602 1.000 27.15692 125 LEU B O 1
ATOM 7594 N N . PRO B 2 126 ? 3.01059 -14.36398 -18.73373 1.000 27.48560 126 PRO B N 1
ATOM 7595 C CA . PRO B 2 126 ? 1.60454 -14.26888 -19.17047 1.000 29.19291 126 PRO B CA 1
ATOM 7596 C C . PRO B 2 126 ? 0.63313 -14.82854 -18.14428 1.000 29.61136 126 PRO B C 1
ATOM 7597 O O . PRO B 2 126 ? -0.37755 -14.18442 -17.83826 1.000 29.17004 126 PRO B O 1
ATOM 7608 N N . TRP B 2 127 ? 0.91376 -16.01470 -17.59626 1.000 21.61747 127 TRP B N 1
ATOM 7609 C CA . TRP B 2 127 ? 0.04266 -16.57993 -16.57157 1.000 19.81240 127 TRP B CA 1
ATOM 7610 C C . TRP B 2 127 ? 0.04074 -15.70873 -15.32288 1.000 23.13558 127 TRP B C 1
ATOM 7611 O O . TRP B 2 127 ? -1.02052 -15.39608 -14.76988 1.000 24.93696 127 TRP B O 1
ATOM 7632 N N . MET B 2 128 ? 1.22674 -15.30152 -14.86571 1.000 34.40325 128 MET B N 1
ATOM 7633 C CA . MET B 2 128 ? 1.31694 -14.49479 -13.65368 1.000 32.54902 128 MET B CA 1
ATOM 7634 C C . MET B 2 128 ? 0.46322 -13.24206 -13.76213 1.000 34.10943 128 MET B C 1
ATOM 7635 O O . MET B 2 128 ? -0.32802 -12.93361 -12.86418 1.000 33.01786 128 MET B O 1
ATOM 7649 N N . ILE B 2 129 ? 0.61680 -12.50346 -14.86250 1.000 22.33504 129 ILE B N 1
ATOM 7650 C CA . ILE B 2 129 ? -0.12084 -11.25703 -15.03478 1.000 24.80988 129 ILE B CA 1
ATOM 7651 C C . ILE B 2 129 ? -1.61858 -11.52406 -15.16056 1.000 26.75638 129 ILE B C 1
ATOM 7652 O O . ILE B 2 129 ? -2.43805 -10.83610 -14.53995 1.000 21.82965 129 ILE B O 1
ATOM 7668 N N . SER B 2 130 ? -2.00213 -12.51808 -15.96147 1.000 26.31471 130 SER B N 1
ATOM 7669 C CA . SER B 2 130 ? -3.41634 -12.81685 -16.14970 1.000 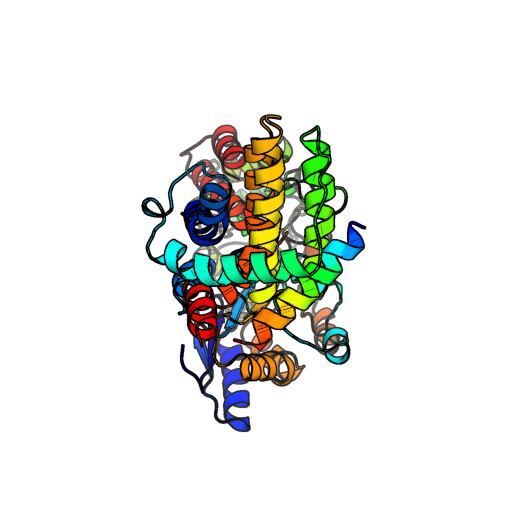30.64698 130 SER B CA 1
ATOM 7670 C C . SER B 2 130 ? -4.06438 -13.39090 -14.90146 1.000 28.74228 130 SER B C 1
ATOM 7671 O O . SER B 2 130 ? -5.26777 -13.65898 -14.92530 1.000 30.84207 130 SER B O 1
ATOM 7679 N N . HIS B 2 131 ? -3.30657 -13.60311 -13.82576 1.000 28.05303 131 HIS B N 1
ATOM 7680 C CA . HIS B 2 131 ? -3.85485 -14.09349 -12.56782 1.000 28.01892 131 HIS B CA 1
ATOM 7681 C C . HIS B 2 131 ? -3.53134 -13.14776 -11.42161 1.000 26.45934 131 HIS B C 1
ATOM 7682 O O . HIS B 2 131 ? -3.33469 -13.58174 -10.28678 1.000 27.10306 131 HIS B O 1
ATOM 7696 N N . GLY B 2 132 ? -3.47346 -11.85302 -11.71092 1.000 26.53069 132 GLY B N 1
ATOM 7697 C CA . GLY B 2 132 ? -3.29170 -10.84180 -10.69824 1.000 25.90445 132 GLY B CA 1
ATOM 7698 C C . GLY B 2 132 ? -1.87505 -10.34663 -10.55152 1.000 27.86248 132 GLY B C 1
ATOM 7699 O O . GLY B 2 132 ? -1.65685 -9.35646 -9.84356 1.000 28.71822 132 GLY B O 1
ATOM 7703 N N . GLY B 2 133 ? -0.91162 -11.01280 -11.17712 1.000 33.01207 133 GLY B N 1
ATOM 7704 C CA . GLY B 2 133 ? 0.45613 -10.53094 -11.14067 1.000 29.53951 133 GLY B CA 1
ATOM 7705 C C . GLY B 2 133 ? 0.96124 -10.36775 -9.72392 1.000 25.06220 133 GLY B C 1
ATOM 7706 O O . GLY B 2 133 ? 0.77853 -11.23526 -8.86101 1.000 29.33480 133 GLY B O 1
ATOM 7710 N N . GLN B 2 134 ? 1.61288 -9.23144 -9.48412 1.000 31.38711 134 GLN B N 1
ATOM 7711 C CA . GLN B 2 134 ? 2.33700 -9.03350 -8.23537 1.000 32.05732 134 GLN B CA 1
ATOM 7712 C C . GLN B 2 134 ? 1.39307 -9.05930 -7.04582 1.000 32.76918 134 GLN B C 1
ATOM 7713 O O . GLN B 2 134 ? 1.68466 -9.68548 -6.02029 1.000 32.26176 134 GLN B O 1
ATOM 7727 N N . GLU B 2 135 ? 0.25286 -8.37335 -7.16515 1.000 33.96026 135 GLU B N 1
ATOM 7728 C CA . GLU B 2 135 ? -0.66748 -8.26396 -6.03900 1.000 34.46611 135 GLU B CA 1
ATOM 7729 C C . GLU B 2 135 ? -1.07761 -9.63784 -5.53148 1.000 32.56412 135 GLU B C 1
ATOM 7730 O O . GLU B 2 135 ? -1.20818 -9.84259 -4.31904 1.000 30.11946 135 GLU B O 1
ATOM 7742 N N . GLU B 2 136 ? -1.26288 -10.60088 -6.44166 1.000 28.09385 136 GLU B N 1
ATOM 7743 C CA . GLU B 2 136 ? -1.76864 -11.90885 -6.03642 1.000 27.44721 136 GLU B CA 1
ATOM 7744 C C . GLU B 2 136 ? -0.66966 -12.78853 -5.45565 1.000 27.96833 136 GLU B C 1
ATOM 7745 O O . GLU B 2 136 ? -0.92004 -13.55171 -4.51670 1.000 31.00875 136 GLU B O 1
ATOM 7757 N N . PHE B 2 137 ? 0.55031 -12.70849 -5.98580 1.000 26.04977 137 PHE B N 1
ATOM 7758 C CA . PHE B 2 137 ? 1.64080 -13.44377 -5.35300 1.000 24.92824 137 PHE B CA 1
ATOM 7759 C C . PHE B 2 137 ? 1.87233 -12.95496 -3.92883 1.000 22.60828 137 PHE B C 1
ATOM 7760 O O . PHE B 2 137 ? 2.05258 -13.75895 -3.00828 1.000 21.98460 137 PHE B O 1
ATOM 7777 N N . LEU B 2 138 ? 1.85751 -11.64014 -3.72442 1.000 18.03137 138 LEU B N 1
ATOM 7778 C CA . LEU B 2 138 ? 1.97696 -11.11115 -2.37275 1.000 18.86773 138 LEU B CA 1
ATOM 7779 C C . LEU B 2 138 ? 0.83357 -11.60973 -1.49371 1.000 24.92630 138 LEU B C 1
ATOM 7780 O O . LEU B 2 138 ? 1.05385 -12.05630 -0.36134 1.000 23.45401 138 LEU B O 1
ATOM 7796 N N . ALA B 2 139 ? -0.40042 -11.55259 -2.00885 1.000 22.05895 139 ALA B N 1
ATOM 7797 C CA . ALA B 2 139 ? -1.54260 -12.07584 -1.26505 1.000 22.35630 139 ALA B CA 1
ATOM 7798 C C . ALA B 2 139 ? -1.40009 -13.57361 -1.02408 1.000 22.01836 139 ALA B C 1
ATOM 7799 O O . ALA B 2 139 ? -1.73795 -14.07269 0.05456 1.000 25.93552 139 ALA B O 1
ATOM 7806 N N . PHE B 2 140 ? -0.89742 -14.30756 -2.01728 1.000 32.13025 140 PHE B N 1
ATOM 7807 C CA . PHE B 2 140 ? -0.59370 -15.72050 -1.81567 1.000 29.23484 140 PHE B CA 1
ATOM 7808 C C . PHE B 2 140 ? 0.38763 -15.91191 -0.66535 1.000 29.15426 140 PHE B C 1
ATOM 7809 O O . PHE B 2 140 ? 0.21917 -16.81141 0.16829 1.000 30.03387 140 PHE B O 1
ATOM 7826 N N . SER B 2 141 ? 1.42039 -15.07151 -0.60033 1.000 28.55020 141 SER B N 1
ATOM 7827 C CA . SER B 2 141 ? 2.42641 -15.24819 0.43689 1.000 28.29341 141 SER B CA 1
ATOM 7828 C C . SER B 2 141 ? 1.89033 -14.84212 1.79796 1.000 29.09022 141 SER B C 1
ATOM 7829 O O . SER B 2 141 ? 2.27442 -15.43526 2.80890 1.000 30.20408 141 SER B O 1
ATOM 7837 N N . LEU B 2 142 ? 1.01264 -13.83466 1.84592 1.000 29.11242 142 LEU B N 1
ATOM 7838 C CA . LEU B 2 142 ? 0.40075 -13.43542 3.10732 1.000 32.28795 142 LEU B CA 1
ATOM 7839 C C . LEU B 2 142 ? -0.66574 -14.42360 3.56068 1.000 40.95126 142 LEU B C 1
ATOM 7840 O O . LEU B 2 142 ? -0.84764 -14.62014 4.76642 1.000 47.29461 142 LEU B O 1
ATOM 7856 N N . HIS B 2 143 ? -1.38101 -15.04778 2.62358 1.000 62.79510 143 HIS B N 1
ATOM 7857 C CA . HIS B 2 143 ? -2.33149 -16.08424 3.01095 1.000 63.78934 143 HIS B CA 1
ATOM 7858 C C . HIS B 2 143 ? -1.61523 -17.29229 3.59340 1.000 63.88494 143 HIS B C 1
ATOM 7859 O O . HIS B 2 143 ? -2.13093 -17.93959 4.51079 1.000 65.28381 143 HIS B O 1
ATOM 7873 N N . SER B 2 144 ? -0.42629 -17.60653 3.08053 1.000 53.62984 144 SER B N 1
ATOM 7874 C CA . SER B 2 144 ? 0.34344 -18.71575 3.62196 1.000 53.82450 144 SER B CA 1
ATOM 7875 C C . SER B 2 144 ? 0.86307 -18.43027 5.02242 1.000 54.93380 144 SER B C 1
ATOM 7876 O O . SER B 2 144 ? 1.21262 -19.37430 5.73757 1.000 55.71772 144 SER B O 1
ATOM 7884 N N . ASP B 2 145 ? 0.92608 -17.15779 5.42908 1.000 55.53450 145 ASP B N 1
ATOM 7885 C CA . ASP B 2 145 ? 1.37679 -16.83139 6.77865 1.000 56.87593 145 ASP B CA 1
ATOM 7886 C C . ASP B 2 145 ? 0.49775 -17.45799 7.85486 1.000 58.80020 145 ASP B C 1
ATOM 7887 O O . ASP B 2 145 ? 0.95395 -17.60903 8.99161 1.000 60.09601 145 ASP B O 1
ATOM 7896 N N . MET B 2 146 ? -0.73809 -17.82467 7.52978 1.000 113.71543 146 MET B N 1
ATOM 7897 C CA . MET B 2 146 ? -1.60073 -18.55789 8.45156 1.000 115.65558 146 MET B CA 1
ATOM 7898 C C . MET B 2 146 ? -0.95913 -19.89703 8.80540 1.000 115.99439 146 MET B C 1
ATOM 7899 O O . MET B 2 146 ? -0.68052 -20.18541 9.97045 1.000 117.55919 146 MET B O 1
ATOM 7913 N N . THR C 3 4 ? 17.49190 -38.69496 -11.70803 1.000 83.97318 106 THR C N 1
ATOM 7914 C CA . THR C 3 4 ? 17.56745 -37.86037 -10.51466 1.000 82.58584 106 THR C CA 1
ATOM 7915 C C . THR C 3 4 ? 17.05372 -36.45769 -10.81528 1.000 78.72219 106 THR C C 1
ATOM 7916 O O . THR C 3 4 ? 16.51246 -35.78371 -9.93818 1.000 73.55511 106 THR C O 1
ATOM 7926 N N . MET C 3 5 ? 17.24005 -36.01779 -12.06243 1.000 94.97467 107 MET C N 1
ATOM 7927 C CA . MET C 3 5 ? 16.75917 -34.69823 -12.45672 1.000 90.85629 107 MET C CA 1
ATOM 7928 C C . MET C 3 5 ? 15.24216 -34.69252 -12.59867 1.000 91.20020 107 MET C C 1
ATOM 7929 O O . MET C 3 5 ? 14.57549 -33.74120 -12.17361 1.000 83.70480 107 MET C O 1
ATOM 7943 N N . GLU C 3 6 ? 14.67781 -35.74544 -13.19554 1.000 90.38121 108 GLU C N 1
ATOM 7944 C CA . GLU C 3 6 ? 13.22559 -35.87495 -13.22812 1.000 81.74478 108 GLU C CA 1
ATOM 7945 C C . GLU C 3 6 ? 12.66712 -36.09638 -11.82963 1.000 79.30048 108 GLU C C 1
ATOM 7946 O O . GLU C 3 6 ? 11.50514 -35.76665 -11.56274 1.000 73.36818 108 GLU C O 1
ATOM 7958 N N . ASN C 3 7 ? 13.47776 -36.65643 -10.92949 1.000 57.52013 109 ASN C N 1
ATOM 7959 C CA . ASN C 3 7 ? 13.04823 -36.80231 -9.54526 1.000 58.29407 109 ASN C CA 1
ATOM 7960 C C . ASN C 3 7 ? 12.91112 -35.44555 -8.87286 1.000 54.43817 109 ASN C C 1
ATOM 7961 O O . ASN C 3 7 ? 11.98493 -35.22643 -8.08463 1.000 50.01108 109 ASN C O 1
ATOM 7972 N N . LEU C 3 8 ? 13.82815 -34.52386 -9.16914 1.000 42.65369 110 LEU C N 1
ATOM 7973 C CA . LEU C 3 8 ? 13.77719 -33.21366 -8.53565 1.000 40.40330 110 LEU C CA 1
ATOM 7974 C C . LEU C 3 8 ? 12.58290 -32.41669 -9.02933 1.000 38.32440 110 LEU C C 1
ATOM 7975 O O . LEU C 3 8 ? 11.99004 -31.64338 -8.26863 1.000 36.47003 110 LEU C O 1
ATOM 7991 N N . SER C 3 9 ? 12.22204 -32.57712 -10.30423 1.000 39.01607 111 SER C N 1
ATOM 7992 C CA . SER C 3 9 ? 11.09714 -31.81554 -10.83216 1.000 37.64393 111 SER C CA 1
ATOM 7993 C C . SER C 3 9 ? 9.78175 -32.33786 -10.27345 1.000 36.99593 111 SER C C 1
ATOM 7994 O O . SER C 3 9 ? 8.86713 -31.55204 -10.00654 1.000 35.28136 111 SER C O 1
ATOM 8002 N N . ARG C 3 10 ? 9.67057 -33.65913 -10.08857 1.000 57.89605 112 ARG C N 1
ATOM 8003 C CA . ARG C 3 10 ? 8.51171 -34.22199 -9.39973 1.000 59.94065 112 ARG C CA 1
ATOM 8004 C C . ARG C 3 10 ? 8.39609 -33.65273 -7.99226 1.000 55.60991 112 ARG C C 1
ATOM 8005 O O . ARG C 3 10 ? 7.32017 -33.21393 -7.57219 1.000 50.04679 112 ARG C O 1
ATOM 8026 N N . ARG C 3 11 ? 9.49872 -33.65735 -7.24322 1.000 41.92555 113 ARG C N 1
ATOM 8027 C CA . ARG C 3 11 ? 9.47172 -33.09579 -5.89756 1.000 44.27856 113 ARG C CA 1
ATOM 8028 C C . ARG C 3 11 ? 9.06750 -31.62764 -5.92749 1.000 41.01251 113 ARG C C 1
ATOM 8029 O O . ARG C 3 11 ? 8.23302 -31.18396 -5.13132 1.000 34.88917 113 ARG C O 1
ATOM 8050 N N . LEU C 3 12 ? 9.64666 -30.85535 -6.84695 1.000 33.09950 114 LEU C N 1
ATOM 8051 C CA . LEU C 3 12 ? 9.27405 -29.44905 -6.94786 1.000 31.42213 114 LEU C CA 1
ATOM 8052 C C . LEU C 3 12 ? 7.78798 -29.27919 -7.23906 1.000 30.41781 114 LEU C C 1
ATOM 8053 O O . LEU C 3 12 ? 7.18591 -28.29288 -6.80136 1.000 29.07498 114 LEU C O 1
ATOM 8069 N N . LYS C 3 13 ? 7.18154 -30.21946 -7.97413 1.000 31.51291 115 LYS C N 1
ATOM 8070 C CA . LYS C 3 13 ? 5.75091 -30.13456 -8.25403 1.000 31.25724 115 LYS C CA 1
ATOM 8071 C C . LYS C 3 13 ? 4.93093 -30.35672 -6.99086 1.000 30.74611 115 LYS C C 1
ATOM 8072 O O . LYS C 3 13 ? 4.05384 -29.55158 -6.66108 1.000 29.53074 115 LYS C O 1
ATOM 8091 N N . VAL C 3 14 ? 5.20578 -31.44748 -6.27010 1.000 32.10289 116 VAL C N 1
ATOM 8092 C CA . VAL C 3 14 ? 4.39816 -31.80313 -5.10389 1.000 32.50509 116 VAL C CA 1
ATOM 8093 C C . VAL C 3 14 ? 4.42937 -30.68239 -4.07224 1.000 32.87892 116 VAL C C 1
ATOM 8094 O O . VAL C 3 14 ? 3.39016 -30.12802 -3.69701 1.000 30.10359 116 VAL C O 1
ATOM 8107 N N . THR C 3 15 ? 5.62530 -30.34853 -3.58251 1.000 32.41939 117 THR C N 1
ATOM 8108 C CA . THR C 3 15 ? 5.72990 -29.29941 -2.57523 1.000 33.39911 117 THR C CA 1
ATOM 8109 C C . THR C 3 15 ? 5.20708 -27.97790 -3.11713 1.000 28.48880 117 THR C C 1
ATOM 8110 O O . THR C 3 15 ? 4.72472 -27.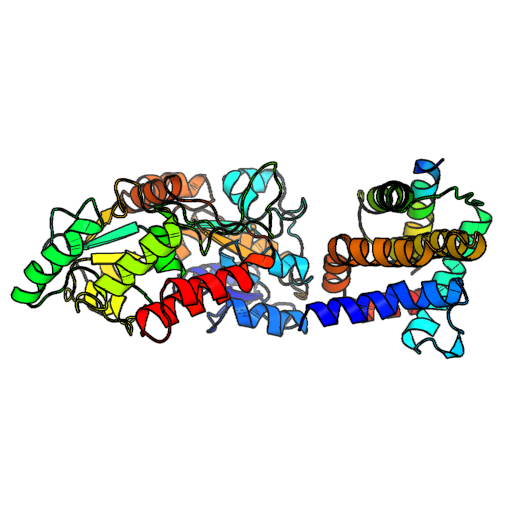13686 -2.35024 1.000 30.95553 117 THR C O 1
ATOM 8121 N N . GLY C 3 16 ? 5.25717 -27.79032 -4.43138 1.000 27.28966 118 GLY C N 1
ATOM 8122 C CA . GLY C 3 16 ? 4.61009 -26.64634 -5.03717 1.000 26.29982 118 GLY C CA 1
ATOM 8123 C C . GLY C 3 16 ? 3.10373 -26.72710 -4.87785 1.000 26.02236 118 GLY C C 1
ATOM 8124 O O . GLY C 3 16 ? 2.47915 -25.82161 -4.31808 1.000 25.23846 118 GLY C O 1
ATOM 8128 N N . ASP C 3 17 ? 2.50698 -27.81890 -5.36213 1.000 27.13849 119 ASP C N 1
ATOM 8129 C CA . ASP C 3 17 ? 1.06837 -28.00234 -5.20414 1.000 27.60268 119 ASP C CA 1
ATOM 8130 C C . ASP C 3 17 ? 0.67559 -27.96594 -3.73440 1.000 27.37787 119 ASP C C 1
ATOM 8131 O O . ASP C 3 17 ? -0.40377 -27.47677 -3.37986 1.000 27.18117 119 ASP C O 1
ATOM 8140 N N . LEU C 3 18 ? 1.54434 -28.46910 -2.86230 1.000 27.80660 120 LEU C N 1
ATOM 8141 C CA . LEU C 3 18 ? 1.26138 -28.41748 -1.43588 1.000 28.17332 120 LEU C CA 1
ATOM 8142 C C . LEU C 3 18 ? 1.13895 -26.97507 -0.97696 1.000 26.65709 120 LEU C C 1
ATOM 8143 O O . LEU C 3 18 ? 0.12926 -26.57525 -0.38942 1.000 26.65728 120 LEU C O 1
ATOM 8159 N N . PHE C 3 19 ? 2.16823 -26.17301 -1.24552 1.000 25.82144 121 PHE C N 1
ATOM 8160 C CA . PHE C 3 19 ? 2.12557 -24.77199 -0.84786 1.000 25.08307 121 PHE C CA 1
ATOM 8161 C C . PHE C 3 19 ? 0.94977 -24.05010 -1.48458 1.000 24.35572 121 PHE C C 1
ATOM 8162 O O . PHE C 3 19 ? 0.41577 -23.10119 -0.90131 1.000 24.18232 121 PHE C O 1
ATOM 8179 N N . ASP C 3 20 ? 0.52985 -24.47806 -2.67491 1.000 25.68631 122 ASP C N 1
ATOM 8180 C CA . ASP C 3 20 ? -0.57425 -23.80250 -3.34377 1.000 26.49400 122 ASP C CA 1
ATOM 8181 C C . ASP C 3 20 ? -1.89402 -24.08718 -2.63920 1.000 27.74939 122 ASP C C 1
ATOM 8182 O O . ASP C 3 20 ? -2.74032 -23.19579 -2.50367 1.000 26.02235 122 ASP C O 1
ATOM 8191 N N . ILE C 3 21 ? -2.07866 -25.31632 -2.16363 1.000 25.99592 123 ILE C N 1
ATOM 8192 C CA . ILE C 3 21 ? -3.33501 -25.66603 -1.51485 1.000 26.88931 123 ILE C CA 1
ATOM 8193 C C . ILE C 3 21 ? -3.37162 -25.11142 -0.10314 1.000 26.71765 123 ILE C C 1
ATOM 8194 O O . ILE C 3 21 ? -4.41446 -24.64605 0.36575 1.000 31.10518 123 ILE C O 1
ATOM 8210 N N . MET C 3 22 ? -2.23716 -25.13290 0.59106 1.000 34.40878 124 MET C N 1
ATOM 8211 C CA . MET C 3 22 ? -2.18981 -24.66955 1.97088 1.000 35.54525 124 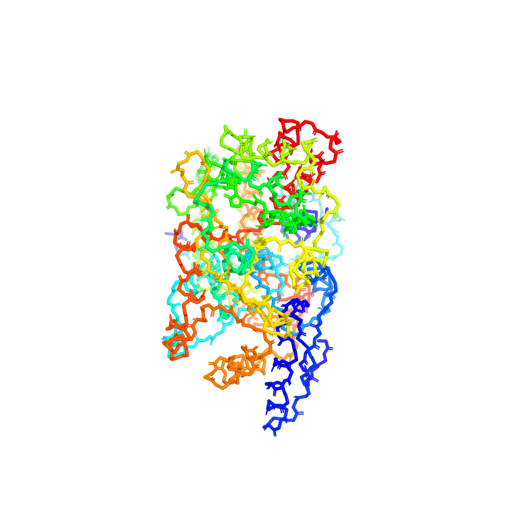MET C CA 1
ATOM 8212 C C . MET C 3 22 ? -2.40961 -23.16440 2.05877 1.000 34.05424 124 MET C C 1
ATOM 8213 O O . MET C 3 22 ? -2.43697 -22.60573 3.16074 1.000 37.73487 124 MET C O 1
ATOM 8227 N N . SER C 3 23 ? -2.56531 -22.49794 0.92302 1.000 41.12362 125 SER C N 1
ATOM 8228 C CA . SER C 3 23 ? -2.85852 -21.07340 0.94441 1.000 43.81003 125 SER C CA 1
ATOM 8229 C C . SER C 3 23 ? -4.32814 -20.77472 0.65439 1.000 45.25844 125 SER C C 1
ATOM 8230 O O . SER C 3 23 ? -5.23591 -21.32338 1.28172 1.000 48.38033 125 SER C O 1
#

Radius of gyration: 26.9 Å; Cα contacts (8 Å, |Δi|>4): 1010; chains: 3; bounding box: 67×51×78 Å

Organism: Escherichia coli (strain K12) (NCBI:txid83333)

Secondary structure (DSSP, 8-state):
--TTEEEEE--TTS-HHHHHHHHHHHHHHH--EEEEE--TTHHHHHHHHHHTT-S-SEEEEEGGGHHHHHHTT-EEPP---HHHHTTB-HHHHHHTEETTEE-SEEEEEE--EEEEETTT-SS--SBGGGHHHHHHHHHHHT-EEE----SSGGGTHHHHHHTT-EEEEE-SS-EEEEEEESSSHHHHHHHHHHHHHHHTTSS-TT--HHHHHHHHHTTSEEEEEE-GGGHHHHHHHT--EEEEPPPBBTTB---PEEEEEEEEEETT-TTHHHHHHIIIIIITSHHHHHHHHHHS--SEESBHHHHHHHTTSHHHHHHHHHHHTSEEPP-STTHHHHHHHHHHHHHHHHTTSS-HHHHHHHHHHH-/-HHHHHHHHHIIIIIHHHHHHTTSS-GGGS-HHHHHHHHHHHHHHHHHHHH--------SHHHHHHHHHHHHHHHHHS---HHHHHHHHHHHHHHHHHHHHHT-S-HHHHHHHHHHHIIIIIHHHHHHTTHHHHHHHHHHHHT-/-HHHHHHHHHHHHHHHHHT-

B-factor: mean 48.1, std 18.04, range [14.47, 145.74]

Nearest PDB structures (foldseek):
  3q26-assembly1_A  TM=1.001E+00  e=5.055E-72  Escherichia coli
  3mp6-assembly1_A  TM=9.993E-01  e=4.507E-72  Escherichia coli K-12
  7wr3-assembly2_B  TM=1.001E+00  e=1.890E-71  Bolitoglossa
  5h7q-assembly1_A  TM=1.000E+00  e=1.685E-71  Homo sapiens
  5wq6-assembly3_C  TM=9.998E-01  e=6.299E-71  Homo sapiens

Foldseek 3Di:
DDPLEFEEEDAPLFQQVLLLVLQVVLCVVRVHHYHYDHDPPQLPVCCVQLLVLDDGQKYKDWLQAVQQCVVSVFFDFDDDDPVLVVQFDVVQQVSQAYPRGRFWAFWAKKWKWKKFQCVLPVDDAQAPVCQLVVQVVVVVVQAAAEAEALLFCLQQQLLQPQQPADQFDDDDNDTHNLDGRLQDDSNLLSLVSVLCCLVVPRYDLPGHHVNRLCCVLVPRYTMYMDIQQSVVSSVVSVRRMDTAAQHHYPPGGRAHAMTTIIMTGTPSDPCSVSVNCSVRPRCLDLSNQVSRCVSGNRAQTRRPVNSVVVCPPVNNVRRVVSNVSHYYRHNHSCVVQLRVLSSQLSSCCNVVVDPNSGSSVSSSVRD/DVVVVLVVLCCLQAVLLLCCLLVVDDLVPHDPLNNLLNVVLVVVLVVVVVPDDDDDDDQDLVSLLVVLCVVVCVLDVVHDDLVSVSVLRNVLSVVLNVCVVVVSPCSVSSSVSSSVCCSPPPVVVLVVVPRSVVSSVVSVVVVD/DVVVVVVVVVVVVVVVVVVD

GO terms:
  GO:0042597 periplasmic space (C, EXP)
  GO:0005515 protein binding (F, IPI)
  GO:0030288 outer membrane-bounded periplasmic space (C, IDA)
  GO:0015768 maltose transport (P, IDA)
  GO:1901982 maltose binding (F, IDA)
  GO:0034289 detection of maltose stimulus (P, IMP)
  GO:0042956 maltodextrin transmembrane transport (P, IMP)
  GO:0015768 maltose transport (P, IMP)
  GO:0060326 cell chemotaxis (P, IMP)
  GO:0042597 periplasmic space (C, IDA)
  GO:0006974 DNA damage response (P, IEP)
  GO:0015768 maltose transport (P, IGI)
  GO:0043190 ATP-binding cassette (ABC) transporter complex (C, IGI)
  GO:0055052 ATP-binding cassette (ABC) transporter complex, substrate-binding subunit-containing (C, IGI)
  GO:0008643 carbohydrate transport (P, IGI)
  GO:0042956 maltodextrin transmembrane transport (P, IDA)
  GO:0016020 membrane (C, IDA)

Sequence (531 aa):
IEEGKLVIWINGDKGYNGLAEVGKKFEKDTGIIKVTVEHPDKLEEKFPQVAATGDGPDIIFWAHDRFFGGYAQSGLLAEITPDKAFQDKLYPFTWDAVRYNGKLIIAYPIAVEALSLIYNKDLLPNPPKTWEEIPALDKELKAKGKSALMFNLQEPYFTWPLIAADGGYAFKYENGKYDIKDVGVDNAGAKAGLTFLVDLIKKNKHMNADTDYSSIAEAAFNKGETAMTINGPWAWSNIDTSKVNYGVTVLPTFKGQPSKPFVGVLSAGINAASPNKELAKEFLENYLLTDEGLEAVNKDKPLGAVALKSYEEELAKDPRIAATMENAQKGEIMPNIPQMSAFWYAVRTAVINAASGRQTVDEALKDAQTNSGEELIYHNIINEILVGYIKYYINDISEHELSPYQQQIKKILTYYDECLNKQVTITFSLTSVQEIKTQFTGVVTELFKDLINWGRICGFIVFSAKMAKYCKDANNHLESTVITTAYNFMKHNLLPWMISHGGQEEFLAFSLHSDMTMENLSRRLKVTGDLFDIMS

Solvent-accessible surface area: 22622 Å² total; per-residue (Å²): 115,100,138,35,42,0,15,0,17,2,36,29,43,22,1,57,88,3,1,40,116,6,1,59,104,0,65,83,95,56,58,25,102,14,38,26,71,82,32,135,55,0,16,76,86,0,43,112,31,6,65,102,39,67,15,1,0,0,0,3,47,17,1,6,29,1,0,15,9,11,17,14,4,7,14,13,93,8,88,14,88,122,66,7,34,69,106,0,62,90,93,0,8,82,8,0,97,23,88,68,116,20,14,0,0,0,3,0,4,11,0,1,1,1,1,24,11,83,116,42,11,103,119,44,5,73,42,4,72,73,2,36,68,32,2,155,101,2,91,94,146,65,72,19,1,4,37,2,9,4,58,61,3,39,16,1,5,3,2,2,5,1,44,40,6,78,4,9,20,137,144,149,58,73,55,65,94,88,57,14,0,2,32,46,84,3,0,57,26,0,0,52,37,0,10,57,3,22,156,90,69,31,17,88,26,109,5,48,54,75,82,2,39,45,6,3,23,141,13,90,0,0,0,6,2,10,1,0,14,7,2,21,59,8,82,120,43,85,26,70,30,8,19,34,42,3,1,32,8,120,69,97,36,1,57,0,9,9,1,0,3,0,0,0,6,5,14,51,4,61,3,77,133,54,0,71,79,0,0,16,81,33,2,3,36,65,97,4,0,94,24,4,31,84,37,38,14,8,0,2,1,0,4,78,62,12,10,56,112,27,49,165,36,104,66,7,53,9,0,75,82,0,15,88,73,16,95,68,9,8,20,25,44,66,1,46,44,0,16,151,9,1,50,58,2,2,64,11,3,14,70,62,192,40,76,12,74,92,1,2,128,68,2,53,94,98,27,96,76,115,117,92,17,79,83,19,0,42,44,0,0,7,5,7,0,75,56,54,2,111,67,40,57,71,167,110,7,31,112,30,22,68,27,1,31,99,12,0,46,116,0,12,82,26,0,73,164,66,32,119,32,124,28,81,3,109,41,77,111,65,0,102,86,52,0,62,45,2,0,65,62,0,19,154,88,76,35,22,22,0,4,0,0,0,0,0,0,0,0,1,25,1,0,73,62,0,66,91,54,111,41,146,21,39,70,27,0,20,72,18,0,39,81,24,0,47,90,74,0,0,26,47,0,44,25,90,41,8,61,134,78,0,49,30,17,0,90,118,30,75,218,138,51,133,69,4,1,143,89,0,21,68,2,0,39,86,9,42,138,144,58

InterPro domains:
  IPR006059 Bacterial-type extracellular solute-binding protein [PF01547] (46-314)
  IPR006060 Maltose/Cyclodextrin ABC transporter, substrate-binding protein [PR00181] (36-54)
  IPR006060 Maltose/Cyclodextrin ABC transporter, substrate-binding protein [PR00181] (70-88)
  IPR006060 Maltose/Cyclodextrin ABC transporter, substrate-binding protein [PR00181] (130-149)
  IPR006060 Maltose/Cyclodextrin ABC transporter, substrate-binding protein [PR00181] (151-170)
  IPR006060 Maltose/Cyclodextrin ABC transporter, substrate-binding protein [PR00181] (171-190)
  IPR006060 Maltose/Cyclodextrin ABC transporter, substrate-binding protein [PR00181] (233-252)
  IPR006060 Maltose/Cyclodextrin ABC transporter, substrate-binding protein [PR00181] (299-320)
  IPR006060 Maltose/Cyclodextrin ABC transporter, substrate-binding protein [PR00181] (357-376)
  IPR006061 Solute-binding family 1, conserved site [PS01037] (133-150)